Protein AF-0000000084021816 (afdb_homodimer)

Secondary structure (DSSP, 8-state):
-------SEEEEEEEESS-BPPPPEEESSEEEEEEEESEEEEEETTEEEEEETT-EEEE-TTEEEEEEEPTTEEEEEEEE-TTS---SS-EEE---HHHHHHHHHHHT--S---TTSHHHHHHHHHHHHGGGS-EE-TT---HHHHHHHHSTTT----HHHHHHHHHHHSS-HHHHHHHHHHHHHHHHGGG-S-HHHHHHHTT-S-HHHHHHHHHHHHSS----TT---/-------SEEEEEEEESS-BPPPPEEESSEEEEEEEESEEEEEETTEEEEEETT-EEEE-TTEEEEEEEPTTEEEEEEEE-TTS---SS-EEE---HHHHHHHHHHHT--S---TTSHHHHHHHHHHHHGGGS-EE-TT---HHHHHHHHSTTT----HHHHHHHHHHHSS-HHHHHHHHHHHHHHHHGGG-S-HHHHHHHTT-S-HHHHHHHHHHHHSS---------

pLDDT: mean 90.82, std 14.38, range [22.33, 98.88]

InterPro domains:
  IPR003313 AraC-type arabinose-binding/dimerisation domain [PF02311] (24-90)
  IPR011051 RmlC-like cupin domain superfamily [SSF51182] (22-140)

Radius of gyration: 28.62 Å; Cα contacts (8 Å, |Δi|>4): 803; chains: 2; bounding box: 54×89×72 Å

Organism: NCBI:txid84158

Solvent-accessible surface area (backbone atoms only — not comparable to full-atom values): 24902 Å² total; per-residue (Å²): 126,80,74,72,73,84,56,61,61,45,80,46,70,45,77,32,76,33,33,40,82,46,67,74,42,70,33,63,37,18,36,38,40,36,26,72,31,7,26,33,36,41,31,49,84,93,46,72,38,80,43,33,38,61,27,30,35,40,37,27,50,62,40,58,35,22,54,29,37,36,48,54,15,28,34,39,40,35,36,31,38,67,86,51,90,70,64,86,62,63,24,25,29,70,58,50,66,45,51,47,24,45,52,49,49,61,64,63,58,86,67,80,84,37,65,92,40,73,51,27,49,48,51,50,49,45,56,67,44,54,80,76,50,62,72,34,59,72,82,72,55,58,69,68,58,46,51,38,67,73,35,51,86,72,59,80,74,54,80,86,42,47,62,57,42,25,65,35,44,49,42,49,69,67,59,49,40,49,51,50,35,50,53,52,47,64,69,46,48,88,76,47,92,48,61,45,62,52,26,43,75,56,72,31,92,31,43,69,52,45,51,52,48,36,30,65,40,44,70,41,73,68,74,71,64,80,72,75,123,125,83,70,71,74,82,56,61,60,46,80,46,69,46,77,32,76,32,34,41,84,46,68,75,41,70,33,66,36,19,36,40,41,35,25,74,32,7,26,32,35,40,32,50,82,94,44,71,38,79,44,33,38,61,28,29,36,40,38,26,52,59,41,57,37,23,54,29,38,35,47,55,15,27,34,39,41,35,37,30,39,70,86,51,91,68,63,86,62,62,23,25,28,70,59,48,64,45,53,48,24,45,52,50,51,60,64,63,58,86,68,81,84,37,64,91,39,72,51,27,49,47,52,52,50,46,57,68,44,54,80,77,51,62,72,34,60,72,83,73,55,57,66,67,59,45,50,38,70,72,35,50,86,72,58,79,74,56,82,86,41,48,63,57,44,25,65,35,44,48,42,51,70,69,59,50,39,49,50,50,34,48,53,52,47,62,68,46,48,87,76,46,92,47,60,47,63,54,26,41,75,57,73,32,94,30,42,69,54,46,51,52,49,34,29,66,41,46,70,40,74,65,77,66,58,81,64,80,124

Foldseek 3Di:
DPPPPPDQKDKDKDFAQFWDWWDWDWAQWKKKKAWQAAKWWKDAPNDTFIDWHQKIKIDHGGGTIIITGFHRIMMMIMTGHNPDDADPDIFIWNDDPLLVVLRVCLNVPDDDQDLVDPNVVSRVVNVVCRVVIDGHHSCPDDPVRNQCVVDVVPDDDDPVCQVVCCRIRVDGSVSVLLSVLLVVLLVCVVVDPDSQVSCVVSPHPGNVRSQVVCCVRRVDRPPPPPPDD/DPPPPPDQKDKDKDFAQFWAWWDWDWAQWKKKKAWQAAKWWKDAPNDTFIAWHQKIKIDHGGGTITITGFHRIMMMIMTGHNPDDADPDIFIWNDDPLLVVLRVCLNVPDDDQDLVDPNVVSRVVNVVCRVVIDGHHSCPDDPVRNQCVVDVVPDDDDPVCQVVCCRIRVDGSVSVLLSVLLVVLLVCVVVDPDSQVSCVVSPHPGNVRSQVVCCVRRVDGPCPPPPDD

Nearest PDB structures (foldseek):
  5u93-assembly1_A  TM=6.733E-01  e=6.191E-06  Bacteria Latreille et al. 1825
  5uqp-assembly1_B  TM=8.111E-01  e=7.264E-05  Rhodococcus jostii RHA1
  3fjs-assembly2_D  TM=9.133E-01  e=1.285E-03  Cupriavidus pinatubonensis JMP134
  4axo-assembly1_A  TM=8.031E-01  e=3.336E-04  Clostridioides difficile 630
  9bwf-assembly1_A  TM=8.778E-01  e=1.212E-03  metagenome

Sequence (458 aa):
MTASAHYSIHHQLFDLPHLTPGKRRRHIKGVLLLVHRGSGLLQLGRQHFPLTTGEAAFLPADTLFAWHALAGSRVSQIELSCRLAQPEQAGRIQPTALLAALAGKLAEWPSEKTWQGPYGRLCRALYDELPAQNLLPFESMNPLAARAFADPAGLALHNDEQQAFRKRFGCDLTSWQRQLALLHMLRELPRAGDPDALARAHGFTSFPQFEQDCRHWLGSPCHTGGKTGMTASAHYSIHHQLFDLPHLTPGKRRRHIKGVLLLVHRGSGLLQLGRQHFPLTTGEAAFLPADTLFAWHALAGSRVSQIELSCRLAQPEQAGRIQPTALLAALAGKLAEWPSEKTWQGPYGRLCRALYDELPAQNLLPFESMNPLAARAFADPAGLALHNDEQQAFRKRFGCDLTSWQRQLALLHMLRELPRAGDPDALARAHGFTSFPQFEQDCRHWLGSPCHTGGKTG

Structure (mmCIF, N/CA/C/O backbone):
data_AF-0000000084021816-model_v1
#
loop_
_entity.id
_entity.type
_entity.pdbx_description
1 polymer 'AraC-type arabinose-binding/dimerisation domain-containing protein'
#
loop_
_atom_site.group_PDB
_atom_site.id
_atom_site.type_symbol
_atom_site.label_atom_id
_atom_site.label_alt_id
_atom_site.label_comp_id
_atom_site.label_asym_id
_atom_site.label_entity_id
_atom_site.label_seq_id
_atom_site.pdbx_PDB_ins_code
_atom_site.Cartn_x
_atom_site.Cartn_y
_atom_site.Cartn_z
_atom_site.occupancy
_atom_site.B_iso_or_equiv
_atom_site.auth_seq_id
_atom_site.auth_comp_id
_atom_site.auth_asym_id
_atom_site.auth_atom_id
_atom_site.pdbx_PDB_model_num
ATOM 1 N N . MET A 1 1 ? 26.891 15.031 21.844 1 23.27 1 MET A N 1
ATOM 2 C CA . MET A 1 1 ? 26.297 15.836 20.781 1 23.27 1 MET A CA 1
ATOM 3 C C . MET A 1 1 ? 25.891 14.953 19.594 1 23.27 1 MET A C 1
ATOM 5 O O . MET A 1 1 ? 26.734 14.367 18.922 1 23.27 1 MET A O 1
ATOM 9 N N . THR A 1 2 ? 24.906 14.086 19.719 1 31.95 2 THR A N 1
ATOM 10 C CA . THR A 1 2 ? 24.547 13.078 18.734 1 31.95 2 THR A CA 1
ATOM 11 C C . THR A 1 2 ? 24.5 13.688 17.328 1 31.95 2 THR A C 1
ATOM 13 O O . THR A 1 2 ? 23.828 14.703 17.125 1 31.95 2 THR A O 1
ATOM 16 N N . ALA A 1 3 ? 25.578 13.656 16.656 1 36.25 3 ALA A N 1
ATOM 17 C CA . ALA A 1 3 ? 25.688 14.172 15.297 1 36.25 3 ALA A CA 1
ATOM 18 C C . ALA A 1 3 ? 24.406 13.953 14.516 1 36.25 3 ALA A C 1
ATOM 20 O O . ALA A 1 3 ? 24.047 12.812 14.211 1 36.25 3 ALA A O 1
ATOM 21 N N . SER A 1 4 ? 23.328 14.594 14.828 1 44.34 4 SER A N 1
ATOM 22 C CA . SER A 1 4 ? 22.125 14.484 14.008 1 44.34 4 SER A CA 1
ATOM 23 C C . SER A 1 4 ? 22.469 14.414 12.531 1 44.34 4 SER A C 1
ATOM 25 O O . SER A 1 4 ? 23.047 15.359 11.969 1 44.34 4 SER A O 1
ATOM 27 N N . ALA A 1 5 ? 23.094 13.484 12.094 1 47.41 5 ALA A N 1
ATOM 28 C CA . ALA A 1 5 ? 23.484 13.227 10.711 1 47.41 5 ALA A CA 1
ATOM 29 C C . ALA A 1 5 ? 22.484 13.859 9.742 1 47.41 5 ALA A C 1
ATOM 31 O O . ALA A 1 5 ? 21.266 13.672 9.883 1 47.41 5 ALA A O 1
ATOM 32 N N . HIS A 1 6 ? 22.688 15.117 9.234 1 64.44 6 HIS A N 1
ATOM 33 C CA . HIS A 1 6 ? 21.922 15.945 8.32 1 64.44 6 HIS A CA 1
ATOM 34 C C . HIS A 1 6 ? 21.578 15.18 7.039 1 64.44 6 HIS A C 1
ATOM 36 O O . HIS A 1 6 ? 22.328 15.25 6.059 1 64.44 6 HIS A O 1
ATOM 42 N N . TYR A 1 7 ? 20.719 14.25 7.074 1 78.75 7 TYR A N 1
ATOM 43 C CA . TYR A 1 7 ? 20.297 13.523 5.879 1 78.75 7 TYR A CA 1
ATOM 44 C C . TYR A 1 7 ? 19.453 14.414 4.969 1 78.75 7 TYR A C 1
ATOM 46 O O . TYR A 1 7 ? 18.859 15.391 5.426 1 78.75 7 TYR A O 1
ATOM 54 N N . SER A 1 8 ? 19.625 14.188 3.68 1 94.62 8 SER A N 1
ATOM 55 C CA . SER A 1 8 ? 18.891 14.953 2.676 1 94.62 8 SER A CA 1
ATOM 56 C C . SER A 1 8 ? 17.391 14.727 2.801 1 94.62 8 SER A C 1
ATOM 58 O O . SER A 1 8 ? 16.594 15.523 2.289 1 94.62 8 SER A O 1
ATOM 60 N N . ILE A 1 9 ? 16.984 13.656 3.467 1 97.5 9 ILE A N 1
ATOM 61 C CA . ILE A 1 9 ? 15.578 13.328 3.713 1 97.5 9 ILE A CA 1
ATOM 62 C C . ILE A 1 9 ? 15.391 12.938 5.176 1 97.5 9 ILE A C 1
ATOM 64 O O . ILE A 1 9 ? 16.109 12.078 5.691 1 97.5 9 ILE A O 1
ATOM 68 N N . HIS A 1 10 ? 14.461 13.57 5.871 1 95.81 10 HIS A N 1
ATOM 69 C CA . HIS A 1 10 ? 14.203 13.305 7.281 1 95.81 10 HIS A CA 1
ATOM 70 C C . HIS A 1 10 ? 12.727 13.023 7.531 1 95.81 10 HIS A C 1
ATOM 72 O O . HIS A 1 10 ? 11.859 13.789 7.102 1 95.81 10 HIS A O 1
ATOM 78 N N . HIS A 1 11 ? 12.422 11.906 8.195 1 97.19 11 HIS A N 1
ATOM 79 C CA . HIS A 1 11 ? 11.047 11.539 8.539 1 97.19 11 HIS A CA 1
ATOM 80 C C . HIS A 1 11 ? 10.781 11.719 10.031 1 97.19 11 HIS A C 1
ATOM 82 O O . HIS A 1 11 ? 11.602 11.32 10.859 1 97.19 11 HIS A O 1
ATOM 88 N N . GLN A 1 12 ? 9.695 12.297 10.367 1 96.81 12 GLN A N 1
ATOM 89 C CA . GLN A 1 12 ? 9.188 12.406 11.727 1 96.81 12 GLN A CA 1
ATOM 90 C C . GLN A 1 12 ? 7.711 12.047 11.805 1 96.81 12 GLN A C 1
ATOM 92 O O . GLN A 1 12 ? 6.922 12.461 10.945 1 96.81 12 GLN A O 1
ATOM 97 N N . LEU A 1 13 ? 7.367 11.203 12.789 1 97.81 13 LEU A N 1
ATOM 98 C CA . LEU A 1 13 ? 5.969 10.875 13.039 1 97.81 13 LEU A CA 1
ATOM 99 C C . LEU A 1 13 ? 5.41 11.719 14.188 1 97.81 13 LEU A C 1
ATOM 101 O O . LEU A 1 13 ? 6.051 11.859 15.227 1 97.81 13 LEU A O 1
ATOM 105 N N . PHE A 1 14 ? 4.258 12.289 13.969 1 97.56 14 PHE A N 1
ATOM 106 C CA . PHE A 1 14 ? 3.508 12.977 15.016 1 97.56 14 PHE A CA 1
ATOM 107 C C . PHE A 1 14 ? 2.23 12.219 15.352 1 97.56 14 PHE A C 1
ATOM 109 O O . PHE A 1 14 ? 1.3 12.164 14.547 1 97.56 14 PHE A O 1
ATOM 116 N N . ASP A 1 15 ? 2.227 11.547 16.406 1 96.88 15 ASP A N 1
ATOM 117 C CA . ASP A 1 15 ? 1.038 10.922 16.984 1 96.88 15 ASP A CA 1
ATOM 118 C C . ASP A 1 15 ? 0.443 11.797 18.094 1 96.88 15 ASP A C 1
ATOM 120 O O . ASP A 1 15 ? 0.975 11.844 19.203 1 96.88 15 ASP A O 1
ATOM 124 N N . LEU A 1 16 ? -0.625 12.516 17.766 1 96.19 16 LEU A N 1
ATOM 125 C CA . LEU A 1 16 ? -1.071 13.633 18.594 1 96.19 16 LEU A CA 1
ATOM 126 C C . LEU A 1 16 ? -2.432 13.344 19.219 1 96.19 16 LEU A C 1
ATOM 128 O O . LEU A 1 16 ? -3.463 13.469 18.547 1 96.19 16 LEU A O 1
ATOM 132 N N . PRO A 1 17 ? -2.449 12.969 20.5 1 94.38 17 PRO A N 1
ATOM 133 C CA . PRO A 1 17 ? -3.73 12.68 21.156 1 94.38 17 PRO A CA 1
ATOM 134 C C . PRO A 1 17 ? -4.582 13.93 21.359 1 94.38 17 PRO A C 1
ATOM 136 O O . PRO A 1 17 ? -5.809 13.836 21.469 1 94.38 17 PRO A O 1
ATOM 139 N N . HIS A 1 18 ? -3.936 15.109 21.344 1 95 18 HIS A N 1
ATOM 140 C CA . HIS A 1 18 ? -4.637 16.359 21.625 1 95 18 HIS A CA 1
ATOM 141 C C . HIS A 1 18 ? -4.598 17.297 20.422 1 95 18 HIS A C 1
ATOM 143 O O . HIS A 1 18 ? -3.746 17.156 19.547 1 95 18 HIS A O 1
ATOM 149 N N . LEU A 1 19 ? -5.586 18.188 20.5 1 95.62 19 LEU A N 1
ATOM 150 C CA . LEU A 1 19 ? -5.539 19.281 19.531 1 95.62 19 LEU A CA 1
ATOM 151 C C . LEU A 1 19 ? -4.227 20.047 19.641 1 95.62 19 LEU A C 1
ATOM 153 O O . LEU A 1 19 ? -3.814 20.422 20.75 1 95.62 19 LEU A O 1
ATOM 157 N N . THR A 1 20 ? -3.516 20.25 18.547 1 95.06 20 THR A N 1
ATOM 158 C CA . THR A 1 20 ? -2.199 20.875 18.562 1 95.06 20 THR A CA 1
ATOM 159 C C . THR A 1 20 ? -2.113 21.969 17.484 1 95.06 20 THR A C 1
ATOM 161 O O . THR A 1 20 ? -1.809 21.672 16.328 1 95.06 20 THR A O 1
ATOM 164 N N . PRO A 1 21 ? -2.396 23.219 17.906 1 94.38 21 PRO A N 1
ATOM 165 C CA . PRO A 1 21 ? -2.203 24.328 16.969 1 94.38 21 PRO A CA 1
ATOM 166 C C . PRO A 1 21 ? -0.738 24.531 16.594 1 94.38 21 PRO A C 1
ATOM 168 O O . PRO A 1 21 ? 0.143 24.469 17.453 1 94.38 21 PRO A O 1
ATOM 171 N N . GLY A 1 22 ? -0.503 24.641 15.273 1 94 22 GLY A N 1
ATOM 172 C CA . GLY A 1 22 ? 0.847 24.922 14.805 1 94 22 GLY A CA 1
ATOM 173 C C . GLY A 1 22 ? 1.158 26.391 14.703 1 94 22 GLY A C 1
ATOM 174 O O . GLY A 1 22 ? 0.258 27.234 14.797 1 94 22 GLY A O 1
ATOM 175 N N . LYS A 1 23 ? 2.416 26.703 14.641 1 92.75 23 LYS A N 1
ATOM 176 C CA . LYS A 1 23 ? 2.875 28.078 14.406 1 92.75 23 LYS A CA 1
ATOM 177 C C . LYS A 1 23 ? 3.273 28.281 12.945 1 92.75 23 LYS A C 1
ATOM 179 O O . LYS A 1 23 ? 3.947 27.422 12.359 1 92.75 23 LYS A O 1
ATOM 184 N N . ARG A 1 24 ? 2.773 29.391 12.422 1 95.19 24 ARG A N 1
ATOM 185 C CA . ARG A 1 24 ? 3.174 29.703 11.055 1 95.19 24 ARG A CA 1
ATOM 186 C C . ARG A 1 24 ? 4.656 30.047 10.984 1 95.19 24 ARG A C 1
ATOM 188 O O . ARG A 1 24 ? 5.121 30.938 11.688 1 95.19 24 ARG A O 1
ATOM 195 N N . ARG A 1 25 ? 5.367 29.344 10.211 1 96.88 25 ARG A N 1
ATOM 196 C CA . ARG A 1 25 ? 6.797 29.562 10.055 1 96.88 25 ARG A CA 1
ATOM 197 C C . ARG A 1 25 ? 7.262 29.203 8.648 1 96.88 25 ARG A C 1
ATOM 199 O O . ARG A 1 25 ? 6.594 28.438 7.945 1 96.88 25 ARG A O 1
ATOM 206 N N . ARG A 1 26 ? 8.367 29.828 8.305 1 97.56 26 ARG A N 1
ATOM 207 C CA . ARG A 1 26 ? 8.984 29.484 7.031 1 97.56 26 ARG A CA 1
ATOM 208 C C . ARG A 1 26 ? 9.812 28.219 7.152 1 97.56 26 ARG A C 1
ATOM 210 O O . ARG A 1 26 ? 10.703 28.125 8.008 1 97.56 26 ARG A O 1
ATOM 217 N N . HIS A 1 27 ? 9.547 27.25 6.32 1 97.31 27 HIS A N 1
ATOM 218 C CA . HIS A 1 27 ? 10.297 26 6.309 1 97.31 27 HIS A CA 1
ATOM 219 C C . HIS A 1 27 ? 11.328 26 5.18 1 97.31 27 HIS A C 1
ATOM 221 O O . HIS A 1 27 ? 10.961 25.984 4 1 97.31 27 HIS A O 1
ATOM 227 N N . ILE A 1 28 ? 12.523 25.922 5.582 1 96.94 28 ILE A N 1
ATOM 228 C CA . ILE A 1 28 ? 13.609 25.969 4.613 1 96.94 28 ILE A CA 1
ATOM 229 C C . ILE A 1 28 ? 13.586 24.703 3.748 1 96.94 28 ILE A C 1
ATOM 231 O O . ILE A 1 28 ? 13.875 24.766 2.551 1 96.94 28 ILE A O 1
ATOM 235 N N . LYS A 1 29 ? 13.211 23.641 4.254 1 98.06 29 LYS A N 1
ATOM 236 C CA . LYS A 1 29 ? 13.141 22.359 3.566 1 98.06 29 LYS A CA 1
ATOM 237 C C . LYS A 1 29 ? 11.766 22.141 2.938 1 98.06 29 LYS A C 1
ATOM 239 O O . LYS A 1 29 ? 10.781 22.766 3.359 1 98.06 29 LYS A O 1
ATOM 244 N N . GLY A 1 30 ? 11.75 21.344 1.827 1 98.38 30 GLY A N 1
ATOM 245 C CA . GLY A 1 30 ? 10.461 20.844 1.389 1 98.38 30 GLY A CA 1
ATOM 246 C C . GLY A 1 30 ? 9.812 19.906 2.393 1 98.38 30 GLY A C 1
ATOM 247 O O . GLY A 1 30 ? 10.508 19.203 3.131 1 98.38 30 GLY A O 1
ATOM 248 N N . VAL A 1 31 ? 8.516 19.906 2.404 1 98.75 31 VAL A N 1
ATOM 249 C CA . VAL A 1 31 ? 7.828 19.094 3.408 1 98.75 31 VAL A CA 1
ATOM 250 C C . VAL A 1 31 ? 6.699 18.297 2.752 1 98.75 31 VAL A C 1
ATOM 252 O O . VAL A 1 31 ? 5.871 18.875 2.035 1 98.75 31 VAL A O 1
ATOM 255 N N . LEU A 1 32 ? 6.73 17.031 2.877 1 98.81 32 LEU A N 1
ATOM 256 C CA . LEU A 1 32 ? 5.586 16.172 2.594 1 98.81 32 LEU A CA 1
ATOM 257 C C . LEU A 1 32 ? 4.844 15.82 3.877 1 98.81 32 LEU A C 1
ATOM 259 O O . LEU A 1 32 ? 5.402 15.156 4.758 1 98.81 32 LEU A O 1
ATOM 263 N N . LEU A 1 33 ? 3.623 16.266 4.047 1 98.81 33 LEU A N 1
ATOM 264 C CA . LEU A 1 33 ? 2.748 15.906 5.156 1 98.81 33 LEU A CA 1
ATOM 265 C C . LEU A 1 33 ? 1.767 14.812 4.746 1 98.81 33 LEU A C 1
ATOM 267 O O . LEU A 1 33 ? 1.047 14.961 3.756 1 98.81 33 LEU A O 1
ATOM 271 N N . LEU A 1 34 ? 1.771 13.742 5.414 1 98.88 34 LEU A N 1
ATOM 272 C CA . LEU A 1 34 ? 0.831 12.664 5.133 1 98.88 34 LEU A CA 1
ATOM 273 C C . LEU A 1 34 ? 0.043 12.289 6.383 1 98.88 34 LEU A C 1
ATOM 275 O O . LEU A 1 34 ? 0.63 11.938 7.41 1 98.88 34 LEU A O 1
ATOM 279 N N . VAL A 1 35 ? -1.303 12.328 6.27 1 98.69 35 VAL A N 1
ATOM 280 C CA . VAL A 1 35 ? -2.18 12.008 7.395 1 98.69 35 VAL A CA 1
ATOM 281 C C . VAL A 1 35 ? -2.527 10.523 7.371 1 98.69 35 VAL A C 1
ATOM 283 O O . VAL A 1 35 ? -3.287 10.07 6.516 1 98.69 35 VAL A O 1
ATOM 286 N N . HIS A 1 36 ? -2.006 9.789 8.375 1 98.5 36 HIS A N 1
ATOM 287 C CA . HIS A 1 36 ? -2.318 8.367 8.484 1 98.5 36 HIS A CA 1
ATOM 288 C C . HIS A 1 36 ? -3.691 8.148 9.117 1 98.5 36 HIS A C 1
ATOM 290 O O . HIS A 1 36 ? -4.406 7.215 8.75 1 98.5 36 HIS A O 1
ATOM 296 N N . ARG A 1 37 ? -3.994 8.969 10.031 1 98.06 37 ARG A N 1
ATOM 297 C CA . ARG A 1 37 ? -5.25 8.945 10.773 1 98.06 37 ARG A CA 1
ATOM 298 C C . ARG A 1 37 ? -5.641 10.344 11.242 1 98.06 37 ARG A C 1
ATOM 300 O O . ARG A 1 37 ? -4.785 11.133 11.633 1 98.06 37 ARG A O 1
ATOM 307 N N . GLY A 1 38 ? -6.945 10.562 11.148 1 97.69 38 GLY A N 1
ATOM 308 C CA . GLY A 1 38 ? -7.445 11.836 11.656 1 97.69 38 GLY A CA 1
ATOM 309 C C . GLY A 1 38 ? -7.445 12.938 10.609 1 97.69 38 GLY A C 1
ATOM 310 O O . GLY A 1 38 ? -7.703 12.68 9.43 1 97.69 38 GLY A O 1
ATOM 311 N N . SER A 1 39 ? -7.309 14.195 11.172 1 97.44 39 SER A N 1
ATOM 312 C CA . SER A 1 39 ? -7.402 15.344 10.273 1 97.44 39 SER A CA 1
ATOM 313 C C . SER A 1 39 ? -6.719 16.578 10.875 1 97.44 39 SER A C 1
ATOM 315 O O . SER A 1 39 ? -6.312 16.562 12.039 1 97.44 39 SER A O 1
ATOM 317 N N . GLY A 1 40 ? -6.602 17.547 10.062 1 96.81 40 GLY A N 1
ATOM 318 C CA . GLY A 1 40 ? -6.039 18.828 10.438 1 96.81 40 GLY A CA 1
ATOM 319 C C . GLY A 1 40 ? -6.254 19.906 9.391 1 96.81 40 GLY A C 1
ATOM 320 O O . GLY A 1 40 ? -7 19.703 8.438 1 96.81 40 GLY A O 1
ATOM 321 N N . LEU A 1 41 ? -5.699 21.078 9.75 1 96.44 41 LEU A N 1
ATOM 322 C CA . LEU A 1 41 ? -5.797 22.234 8.852 1 96.44 41 LEU A CA 1
ATOM 323 C C . LEU A 1 41 ? -4.414 22.734 8.461 1 96.44 41 LEU A C 1
ATOM 325 O O . LEU A 1 41 ? -3.58 23.016 9.336 1 96.44 41 LEU A O 1
ATOM 329 N N . LEU A 1 42 ? -4.207 22.75 7.191 1 97.38 42 LEU A N 1
ATOM 330 C CA . LEU A 1 42 ? -3.006 23.375 6.641 1 97.38 42 LEU A CA 1
ATOM 331 C C . LEU A 1 42 ? -3.242 24.844 6.348 1 97.38 42 LEU A C 1
ATOM 333 O O . LEU A 1 42 ? -4.137 25.188 5.574 1 97.38 42 LEU A O 1
ATOM 337 N N . GLN A 1 43 ? -2.48 25.656 6.992 1 96.69 43 GLN A N 1
ATOM 338 C CA . GLN A 1 43 ? -2.613 27.094 6.789 1 96.69 43 GLN A CA 1
ATOM 339 C C . GLN A 1 43 ? -1.577 27.609 5.797 1 96.69 43 GLN A C 1
ATOM 341 O O . GLN A 1 43 ? -0.373 27.484 6.027 1 96.69 43 GLN A O 1
ATOM 346 N N . LEU A 1 44 ? -1.999 28.141 4.699 1 96.56 44 LEU A N 1
ATOM 347 C CA . LEU A 1 44 ? -1.215 28.828 3.688 1 96.56 44 LEU A CA 1
ATOM 348 C C . LEU A 1 44 ? -1.694 30.266 3.523 1 96.56 44 LEU A C 1
ATOM 350 O O . LEU A 1 44 ? -2.762 30.516 2.957 1 96.56 44 LEU A O 1
ATOM 354 N N . GLY A 1 45 ? -0.862 31.234 3.9 1 94 45 GLY A N 1
ATOM 355 C CA . GLY A 1 45 ? -1.366 32.594 3.959 1 94 45 GLY A CA 1
ATOM 356 C C . GLY A 1 45 ? -2.578 32.75 4.859 1 94 45 GLY A C 1
ATOM 357 O O . GLY A 1 45 ? -2.549 32.344 6.02 1 94 45 GLY A O 1
ATOM 358 N N . ARG A 1 46 ? -3.658 33.281 4.344 1 90.69 46 ARG A N 1
ATOM 359 C CA . ARG A 1 46 ? -4.883 33.5 5.109 1 90.69 46 ARG A CA 1
ATOM 360 C C . ARG A 1 46 ? -5.852 32.344 4.902 1 90.69 46 ARG A C 1
ATOM 362 O O . ARG A 1 46 ? -6.902 32.281 5.543 1 90.69 46 ARG A O 1
ATOM 369 N N . GLN A 1 47 ? -5.477 31.422 4.094 1 92.38 47 GLN A N 1
ATOM 370 C CA . GLN A 1 47 ? -6.363 30.312 3.744 1 92.38 47 GLN A CA 1
ATOM 371 C C . GLN A 1 47 ? -6.023 29.062 4.547 1 92.38 47 GLN A C 1
ATOM 373 O O . GLN A 1 47 ? -4.863 28.844 4.895 1 92.38 47 GLN A O 1
ATOM 378 N N . HIS A 1 48 ? -7.039 28.312 4.871 1 93.44 48 HIS A N 1
ATOM 379 C CA . HIS A 1 48 ? -6.902 27.016 5.539 1 93.44 48 HIS A CA 1
ATOM 380 C C . HIS A 1 48 ? -7.445 25.891 4.672 1 93.44 48 HIS A C 1
ATOM 382 O O . HIS A 1 48 ? -8.5 26.031 4.051 1 93.44 48 HIS A O 1
ATOM 388 N N . PHE A 1 49 ? -6.73 24.859 4.637 1 95 49 PHE A N 1
ATOM 389 C CA . PHE A 1 49 ? -7.141 23.703 3.854 1 95 49 PHE A CA 1
ATOM 390 C C . PHE A 1 49 ? -7.145 22.438 4.711 1 95 49 PHE A C 1
ATOM 392 O O . PHE A 1 49 ? -6.16 22.141 5.395 1 95 49 PHE A O 1
ATOM 399 N N . PRO A 1 50 ? -8.227 21.703 4.648 1 95.62 50 PRO A N 1
ATOM 400 C CA . PRO A 1 50 ? -8.258 20.469 5.434 1 95.62 50 PRO A CA 1
ATOM 401 C C . PRO A 1 50 ? -7.492 19.328 4.773 1 95.62 50 PRO A C 1
ATOM 403 O O . PRO A 1 50 ? -7.504 19.203 3.547 1 95.62 50 PRO A O 1
ATOM 406 N N . LEU A 1 51 ? -6.82 18.547 5.531 1 97.12 51 LEU A N 1
ATOM 407 C CA . LEU A 1 51 ? -6.332 17.234 5.164 1 97.12 51 LEU A CA 1
ATOM 408 C C . LEU A 1 51 ? -6.918 16.156 6.086 1 97.12 51 LEU A C 1
ATOM 410 O O . LEU A 1 51 ? -7.02 16.359 7.297 1 97.12 51 LEU A O 1
ATOM 414 N N . THR A 1 52 ? -7.359 15.086 5.469 1 97.62 52 THR A N 1
ATOM 415 C CA . THR A 1 52 ? -7.969 14 6.234 1 97.62 52 THR A CA 1
ATOM 416 C C . THR A 1 52 ? -7.223 12.688 6 1 97.62 52 THR A C 1
ATOM 418 O O . THR A 1 52 ? -6.23 12.656 5.27 1 97.62 52 THR A O 1
ATOM 421 N N . THR A 1 53 ? -7.703 11.641 6.672 1 98.06 53 THR A N 1
ATOM 422 C CA . THR A 1 53 ? -7.055 10.336 6.648 1 98.06 53 THR A CA 1
ATOM 423 C C . THR A 1 53 ? -6.746 9.914 5.215 1 98.06 53 THR A C 1
ATOM 425 O O . THR A 1 53 ? -7.633 9.914 4.355 1 98.06 53 THR A O 1
ATOM 428 N N . GLY A 1 54 ? -5.441 9.664 4.996 1 97.44 54 GLY A N 1
ATOM 429 C CA . GLY A 1 54 ? -5.035 9.141 3.703 1 97.44 54 GLY A CA 1
ATOM 430 C C . GLY A 1 54 ? -4.59 10.219 2.734 1 97.44 54 GLY A C 1
ATOM 431 O O . GLY A 1 54 ? -4.094 9.922 1.648 1 97.44 54 GLY A O 1
ATOM 432 N N . GLU A 1 55 ? -4.758 11.438 3.096 1 97.75 55 GLU A N 1
ATOM 433 C CA . GLU A 1 55 ? -4.359 12.539 2.223 1 97.75 55 GLU A CA 1
ATOM 434 C C . GLU A 1 55 ? -2.979 13.07 2.6 1 97.75 55 GLU A C 1
ATOM 436 O O . GLU A 1 55 ? -2.508 12.852 3.717 1 97.75 55 GLU A O 1
ATOM 441 N N . ALA A 1 56 ? -2.406 13.719 1.643 1 98.56 56 ALA A N 1
ATOM 442 C CA . ALA A 1 56 ? -1.101 14.344 1.855 1 98.56 56 ALA A CA 1
ATOM 443 C C . ALA A 1 56 ? -1.022 15.703 1.174 1 98.56 56 ALA A C 1
ATOM 445 O O . ALA A 1 56 ? -1.922 16.078 0.419 1 98.56 56 ALA A O 1
ATOM 446 N N . ALA A 1 57 ? -0.069 16.438 1.544 1 98.62 57 ALA A N 1
ATOM 447 C CA . ALA A 1 57 ? 0.28 17.719 0.916 1 98.62 57 ALA A CA 1
ATOM 448 C C . ALA A 1 57 ? 1.79 17.844 0.738 1 98.62 57 ALA A C 1
ATOM 450 O O . ALA A 1 57 ? 2.561 17.391 1.587 1 98.62 57 ALA A O 1
ATOM 451 N N . PHE A 1 58 ? 2.125 18.406 -0.31 1 98.81 58 PHE A N 1
ATOM 452 C CA . PHE A 1 58 ? 3.523 18.781 -0.479 1 98.81 58 PHE A CA 1
ATOM 453 C C . PHE A 1 58 ? 3.691 20.297 -0.424 1 98.81 58 PHE A C 1
ATOM 455 O O . PHE A 1 58 ? 2.908 21.031 -1.023 1 98.81 58 PHE A O 1
ATOM 462 N N . LEU A 1 59 ? 4.645 20.703 0.301 1 98.62 59 LEU A N 1
ATOM 463 C CA . LEU A 1 59 ? 5.031 22.094 0.442 1 98.62 59 LEU A CA 1
ATOM 464 C C . LEU A 1 59 ? 6.488 22.297 0.041 1 98.62 59 LEU A C 1
ATOM 466 O O . LEU A 1 59 ? 7.398 21.812 0.713 1 98.62 59 LEU A O 1
ATOM 470 N N . PRO A 1 60 ? 6.777 23.094 -1.02 1 98.19 60 PRO A N 1
ATOM 471 C CA . PRO A 1 60 ? 8.156 23.297 -1.464 1 98.19 60 PRO A CA 1
ATOM 472 C C . PRO A 1 60 ? 9.016 24 -0.41 1 98.19 60 PRO A C 1
ATOM 474 O O . PRO A 1 60 ? 8.484 24.609 0.524 1 98.19 60 PRO A O 1
ATOM 477 N N . ALA A 1 61 ? 10.359 23.859 -0.601 1 98 61 ALA A N 1
ATOM 478 C CA . ALA A 1 61 ? 11.297 24.578 0.257 1 98 61 ALA A CA 1
ATOM 479 C C . ALA A 1 61 ? 10.969 26.078 0.295 1 98 61 ALA A C 1
ATOM 481 O O . ALA A 1 61 ? 10.516 26.641 -0.7 1 98 61 ALA A O 1
ATOM 482 N N . ASP A 1 62 ? 11.117 26.609 1.532 1 97.44 62 ASP A N 1
ATOM 483 C CA . ASP A 1 62 ? 10.984 28.047 1.793 1 97.44 62 ASP A CA 1
ATOM 484 C C . ASP A 1 62 ? 9.516 28.469 1.809 1 97.44 62 ASP A C 1
ATOM 486 O O . ASP A 1 62 ? 9.195 29.641 1.597 1 97.44 62 ASP A O 1
ATOM 490 N N . THR A 1 63 ? 8.617 27.609 2.002 1 97.94 63 THR A N 1
ATOM 491 C CA . THR A 1 63 ? 7.195 27.922 2.104 1 97.94 63 THR A CA 1
ATOM 492 C C . THR A 1 63 ? 6.824 28.312 3.533 1 97.94 63 THR A C 1
ATOM 494 O O . THR A 1 63 ? 7.277 27.672 4.488 1 97.94 63 THR A O 1
ATOM 497 N N . LEU A 1 64 ? 6.07 29.359 3.668 1 98.25 64 LEU A N 1
ATOM 498 C CA . LEU A 1 64 ? 5.484 29.766 4.941 1 98.25 64 LEU A CA 1
ATOM 499 C C . LEU A 1 64 ? 4.164 29.047 5.184 1 98.25 64 LEU A C 1
ATOM 501 O O . LEU A 1 64 ? 3.211 29.219 4.422 1 98.25 64 LEU A O 1
ATOM 505 N N . PHE A 1 65 ? 4.152 28.141 6.254 1 98.12 65 PHE A N 1
ATOM 506 C CA . PHE A 1 65 ? 2.898 27.453 6.52 1 98.12 65 PHE A CA 1
ATOM 507 C C . PHE A 1 65 ? 2.816 27.016 7.977 1 98.12 65 PHE A C 1
ATOM 509 O O . PHE A 1 65 ? 3.811 27.062 8.703 1 98.12 65 PHE A O 1
ATOM 516 N N . ALA A 1 66 ? 1.61 26.688 8.422 1 97.81 66 ALA A N 1
ATOM 517 C CA . ALA A 1 66 ? 1.345 26.047 9.711 1 97.81 66 ALA A CA 1
ATOM 518 C C . ALA A 1 66 ? 0.443 24.828 9.539 1 97.81 66 ALA A C 1
ATOM 520 O O . ALA A 1 66 ? -0.373 24.781 8.617 1 97.81 66 ALA A O 1
ATOM 521 N N . TRP A 1 67 ? 0.711 23.844 10.344 1 98 67 TRP A N 1
ATOM 522 C CA . TRP A 1 67 ? -0.157 22.688 10.445 1 98 67 TRP A CA 1
ATOM 523 C C . TRP A 1 67 ? -0.831 22.625 11.812 1 98 67 TRP A C 1
ATOM 525 O O . TRP A 1 67 ? -0.156 22.609 12.844 1 98 67 TRP A O 1
ATOM 535 N N . HIS A 1 68 ? -2.158 22.703 11.773 1 97.5 68 HIS A N 1
ATOM 536 C CA . HIS A 1 68 ? -2.961 22.531 12.977 1 97.5 68 HIS A CA 1
ATOM 537 C C . HIS A 1 68 ? -3.572 21.141 13.047 1 97.5 68 HIS A C 1
ATOM 539 O O . HIS A 1 68 ? -4.531 20.844 12.328 1 97.5 68 HIS A O 1
ATOM 545 N N . ALA A 1 69 ? -3.133 20.312 13.93 1 97.44 69 ALA A N 1
ATOM 546 C CA . ALA A 1 69 ? -3.576 18.922 14.016 1 97.44 69 ALA A CA 1
ATOM 547 C C . ALA A 1 69 ? -4.75 18.766 14.977 1 97.44 69 ALA A C 1
ATOM 549 O O . ALA A 1 69 ? -4.707 19.281 16.109 1 97.44 69 ALA A O 1
ATOM 550 N N . LEU A 1 70 ? -5.773 18.188 14.555 1 96.81 70 LEU A N 1
ATOM 551 C CA . LEU A 1 70 ? -6.875 17.875 15.461 1 96.81 70 LEU A CA 1
ATOM 552 C C . LEU A 1 70 ? -6.527 16.672 16.344 1 96.81 70 LEU A C 1
ATOM 554 O O . LEU A 1 70 ? -5.582 15.945 16.062 1 96.81 70 LEU A O 1
ATOM 558 N N . ALA A 1 71 ? -7.277 16.547 17.359 1 96.25 71 ALA A N 1
ATOM 559 C CA . ALA A 1 71 ? -7.004 15.508 18.344 1 96.25 71 ALA A CA 1
ATOM 560 C C . ALA A 1 71 ? -7.117 14.117 17.719 1 96.25 71 ALA A C 1
ATOM 562 O O . ALA A 1 71 ? -8.031 13.859 16.938 1 96.25 71 ALA A O 1
ATOM 563 N N . GLY A 1 72 ? -6.141 13.242 18.078 1 96 72 GLY A N 1
ATOM 564 C CA . GLY A 1 72 ? -6.164 11.867 17.625 1 96 72 GLY A CA 1
ATOM 565 C C . GLY A 1 72 ? -5.523 11.68 16.266 1 96 72 GLY A C 1
ATOM 566 O O . GLY A 1 72 ? -5.543 10.578 15.703 1 96 72 GLY A O 1
ATOM 567 N N . SER A 1 73 ? -4.898 12.773 15.758 1 97.62 73 SER A N 1
ATOM 568 C CA . SER A 1 73 ? -4.316 12.672 14.422 1 97.62 73 SER A CA 1
ATOM 569 C C . SER A 1 73 ? -2.939 12.023 14.461 1 97.62 73 SER A C 1
ATOM 571 O O . SER A 1 73 ? -2.221 12.141 15.461 1 97.62 73 SER A O 1
ATOM 573 N N . ARG A 1 74 ? -2.615 11.258 13.484 1 98.38 74 ARG A N 1
ATOM 574 C CA . ARG A 1 74 ? -1.314 10.648 13.219 1 98.38 74 ARG A CA 1
ATOM 575 C C . ARG A 1 74 ? -0.773 11.078 11.859 1 98.38 74 ARG A C 1
ATOM 577 O O . ARG A 1 74 ? -1.385 10.797 10.828 1 98.38 74 ARG A O 1
ATOM 584 N N . VAL A 1 75 ? 0.368 11.805 11.898 1 98.62 75 VAL A N 1
ATOM 585 C CA . VAL A 1 75 ? 0.82 12.469 10.68 1 98.62 75 VAL A CA 1
ATOM 586 C C . VAL A 1 75 ? 2.314 12.227 10.484 1 98.62 75 VAL A C 1
ATOM 588 O O . VAL A 1 75 ? 3.1 12.352 11.43 1 98.62 75 VAL A O 1
ATOM 591 N N . SER A 1 76 ? 2.705 11.852 9.297 1 98.75 76 SER A N 1
ATOM 592 C CA . SER A 1 76 ? 4.113 11.82 8.906 1 98.75 76 SER A CA 1
ATOM 593 C C . SER A 1 76 ? 4.539 13.141 8.273 1 98.75 76 SER A C 1
ATOM 595 O O . SER A 1 76 ? 3.859 13.656 7.383 1 98.75 76 SER A O 1
ATOM 597 N N . GLN A 1 77 ? 5.562 13.664 8.766 1 98.62 77 GLN A N 1
ATOM 598 C CA . GLN A 1 77 ? 6.246 14.789 8.133 1 98.62 77 GLN A CA 1
ATOM 599 C C . GLN A 1 77 ? 7.582 14.352 7.539 1 98.62 77 GLN A C 1
ATOM 601 O O . GLN A 1 77 ? 8.477 13.914 8.266 1 98.62 77 GLN A O 1
ATOM 606 N N . ILE A 1 78 ? 7.707 14.453 6.301 1 98.38 78 ILE A N 1
ATOM 607 C CA . ILE A 1 78 ? 8.953 14.133 5.605 1 98.38 78 ILE A CA 1
ATOM 608 C C . ILE A 1 78 ? 9.578 15.414 5.059 1 98.38 78 ILE A C 1
ATOM 610 O O . ILE A 1 78 ? 8.984 16.094 4.215 1 98.38 78 ILE A O 1
ATOM 614 N N . GLU A 1 79 ? 10.75 15.695 5.508 1 98.19 79 GLU A N 1
ATOM 615 C CA . GLU A 1 79 ? 11.461 16.906 5.086 1 98.19 79 GLU A CA 1
ATOM 616 C C . GLU A 1 79 ? 12.516 16.578 4.035 1 98.19 79 GLU A C 1
ATOM 618 O O . GLU A 1 79 ? 13.234 15.586 4.16 1 98.19 79 GLU A O 1
ATOM 623 N N . LEU A 1 80 ? 12.578 17.391 3.061 1 98.06 80 LEU A N 1
ATOM 624 C CA . LEU A 1 80 ? 13.531 17.25 1.967 1 98.06 80 LEU A CA 1
ATOM 625 C C . LEU A 1 80 ? 14.492 18.438 1.93 1 98.06 80 LEU A C 1
ATOM 627 O O . LEU A 1 80 ? 14.055 19.578 1.9 1 98.06 80 LEU A O 1
ATOM 631 N N . SER A 1 81 ? 15.797 18.094 1.921 1 97.25 81 SER A N 1
ATOM 632 C CA . SER A 1 81 ? 16.797 19.141 1.73 1 97.25 81 SER A CA 1
ATOM 633 C C . SER A 1 81 ? 16.469 20.016 0.515 1 97.25 81 SER A C 1
ATOM 635 O O . SER A 1 81 ? 16.016 19.5 -0.513 1 97.25 81 SER A O 1
ATOM 637 N N . CYS A 1 82 ? 16.812 21.297 0.561 1 95.25 82 CYS A N 1
ATOM 638 C CA . CYS A 1 82 ? 16.547 22.219 -0.529 1 95.25 82 CYS A CA 1
ATOM 639 C C . CYS A 1 82 ? 17.422 21.922 -1.735 1 95.25 82 CYS A C 1
ATOM 641 O O . CYS A 1 82 ? 17.188 22.422 -2.832 1 95.25 82 CYS A O 1
ATOM 643 N N . ARG A 1 83 ? 18.375 21.078 -1.529 1 95.06 83 ARG A N 1
ATOM 644 C CA . ARG A 1 83 ? 19.297 20.719 -2.607 1 95.06 83 ARG A CA 1
ATOM 645 C C . ARG A 1 83 ? 18.688 19.656 -3.512 1 95.06 83 ARG A C 1
ATOM 647 O O . ARG A 1 83 ? 19.188 19.406 -4.609 1 95.06 83 ARG A O 1
ATOM 654 N N . LEU A 1 84 ? 17.688 19 -3.035 1 96.81 84 LEU A N 1
ATOM 655 C CA . LEU A 1 84 ? 17.047 17.953 -3.824 1 96.81 84 LEU A CA 1
ATOM 656 C C . LEU A 1 84 ? 16.031 18.562 -4.785 1 96.81 84 LEU A C 1
ATOM 658 O O . LEU A 1 84 ? 15.32 19.516 -4.438 1 96.81 84 LEU A O 1
ATOM 662 N N . ALA A 1 85 ? 15.969 17.984 -5.957 1 96.94 85 ALA A N 1
ATOM 663 C CA . ALA A 1 85 ? 14.875 18.375 -6.855 1 96.94 85 ALA A CA 1
ATOM 664 C C . ALA A 1 85 ? 13.516 18.109 -6.215 1 96.94 85 ALA A C 1
ATOM 666 O O . ALA A 1 85 ? 13.32 17.062 -5.578 1 96.94 85 ALA A O 1
ATOM 667 N N . GLN A 1 86 ? 12.633 19.031 -6.328 1 97.06 86 GLN A N 1
ATOM 668 C CA . GLN A 1 86 ? 11.312 18.922 -5.707 1 97.06 86 GLN A CA 1
ATOM 669 C C . GLN A 1 86 ? 10.281 19.781 -6.438 1 97.06 86 GLN A C 1
ATOM 671 O O . GLN A 1 86 ? 10.648 20.688 -7.188 1 97.06 86 GLN A O 1
ATOM 676 N N . PRO A 1 87 ? 8.992 19.453 -6.285 1 96.38 87 PRO A N 1
ATOM 677 C CA . PRO A 1 87 ? 7.973 20.281 -6.926 1 96.38 87 PRO A CA 1
ATOM 678 C C . PRO A 1 87 ? 8.078 21.75 -6.523 1 96.38 87 PRO A C 1
ATOM 680 O O . PRO A 1 87 ? 8.359 22.062 -5.363 1 96.38 87 PRO A O 1
ATOM 683 N N . GLU A 1 88 ? 7.785 22.562 -7.453 1 95.06 88 GLU A N 1
ATOM 684 C CA . GLU A 1 88 ? 7.938 23.984 -7.219 1 95.06 88 GLU A CA 1
ATOM 685 C C . GLU A 1 88 ? 6.664 24.594 -6.625 1 95.06 88 GLU A C 1
ATOM 687 O O . GLU A 1 88 ? 6.695 25.688 -6.055 1 95.06 88 GLU A O 1
ATOM 692 N N . GLN A 1 89 ? 5.637 23.906 -6.816 1 95.44 89 GLN A N 1
ATOM 693 C CA . GLN A 1 89 ? 4.355 24.406 -6.316 1 95.44 89 GLN A CA 1
ATOM 694 C C . GLN A 1 89 ? 3.795 23.484 -5.234 1 95.44 89 GLN A C 1
ATOM 696 O O . GLN A 1 89 ? 3.934 22.266 -5.32 1 95.44 89 GLN A O 1
ATOM 701 N N . ALA A 1 90 ? 3.178 24.156 -4.285 1 97.69 90 ALA A N 1
ATOM 702 C CA . ALA A 1 90 ? 2.498 23.391 -3.25 1 97.69 90 ALA A CA 1
ATOM 703 C C . ALA A 1 90 ? 1.222 22.75 -3.793 1 97.69 90 ALA A C 1
ATOM 705 O O . ALA A 1 90 ? 0.604 23.281 -4.723 1 97.69 90 ALA A O 1
ATOM 706 N N . GLY A 1 91 ? 0.868 21.625 -3.193 1 97.75 91 GLY A N 1
ATOM 707 C CA . GLY A 1 91 ? -0.362 21 -3.646 1 97.75 91 GLY A CA 1
ATOM 708 C C . GLY A 1 91 ? -0.781 19.812 -2.789 1 97.75 91 GLY A C 1
ATOM 709 O O . GLY A 1 91 ? -0.011 19.359 -1.945 1 97.75 91 GLY A O 1
ATOM 710 N N . ARG A 1 92 ? -1.975 19.453 -3.023 1 97.88 92 ARG A N 1
ATOM 711 C CA . ARG A 1 92 ? -2.561 18.281 -2.387 1 97.88 92 ARG A CA 1
ATOM 712 C C . ARG A 1 92 ? -2.178 17 -3.129 1 97.88 92 ARG A C 1
ATOM 714 O O . ARG A 1 92 ? -2.078 17 -4.359 1 97.88 92 ARG A O 1
ATOM 721 N N . ILE A 1 93 ? -1.999 15.953 -2.355 1 97.88 93 ILE A N 1
ATOM 722 C CA . ILE A 1 93 ? -1.647 14.664 -2.955 1 97.88 93 ILE A CA 1
ATOM 723 C C . ILE A 1 93 ? -2.605 13.586 -2.459 1 97.88 93 ILE A C 1
ATOM 725 O O . ILE A 1 93 ? -2.9 13.508 -1.265 1 97.88 93 ILE A O 1
ATOM 729 N N . GLN A 1 94 ? -3.189 12.898 -3.381 1 97.25 94 GLN A N 1
ATOM 730 C CA . GLN A 1 94 ? -3.695 11.562 -3.064 1 97.25 94 GLN A CA 1
ATOM 731 C C . GLN A 1 94 ? -2.623 10.5 -3.287 1 97.25 94 GLN A C 1
ATOM 733 O O . GLN A 1 94 ? -2.348 10.117 -4.426 1 97.25 94 GLN A O 1
ATOM 738 N N . PRO A 1 95 ? -2.029 10.031 -2.195 1 98 95 PRO A N 1
ATOM 739 C CA . PRO A 1 95 ? -0.847 9.18 -2.338 1 98 95 PRO A CA 1
ATOM 740 C C . PRO A 1 95 ? -1.146 7.879 -3.074 1 98 95 PRO A C 1
ATOM 742 O O . PRO A 1 95 ? -2.205 7.277 -2.871 1 98 95 PRO A O 1
ATOM 745 N N . THR A 1 96 ? -0.221 7.527 -3.949 1 97.5 96 THR A N 1
ATOM 746 C CA . THR A 1 96 ? -0.263 6.184 -4.516 1 97.5 96 THR A CA 1
ATOM 747 C C . THR A 1 96 ? -0.08 5.133 -3.426 1 97.5 96 THR A C 1
ATOM 749 O O . THR A 1 96 ? 0.359 5.445 -2.318 1 97.5 96 THR A O 1
ATOM 752 N N . ALA A 1 97 ? -0.406 3.906 -3.811 1 97.19 97 ALA A N 1
ATOM 753 C CA . ALA A 1 97 ? -0.27 2.812 -2.854 1 97.19 97 ALA A CA 1
ATOM 754 C C . ALA A 1 97 ? 1.159 2.717 -2.326 1 97.19 97 ALA A C 1
ATOM 756 O O . ALA A 1 97 ? 1.374 2.484 -1.135 1 97.19 97 ALA A O 1
ATOM 757 N N . LEU A 1 98 ? 2.098 2.949 -3.227 1 98.44 98 LEU A N 1
ATOM 758 C CA . LEU A 1 98 ? 3.488 2.803 -2.812 1 98.44 98 LEU A CA 1
ATOM 759 C C . LEU A 1 98 ? 3.902 3.943 -1.888 1 98.44 98 LEU A C 1
ATOM 761 O O . LEU A 1 98 ? 4.512 3.709 -0.841 1 98.44 98 LEU A O 1
ATOM 765 N N . LEU A 1 99 ? 3.561 5.16 -2.215 1 98.62 99 LEU A N 1
ATOM 766 C CA . LEU A 1 99 ? 3.92 6.281 -1.354 1 98.62 99 LEU A CA 1
ATOM 767 C C . LEU A 1 99 ? 3.297 6.125 0.03 1 98.62 99 LEU A C 1
ATOM 769 O O . LEU A 1 99 ? 3.963 6.348 1.043 1 98.62 99 LEU A O 1
ATOM 773 N N . ALA A 1 100 ? 2.043 5.754 0.073 1 98.44 100 ALA A N 1
ATOM 774 C CA . ALA A 1 100 ? 1.345 5.559 1.342 1 98.44 100 ALA A CA 1
ATOM 775 C C . ALA A 1 100 ? 1.999 4.453 2.164 1 98.44 100 ALA A C 1
ATOM 777 O O . ALA A 1 100 ? 2.191 4.602 3.373 1 98.44 100 ALA A O 1
ATOM 778 N N . ALA A 1 101 ? 2.328 3.383 1.502 1 98.5 101 ALA A N 1
ATOM 779 C CA . ALA A 1 101 ? 2.9 2.24 2.209 1 98.5 101 ALA A CA 1
ATOM 780 C C . ALA A 1 101 ? 4.305 2.555 2.715 1 98.5 101 ALA A C 1
ATOM 782 O O . ALA A 1 101 ? 4.695 2.111 3.797 1 98.5 101 ALA A O 1
ATOM 783 N N . LEU A 1 102 ? 5.109 3.283 1.901 1 98.62 102 LEU A N 1
ATOM 784 C CA . LEU A 1 102 ? 6.434 3.713 2.332 1 98.62 102 LEU A CA 1
ATOM 785 C C . LEU A 1 102 ? 6.344 4.594 3.572 1 98.62 102 LEU A C 1
ATOM 787 O O . LEU A 1 102 ? 7.051 4.367 4.555 1 98.62 102 LEU A O 1
ATOM 791 N N . ALA A 1 103 ? 5.465 5.516 3.512 1 98.56 103 ALA A N 1
ATOM 792 C CA . ALA A 1 103 ? 5.277 6.41 4.652 1 98.56 103 ALA A CA 1
ATOM 793 C C . ALA A 1 103 ? 4.793 5.641 5.879 1 98.56 103 ALA A C 1
ATOM 795 O O . ALA A 1 103 ? 5.215 5.922 7.004 1 98.56 103 ALA A O 1
ATOM 796 N N . GLY A 1 104 ? 3.873 4.773 5.613 1 98.31 104 GLY A N 1
ATOM 797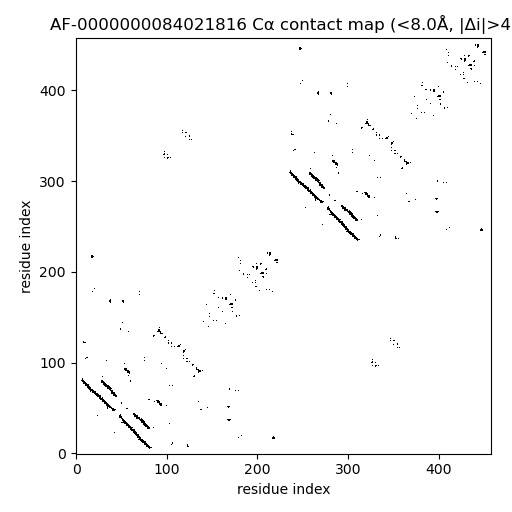 C CA . GLY A 1 104 ? 3.387 3.943 6.707 1 98.31 104 GLY A CA 1
ATOM 798 C C . GLY A 1 104 ? 4.48 3.131 7.371 1 98.31 104 GLY A C 1
ATOM 799 O O . GLY A 1 104 ? 4.539 3.047 8.602 1 98.31 104 GLY A O 1
ATOM 800 N N . LYS A 1 105 ? 5.309 2.531 6.562 1 98.12 105 LYS A N 1
ATOM 801 C CA . LYS A 1 105 ? 6.41 1.743 7.102 1 98.12 105 LYS A CA 1
ATOM 802 C C . LYS A 1 105 ? 7.379 2.619 7.895 1 98.12 105 LYS A C 1
ATOM 804 O O . LYS A 1 105 ? 7.848 2.225 8.961 1 98.12 105 LYS A O 1
ATOM 809 N N . LEU A 1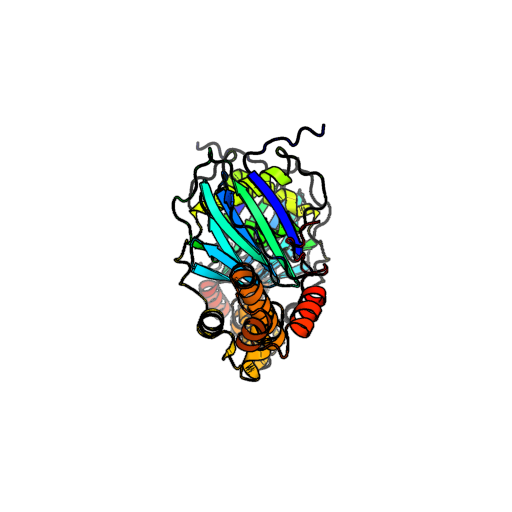 106 ? 7.707 3.793 7.379 1 97.94 106 LEU A N 1
ATOM 810 C CA . LEU A 1 106 ? 8.578 4.727 8.078 1 97.94 106 LEU A CA 1
ATOM 811 C C . LEU A 1 106 ? 7.977 5.133 9.422 1 97.94 106 LEU A C 1
ATOM 813 O O . LEU A 1 106 ? 8.695 5.27 10.414 1 97.94 106 LEU A O 1
ATOM 817 N N . ALA A 1 107 ? 6.688 5.281 9.445 1 97.81 107 ALA A N 1
ATOM 818 C CA . ALA A 1 107 ? 5.98 5.684 10.664 1 97.81 107 ALA A CA 1
ATOM 819 C C . ALA A 1 107 ? 6.102 4.617 11.75 1 97.81 107 ALA A C 1
ATOM 821 O O . ALA A 1 107 ? 6.086 4.934 12.938 1 97.81 107 ALA A O 1
ATOM 822 N N . GLU A 1 108 ? 6.207 3.375 11.312 1 96.06 108 GLU A N 1
ATOM 823 C CA . GLU A 1 108 ? 6.254 2.264 12.258 1 96.06 108 GLU A CA 1
ATOM 824 C C . GLU A 1 108 ? 7.68 1.75 12.43 1 96.06 108 GLU A C 1
ATOM 826 O O . GLU A 1 108 ? 7.891 0.653 12.953 1 96.06 108 GLU A O 1
ATOM 831 N N . TRP A 1 109 ? 8.633 2.557 12 1 94.62 109 TRP A N 1
ATOM 832 C CA . TRP A 1 109 ? 10.016 2.084 11.969 1 94.62 109 TRP A CA 1
ATOM 833 C C . TRP A 1 109 ? 10.508 1.766 13.383 1 94.62 109 TRP A C 1
ATOM 835 O O . TRP A 1 109 ? 10.539 2.641 14.25 1 94.62 109 TRP A O 1
ATOM 845 N N . PRO A 1 110 ? 10.953 0.526 13.641 1 85.31 110 PRO A N 1
ATOM 846 C CA . PRO A 1 110 ? 11.242 0.076 15.008 1 85.31 110 PRO A CA 1
ATOM 847 C C . PRO A 1 110 ? 12.711 0.243 15.383 1 85.31 110 PRO A C 1
ATOM 849 O O . PRO A 1 110 ? 13.078 0.117 16.547 1 85.31 110 PRO A O 1
ATOM 852 N N . SER A 1 111 ? 13.617 0.452 14.414 1 86.81 111 SER A N 1
ATOM 853 C CA . SER A 1 111 ? 15.047 0.302 14.641 1 86.81 111 SER A CA 1
ATOM 854 C C . SER A 1 111 ? 15.789 1.61 14.391 1 86.81 111 SER A C 1
ATOM 856 O O . SER A 1 111 ? 15.172 2.678 14.336 1 86.81 111 SER A O 1
ATOM 858 N N . GLU A 1 112 ? 17.031 1.485 14.391 1 89.69 112 GLU A N 1
ATOM 859 C CA . GLU A 1 112 ? 17.891 2.648 14.172 1 89.69 112 GLU A CA 1
ATOM 860 C C . GLU A 1 112 ? 17.719 3.199 12.758 1 89.69 112 GLU A C 1
ATOM 862 O O . GLU A 1 112 ? 17.625 2.434 11.797 1 89.69 112 GLU A O 1
ATOM 867 N N . LYS A 1 113 ? 17.703 4.449 12.719 1 92.44 113 LYS A N 1
ATOM 868 C CA . LYS A 1 113 ? 17.562 5.152 11.445 1 92.44 113 LYS A CA 1
ATOM 869 C C . LYS A 1 113 ? 18.922 5.387 10.797 1 92.44 113 LYS A C 1
ATOM 871 O O . LYS A 1 113 ? 19.562 6.414 11.023 1 92.44 113 LYS A O 1
ATOM 876 N N . THR A 1 114 ? 19.375 4.438 10.078 1 91.44 114 THR A N 1
ATOM 877 C CA . THR A 1 114 ? 20.641 4.531 9.367 1 91.44 114 THR A CA 1
ATOM 878 C C . THR A 1 114 ? 20.406 4.836 7.891 1 91.44 114 THR A C 1
ATOM 880 O O . THR A 1 114 ? 19.656 4.137 7.211 1 91.44 114 THR A O 1
ATOM 883 N N . TRP A 1 115 ? 21.141 5.793 7.43 1 92.94 115 TRP A N 1
ATOM 884 C CA . TRP A 1 115 ? 20.938 6.27 6.066 1 92.94 115 TRP A CA 1
ATOM 885 C C . TRP A 1 115 ? 21.359 5.215 5.047 1 92.94 115 TRP A C 1
ATOM 887 O O . TRP A 1 115 ? 20.719 5.07 3.996 1 92.94 115 TRP A O 1
ATOM 897 N N . GLN A 1 116 ? 22.391 4.52 5.285 1 91.56 116 GLN A N 1
ATOM 898 C CA . GLN A 1 116 ? 22.922 3.545 4.336 1 91.56 116 GLN A CA 1
ATOM 899 C C . GLN A 1 116 ? 22.188 2.211 4.457 1 91.56 116 GLN A C 1
ATOM 901 O O . GLN A 1 116 ? 22.422 1.301 3.654 1 91.56 116 GLN A O 1
ATOM 906 N N . GLY A 1 117 ? 21.297 2.104 5.309 1 93.44 117 GLY A N 1
ATOM 907 C CA . GLY A 1 117 ? 20.562 0.874 5.543 1 93.44 117 GLY A CA 1
ATOM 908 C C . GLY A 1 117 ? 19.141 0.914 4.992 1 93.44 117 GLY A C 1
ATOM 909 O O . GLY A 1 117 ? 18.828 1.748 4.145 1 93.44 117 GLY A O 1
ATOM 910 N N . PRO A 1 118 ? 18.344 -0.025 5.488 1 95.56 118 PRO A N 1
ATOM 911 C CA . PRO A 1 118 ? 16.969 -0.128 5 1 95.56 118 PRO A CA 1
ATOM 912 C C . PRO A 1 118 ? 16.156 1.149 5.234 1 95.56 118 PRO A C 1
ATOM 914 O O . PRO A 1 118 ? 15.312 1.508 4.41 1 95.56 118 PRO A O 1
ATOM 917 N N . TYR A 1 119 ? 16.438 1.82 6.305 1 96.5 119 TYR A N 1
ATOM 918 C CA . TYR A 1 119 ? 15.734 3.068 6.578 1 96.5 119 TYR A CA 1
ATOM 919 C C . TYR A 1 119 ? 16 4.098 5.484 1 96.5 119 TYR A C 1
ATOM 921 O O . TYR A 1 119 ? 15.062 4.668 4.918 1 96.5 119 TYR A O 1
ATOM 929 N N . GLY A 1 120 ? 17.281 4.332 5.227 1 96.5 120 GLY A N 1
ATOM 930 C CA . GLY A 1 120 ? 17.625 5.277 4.18 1 96.5 120 GLY A CA 1
ATOM 931 C C . GLY A 1 120 ? 17.109 4.875 2.814 1 96.5 120 GLY A C 1
ATOM 932 O O . GLY A 1 120 ? 16.734 5.734 2.014 1 96.5 120 GLY A O 1
ATOM 933 N N . ARG A 1 121 ? 17.125 3.586 2.564 1 96.94 121 ARG A N 1
ATOM 934 C CA . ARG A 1 121 ? 16.594 3.078 1.306 1 96.94 121 ARG A CA 1
ATOM 935 C C . ARG A 1 121 ? 15.117 3.436 1.156 1 96.94 121 ARG A C 1
ATOM 937 O O . ARG A 1 121 ? 14.68 3.85 0.081 1 96.94 121 ARG A O 1
ATOM 944 N N . LEU A 1 122 ? 14.352 3.283 2.242 1 97.81 122 LEU A N 1
ATOM 945 C CA . LEU A 1 122 ? 12.938 3.635 2.203 1 97.81 122 LEU A CA 1
ATOM 946 C C . LEU A 1 122 ? 12.758 5.133 1.986 1 97.81 122 LEU A C 1
ATOM 948 O O . LEU A 1 122 ? 11.875 5.555 1.23 1 97.81 122 LEU A O 1
ATOM 952 N N . CYS A 1 123 ? 13.578 5.949 2.607 1 97.94 123 CYS A N 1
ATOM 953 C CA . CYS A 1 123 ? 13.516 7.395 2.42 1 97.94 123 CYS A CA 1
ATOM 954 C C . CYS A 1 123 ? 13.781 7.766 0.968 1 97.94 123 CYS A C 1
ATOM 956 O O . CYS A 1 123 ? 13.039 8.562 0.383 1 97.94 123 CYS A O 1
ATOM 958 N N . ARG A 1 124 ? 14.781 7.172 0.434 1 97.5 124 ARG A N 1
ATOM 959 C CA . ARG A 1 124 ? 15.133 7.465 -0.953 1 97.5 124 ARG A CA 1
ATOM 960 C C . ARG A 1 124 ? 14.055 6.953 -1.906 1 97.5 124 ARG A C 1
ATOM 962 O O . ARG A 1 124 ? 13.758 7.598 -2.914 1 97.5 124 ARG A O 1
ATOM 969 N N . ALA A 1 125 ? 13.523 5.773 -1.579 1 98.31 125 ALA A N 1
ATOM 970 C CA . ALA A 1 125 ? 12.422 5.258 -2.393 1 98.31 125 ALA A CA 1
ATOM 971 C C . ALA A 1 125 ? 11.227 6.199 -2.354 1 98.31 125 ALA A C 1
ATOM 973 O O . ALA A 1 125 ? 10.555 6.406 -3.369 1 98.31 125 ALA A O 1
ATOM 974 N N . LEU A 1 126 ? 10.914 6.695 -1.171 1 98.44 126 LEU A N 1
ATOM 975 C CA . LEU A 1 126 ? 9.82 7.66 -1.027 1 98.44 126 LEU A CA 1
ATOM 976 C C . LEU A 1 126 ? 10.07 8.898 -1.882 1 98.44 126 LEU A C 1
ATOM 978 O O . LEU A 1 126 ? 9.18 9.359 -2.59 1 98.44 126 LEU A O 1
ATOM 982 N N . TYR A 1 127 ? 11.297 9.375 -1.878 1 98.25 127 TYR A N 1
ATOM 983 C CA . TYR A 1 127 ? 11.664 10.531 -2.693 1 98.25 127 TYR A CA 1
ATOM 984 C C . TYR A 1 127 ? 11.484 10.227 -4.176 1 98.25 127 TYR A C 1
ATOM 986 O O . TYR A 1 127 ? 10.977 11.062 -4.926 1 98.25 127 TYR A O 1
ATOM 994 N N . ASP A 1 128 ? 11.898 9.008 -4.57 1 96.88 128 ASP A N 1
ATOM 995 C CA . ASP A 1 128 ? 11.773 8.602 -5.969 1 96.88 128 ASP A CA 1
ATOM 996 C C . ASP A 1 128 ? 10.32 8.641 -6.426 1 96.88 128 ASP A C 1
ATOM 998 O O . ASP A 1 128 ? 10.039 8.828 -7.613 1 96.88 128 ASP A O 1
ATOM 1002 N N . GLU A 1 129 ? 9.367 8.531 -5.512 1 96.69 129 GLU A N 1
ATOM 1003 C CA . GLU A 1 129 ? 7.945 8.43 -5.84 1 96.69 129 GLU A CA 1
ATOM 1004 C C . GLU A 1 129 ? 7.312 9.812 -5.984 1 96.69 129 GLU A C 1
ATOM 1006 O O . GLU A 1 129 ? 6.234 9.953 -6.566 1 96.69 129 GLU A O 1
ATOM 1011 N N . LEU A 1 130 ? 7.957 10.805 -5.465 1 96.81 130 LEU A N 1
ATOM 1012 C CA . LEU A 1 130 ? 7.352 12.133 -5.363 1 96.81 130 LEU A CA 1
ATOM 1013 C C . LEU A 1 130 ? 6.98 12.664 -6.742 1 96.81 130 LEU A C 1
ATOM 1015 O O . LEU A 1 130 ? 5.859 13.141 -6.949 1 96.81 130 LEU A O 1
ATOM 1019 N N . PRO A 1 131 ? 7.879 12.484 -7.766 1 93.94 131 PRO A N 1
ATOM 1020 C CA . PRO A 1 131 ? 7.539 13.023 -9.086 1 93.94 131 PRO A CA 1
ATOM 1021 C C . PRO A 1 131 ? 6.344 12.328 -9.719 1 93.94 131 PRO A C 1
ATOM 1023 O O . PRO A 1 131 ? 5.676 12.898 -10.586 1 93.94 131 PRO A O 1
ATOM 1026 N N . ALA A 1 132 ? 6.074 11.102 -9.336 1 92.56 132 ALA A N 1
ATOM 1027 C CA . ALA A 1 132 ? 4.988 10.32 -9.922 1 92.56 132 ALA A CA 1
ATOM 1028 C C . ALA A 1 132 ? 3.646 10.688 -9.289 1 92.56 132 ALA A C 1
ATOM 1030 O O . ALA A 1 132 ? 2.592 10.273 -9.781 1 92.56 132 ALA A O 1
ATOM 1031 N N . GLN A 1 133 ? 3.65 11.484 -8.234 1 96.69 133 GLN A N 1
ATOM 1032 C CA . GLN A 1 133 ? 2.408 11.859 -7.566 1 96.69 133 GLN A CA 1
ATOM 1033 C C . GLN A 1 133 ? 1.689 12.977 -8.32 1 96.69 133 GLN A C 1
ATOM 1035 O O . GLN A 1 133 ? 2.33 13.883 -8.852 1 96.69 133 GLN A O 1
ATOM 1040 N N . ASN A 1 134 ? 0.389 12.836 -8.391 1 95.38 134 ASN A N 1
ATOM 1041 C CA . ASN A 1 134 ? -0.427 13.906 -8.953 1 95.38 134 ASN A CA 1
ATOM 1042 C C . ASN A 1 134 ? -0.677 15.016 -7.938 1 95.38 134 ASN A C 1
ATOM 1044 O O . ASN A 1 134 ? -1.379 14.805 -6.945 1 95.38 134 ASN A O 1
ATOM 1048 N N . LEU A 1 135 ? -0.029 16.156 -8.156 1 96.75 135 LEU A N 1
ATOM 1049 C CA . LEU A 1 135 ? -0.253 17.312 -7.301 1 96.75 135 LEU A CA 1
ATOM 1050 C C . LEU A 1 135 ? -1.509 18.078 -7.727 1 96.75 135 LEU A C 1
ATOM 1052 O O . LEU A 1 135 ? -1.587 18.578 -8.852 1 96.75 135 LEU A O 1
ATOM 1056 N N . LEU A 1 136 ? -2.418 18.141 -6.867 1 97.19 136 LEU A N 1
ATOM 1057 C CA . LEU A 1 136 ? -3.697 18.797 -7.117 1 97.19 136 LEU A CA 1
ATOM 1058 C C . LEU A 1 136 ? -3.793 20.125 -6.359 1 97.19 136 LEU A C 1
ATOM 1060 O O . LEU A 1 136 ? -3.135 20.297 -5.332 1 97.19 136 LEU A O 1
ATOM 1064 N N . PRO A 1 137 ? -4.621 21.031 -6.934 1 96.56 137 PRO A N 1
ATOM 1065 C CA . PRO A 1 137 ? -4.926 22.203 -6.105 1 96.56 137 PRO A CA 1
ATOM 1066 C C . PRO A 1 137 ? -5.539 21.828 -4.758 1 96.56 137 PRO A C 1
ATOM 1068 O O . PRO A 1 137 ? -6.242 20.828 -4.652 1 96.56 137 PRO A O 1
ATOM 1071 N N . PHE A 1 138 ? -5.316 22.625 -3.771 1 95.5 138 PHE A N 1
ATOM 1072 C CA . PHE A 1 138 ? -5.812 22.312 -2.438 1 95.5 138 PHE A CA 1
ATOM 1073 C C . PHE A 1 138 ? -7.336 22.344 -2.404 1 95.5 138 PHE A C 1
ATOM 1075 O O . PHE A 1 138 ? -7.957 21.75 -1.52 1 95.5 138 PHE A O 1
ATOM 1082 N N . GLU A 1 139 ? -7.902 22.953 -3.352 1 92.12 139 GLU A N 1
ATOM 1083 C CA . GLU A 1 139 ? -9.352 23.047 -3.453 1 92.12 139 GLU A CA 1
ATOM 1084 C C . GLU A 1 139 ? -9.961 21.734 -3.947 1 92.12 139 GLU A C 1
ATOM 1086 O O . GLU A 1 139 ? -11.18 21.531 -3.85 1 92.12 139 GLU A O 1
ATOM 1091 N N . SER A 1 140 ? -9.109 20.875 -4.449 1 93 140 SER A N 1
ATOM 1092 C CA . SER A 1 140 ? -9.586 19.578 -4.906 1 93 140 SER A CA 1
ATOM 1093 C C . SER A 1 140 ? -9.781 18.625 -3.734 1 93 140 SER A C 1
ATOM 1095 O O . SER A 1 140 ? -8.906 17.797 -3.447 1 93 140 SER A O 1
ATOM 1097 N N . MET A 1 141 ? -10.891 18.734 -3.092 1 90.62 141 MET A N 1
ATOM 1098 C CA . MET A 1 141 ? -11.172 17.938 -1.905 1 90.62 141 MET A CA 1
ATOM 1099 C C . MET A 1 141 ? -12.289 16.938 -2.182 1 90.62 141 MET A C 1
ATOM 1101 O O . MET A 1 141 ? -13.062 17.109 -3.123 1 90.62 141 MET A O 1
ATOM 1105 N N . ASN A 1 142 ? -12.273 15.883 -1.38 1 89.44 142 ASN A N 1
ATOM 1106 C CA . ASN A 1 142 ? -13.438 15 -1.423 1 89.44 142 ASN A CA 1
ATOM 1107 C C . ASN A 1 142 ? -14.719 15.734 -1.04 1 89.44 142 ASN A C 1
ATOM 1109 O O . ASN A 1 142 ? -14.68 16.688 -0.262 1 89.44 142 ASN A O 1
ATOM 1113 N N . PRO A 1 143 ? -15.781 15.336 -1.498 1 89.5 143 PRO A N 1
ATOM 1114 C CA . PRO A 1 143 ? -17.047 16.062 -1.31 1 89.5 143 PRO A CA 1
ATOM 1115 C C . PRO A 1 143 ? -17.391 16.281 0.163 1 89.5 143 PRO A C 1
ATOM 1117 O O . PRO A 1 143 ? -17.875 17.344 0.538 1 89.5 143 PRO A O 1
ATOM 1120 N N . LEU A 1 144 ? -17.141 15.312 0.943 1 90.94 144 LEU A N 1
ATOM 1121 C CA . LEU A 1 144 ? -17.469 15.43 2.359 1 90.94 144 LEU A CA 1
ATOM 1122 C C . LEU A 1 144 ? -16.609 16.5 3.031 1 90.94 144 LEU A C 1
ATOM 1124 O O . LEU A 1 144 ? -17.109 17.297 3.828 1 90.94 144 LEU A O 1
ATOM 1128 N N . ALA A 1 145 ? -15.344 16.516 2.721 1 90.5 145 ALA A N 1
ATOM 1129 C CA . ALA A 1 145 ? -14.438 17.516 3.266 1 90.5 145 ALA A CA 1
ATOM 1130 C C . ALA A 1 145 ? -14.805 18.922 2.764 1 90.5 145 ALA A C 1
ATOM 1132 O O . ALA A 1 145 ? -14.766 19.891 3.523 1 90.5 145 ALA A O 1
ATOM 1133 N N . ALA A 1 146 ? -15.188 18.969 1.519 1 91.31 146 ALA A N 1
ATOM 1134 C CA . ALA A 1 146 ? -15.594 20.234 0.936 1 91.31 146 ALA A CA 1
ATOM 1135 C C . ALA A 1 146 ? -16.828 20.797 1.645 1 91.31 146 ALA A C 1
ATOM 1137 O O . ALA A 1 146 ? -16.875 21.984 1.99 1 91.31 146 ALA A O 1
ATOM 1138 N N . ARG A 1 147 ? -17.75 19.938 1.845 1 91.88 147 ARG A N 1
ATOM 1139 C CA . ARG A 1 147 ? -18.969 20.344 2.545 1 91.88 147 ARG A CA 1
ATOM 1140 C C . ARG A 1 147 ? -18.656 20.781 3.973 1 91.88 147 ARG A C 1
ATOM 1142 O O . ARG A 1 147 ? -19.172 21.797 4.445 1 91.88 147 ARG A O 1
ATOM 1149 N N . ALA A 1 148 ? -17.875 20.062 4.578 1 90.38 148 ALA A N 1
ATOM 1150 C CA . ALA A 1 148 ? -17.531 20.344 5.969 1 90.38 148 ALA A CA 1
ATOM 1151 C C . ALA A 1 148 ? -16.828 21.688 6.102 1 90.38 148 ALA A C 1
ATOM 1153 O O . ALA A 1 148 ? -17.141 22.469 7.012 1 90.38 148 ALA A O 1
ATOM 1154 N N . PHE A 1 149 ? -16 21.969 5.141 1 88.81 149 PHE A N 1
ATOM 1155 C CA . PHE A 1 149 ? -15.18 23.172 5.273 1 88.81 149 PHE A CA 1
ATOM 1156 C C . PHE A 1 149 ? -15.906 24.391 4.738 1 88.81 149 PHE A C 1
ATOM 1158 O O . PHE A 1 149 ? -15.562 25.516 5.09 1 88.81 149 PHE A O 1
ATOM 1165 N N . ALA A 1 150 ? -16.875 24.156 3.926 1 90.12 150 ALA A N 1
ATOM 1166 C CA . ALA A 1 150 ? -17.688 25.266 3.428 1 90.12 150 ALA A CA 1
ATOM 1167 C C . ALA A 1 150 ? -18.516 25.891 4.551 1 90.12 150 ALA A C 1
ATOM 1169 O O . ALA A 1 150 ? -18.688 27.109 4.602 1 90.12 150 ALA A O 1
ATOM 1170 N N . ASP A 1 151 ? -18.984 25.109 5.422 1 90.25 151 ASP A N 1
ATOM 1171 C CA . ASP A 1 151 ? -19.766 25.578 6.559 1 90.25 151 ASP A CA 1
ATOM 1172 C C . ASP A 1 151 ? -19.578 24.656 7.77 1 90.25 151 ASP A C 1
ATOM 1174 O O . ASP A 1 151 ? -20.484 23.891 8.125 1 90.25 151 ASP A O 1
ATOM 1178 N N . PRO A 1 152 ? -18.5 24.875 8.391 1 89.81 152 PRO A N 1
ATOM 1179 C CA . PRO A 1 152 ? -18.172 23.953 9.477 1 89.81 152 PRO A CA 1
ATOM 1180 C C . PRO A 1 152 ? -19.219 23.938 10.594 1 89.81 152 PRO A C 1
ATOM 1182 O O . PRO A 1 152 ? -19.609 22.875 11.07 1 89.81 152 PRO A O 1
ATOM 1185 N N . ALA A 1 153 ? -19.672 25.031 10.992 1 86.62 153 ALA A N 1
ATOM 1186 C CA . ALA A 1 153 ? -20.625 25.109 12.102 1 86.62 153 ALA A CA 1
ATOM 1187 C C . ALA A 1 153 ? -22 24.594 11.688 1 86.62 153 ALA A C 1
ATOM 1189 O O . ALA A 1 153 ? -22.734 24.047 12.508 1 86.62 153 ALA A O 1
ATOM 1190 N N . GLY A 1 154 ? -22.281 24.703 10.422 1 90.31 154 GLY A N 1
ATOM 1191 C CA . GLY A 1 154 ? -23.625 24.391 9.961 1 90.31 154 GLY A CA 1
ATOM 1192 C C . GLY A 1 154 ? -23.75 22.984 9.391 1 90.31 154 GLY A C 1
ATOM 1193 O O . GLY A 1 154 ? -24.859 22.547 9.047 1 90.31 154 GLY A O 1
ATOM 1194 N N . LEU A 1 155 ? -22.719 22.297 9.336 1 92.06 155 LEU A N 1
ATOM 1195 C CA . LEU A 1 155 ? -22.75 20.984 8.719 1 92.06 155 LEU A CA 1
ATOM 1196 C C . LEU A 1 155 ? -23.578 20.016 9.547 1 92.06 155 LEU A C 1
ATOM 1198 O O . LEU A 1 155 ? -23.453 19.953 10.766 1 92.06 155 LEU A O 1
ATOM 1202 N N . ALA A 1 156 ? -24.516 19.297 8.883 1 93.38 156 ALA A N 1
ATOM 1203 C CA . ALA A 1 156 ? -25.281 18.188 9.445 1 93.38 156 ALA A CA 1
ATOM 1204 C C . ALA A 1 156 ? -25.109 16.922 8.609 1 93.38 156 ALA A C 1
ATOM 1206 O O . ALA A 1 156 ? -25.062 16.984 7.375 1 93.38 156 ALA A O 1
ATOM 1207 N N . LEU A 1 157 ? -24.984 15.805 9.305 1 92.88 157 LEU A N 1
ATOM 1208 C CA . LEU A 1 157 ? -24.797 14.539 8.609 1 92.88 157 LEU A CA 1
ATOM 1209 C C . LEU A 1 157 ? -26.031 13.656 8.734 1 92.88 157 LEU A C 1
ATOM 1211 O O . LEU A 1 157 ? -26.656 13.609 9.789 1 92.88 157 LEU A O 1
ATOM 1215 N N . HIS A 1 158 ? -26.266 13.055 7.621 1 92.12 158 HIS A N 1
ATOM 1216 C CA . HIS A 1 158 ? -27.25 11.977 7.711 1 92.12 158 HIS A CA 1
ATOM 1217 C C . HIS A 1 158 ? -26.672 10.758 8.406 1 92.12 158 HIS A C 1
ATOM 1219 O O . HIS A 1 158 ? -25.438 10.625 8.523 1 92.12 158 HIS A O 1
ATOM 1225 N N . ASN A 1 159 ? -27.531 9.852 8.875 1 89.44 159 ASN A N 1
ATOM 1226 C CA . ASN A 1 159 ? -27.109 8.68 9.633 1 89.44 159 ASN A CA 1
ATOM 1227 C C . ASN A 1 159 ? -26.109 7.832 8.844 1 89.44 159 ASN A C 1
ATOM 1229 O O . ASN A 1 159 ? -25.125 7.336 9.406 1 89.44 159 ASN A O 1
ATOM 1233 N N . ASP A 1 160 ? -26.328 7.824 7.598 1 89.69 160 ASP A N 1
ATOM 1234 C CA . ASP A 1 160 ? -25.516 6.953 6.75 1 89.69 160 ASP A CA 1
ATOM 1235 C C . ASP A 1 160 ? -24.156 7.578 6.461 1 89.69 160 ASP A C 1
ATOM 1237 O O . ASP A 1 160 ? -23.234 6.895 5.988 1 89.69 160 ASP A O 1
ATOM 1241 N N . GLU A 1 161 ? -23.984 8.859 6.914 1 92.88 161 GLU A N 1
ATOM 1242 C CA . GLU A 1 161 ? -22.734 9.578 6.629 1 92.88 161 GLU A CA 1
ATOM 1243 C C . GLU A 1 161 ? -21.828 9.609 7.852 1 92.88 161 GLU A C 1
ATOM 1245 O O . GLU A 1 161 ? -20.641 9.914 7.734 1 92.88 161 GLU A O 1
ATOM 1250 N N . GLN A 1 162 ? -22.406 9.25 8.961 1 92.69 162 GLN A N 1
ATOM 1251 C CA . GLN A 1 162 ? -21.688 9.398 10.227 1 92.69 162 GLN A CA 1
ATOM 1252 C C . GLN A 1 162 ? -20.438 8.531 10.258 1 92.69 162 GLN A C 1
ATOM 1254 O O . GLN A 1 162 ? -19.359 8.992 10.641 1 92.69 162 GLN A O 1
ATOM 1259 N N . GLN A 1 163 ? -20.656 7.344 9.836 1 93.94 163 GLN A N 1
ATOM 1260 C CA . GLN A 1 163 ? -19.516 6.422 9.859 1 93.94 163 GLN A CA 1
ATOM 1261 C C . GLN A 1 163 ? -18.438 6.859 8.875 1 93.94 163 GLN A C 1
ATOM 1263 O O . GLN A 1 163 ? -17.25 6.789 9.188 1 93.94 163 GLN A O 1
ATOM 1268 N N . ALA A 1 164 ? -18.844 7.27 7.762 1 93.44 164 ALA A N 1
ATOM 1269 C CA . ALA A 1 164 ? -17.906 7.758 6.754 1 93.44 164 ALA A CA 1
ATOM 1270 C C . ALA A 1 164 ? -17.141 8.969 7.262 1 93.44 164 ALA A C 1
ATOM 1272 O O . ALA A 1 164 ? -15.938 9.109 7.012 1 93.44 164 ALA A O 1
ATOM 1273 N N . PHE A 1 165 ? -17.859 9.852 7.961 1 95.94 165 PHE A N 1
ATOM 1274 C CA . PHE A 1 165 ? -17.234 11.039 8.516 1 95.94 165 PHE A CA 1
ATOM 1275 C C . PHE A 1 165 ? -16.188 10.664 9.547 1 95.94 165 PHE A C 1
ATOM 1277 O O . PHE A 1 165 ? -15.047 11.156 9.508 1 95.94 165 PHE A O 1
ATOM 1284 N N . ARG A 1 166 ? -16.516 9.758 10.391 1 95.5 166 ARG A N 1
ATOM 1285 C CA . ARG A 1 166 ? -15.594 9.336 11.43 1 95.5 166 ARG A CA 1
ATOM 1286 C C . ARG A 1 166 ? -14.352 8.688 10.828 1 95.5 166 ARG A C 1
ATOM 1288 O O . ARG A 1 166 ? -13.234 8.938 11.281 1 95.5 166 ARG A O 1
ATOM 1295 N N . LYS A 1 167 ? -14.555 7.914 9.875 1 95 167 LYS A N 1
ATOM 1296 C CA . LYS A 1 167 ? -13.445 7.234 9.211 1 95 167 LYS A CA 1
ATOM 1297 C C . LYS A 1 167 ? -12.5 8.234 8.547 1 95 167 LYS A C 1
ATOM 1299 O O . LYS A 1 167 ? -11.281 8.062 8.594 1 95 167 LYS A O 1
ATOM 1304 N N . ARG A 1 168 ? -13.055 9.234 8.023 1 95.81 168 ARG A N 1
ATOM 1305 C CA . ARG A 1 168 ? -12.273 10.195 7.25 1 95.81 168 ARG A CA 1
ATOM 1306 C C . ARG A 1 168 ? -11.633 11.242 8.156 1 95.81 168 ARG A C 1
ATOM 1308 O O . ARG A 1 168 ? -10.461 11.578 7.992 1 95.81 168 ARG A O 1
ATOM 1315 N N . PHE A 1 169 ? -12.336 11.688 9.148 1 96.5 169 PHE A N 1
ATOM 1316 C CA . PHE A 1 169 ? -11.883 12.828 9.938 1 96.5 169 PHE A CA 1
ATOM 1317 C C . PHE A 1 169 ? -11.297 12.367 11.266 1 96.5 169 PHE A C 1
ATOM 1319 O O . PHE A 1 169 ? -10.625 13.141 11.953 1 96.5 169 PHE A O 1
ATOM 1326 N N . GLY A 1 170 ? -11.523 11.133 11.656 1 96.62 170 GLY A N 1
ATOM 1327 C CA . GLY A 1 170 ? -10.938 10.562 12.859 1 96.62 170 GLY A CA 1
ATOM 1328 C C . GLY A 1 170 ? -11.742 10.836 14.109 1 96.62 170 GLY A C 1
ATOM 1329 O O . GLY A 1 1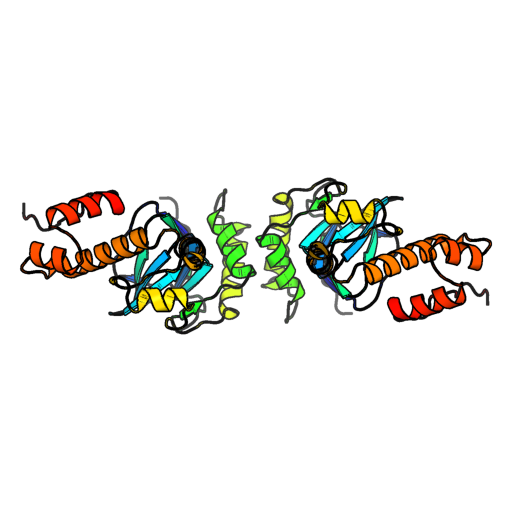70 ? -11.344 10.453 15.211 1 96.62 170 GLY A O 1
ATOM 1330 N N . CYS A 1 171 ? -12.867 11.523 13.992 1 95.38 171 CYS A N 1
ATOM 1331 C CA . CYS A 1 171 ? -13.766 11.844 15.102 1 95.38 171 CYS A CA 1
ATOM 1332 C C . CYS A 1 171 ? -15.172 12.125 14.594 1 95.38 171 CYS A C 1
ATOM 1334 O O . CYS A 1 171 ? -15.406 12.18 13.391 1 95.38 171 CYS A O 1
ATOM 1336 N N . ASP A 1 172 ? -16.078 12.242 15.531 1 95.5 172 ASP A N 1
ATOM 1337 C CA . ASP A 1 172 ? -17.453 12.531 15.141 1 95.5 172 ASP A CA 1
ATOM 1338 C C . ASP A 1 172 ? -17.609 14.008 14.789 1 95.5 172 ASP A C 1
ATOM 1340 O O . ASP A 1 172 ? -16.734 14.828 15.086 1 95.5 172 ASP A O 1
ATOM 1344 N N . LEU A 1 173 ? -18.75 14.281 14.195 1 94.94 173 LEU A N 1
ATOM 1345 C CA . LEU A 1 173 ? -18.984 15.625 13.68 1 94.94 173 LEU A CA 1
ATOM 1346 C C . LEU A 1 173 ? -18.938 16.656 14.797 1 94.94 173 LEU A C 1
ATOM 1348 O O . LEU A 1 173 ? -18.312 17.703 14.656 1 94.94 173 LEU A O 1
ATOM 1352 N N . THR A 1 174 ? -19.562 16.422 15.891 1 93.5 174 THR A N 1
ATOM 1353 C CA . THR A 1 174 ? -19.641 17.375 16.984 1 93.5 174 THR A CA 1
ATOM 1354 C C . THR A 1 174 ? -18.234 17.688 17.516 1 93.5 174 THR A C 1
ATOM 1356 O O . THR A 1 174 ? -17.906 18.859 17.719 1 93.5 174 THR A O 1
ATOM 1359 N N . SER A 1 175 ? -17.484 16.656 17.719 1 94.06 175 SER A N 1
ATOM 1360 C CA . SER A 1 175 ? -16.109 16.844 18.188 1 94.06 175 SER A CA 1
ATOM 1361 C C . SER A 1 175 ? -15.297 17.641 17.188 1 94.06 175 SER A C 1
ATOM 1363 O O . SER A 1 175 ? -14.516 18.516 17.562 1 94.06 175 SER A O 1
ATOM 1365 N N . TRP A 1 176 ? -15.453 17.297 15.93 1 95.31 176 TRP A N 1
ATOM 1366 C CA . TRP A 1 176 ? -14.734 18 14.875 1 95.31 176 TRP A CA 1
ATOM 1367 C C . TRP A 1 176 ? -15.094 19.484 14.859 1 95.31 176 TRP A C 1
ATOM 1369 O O . TRP A 1 176 ? -14.211 20.344 14.844 1 95.31 176 TRP A O 1
ATOM 1379 N N . GLN A 1 177 ? -16.344 19.797 14.945 1 94.38 177 GLN A N 1
ATOM 1380 C CA . GLN A 1 177 ? -16.828 21.172 14.938 1 94.38 177 GLN A CA 1
ATOM 1381 C C . GLN A 1 177 ? -16.312 21.938 16.156 1 94.38 177 GLN A C 1
ATOM 1383 O O . GLN A 1 177 ? -15.938 23.109 16.047 1 94.38 177 GLN A O 1
ATOM 1388 N N . ARG A 1 178 ? -16.344 21.281 17.203 1 92.81 178 ARG A N 1
ATOM 1389 C CA . ARG A 1 178 ? -15.859 21.922 18.422 1 92.81 178 ARG A CA 1
ATOM 1390 C C . ARG A 1 178 ? -14.383 22.266 18.328 1 92.81 178 ARG A C 1
ATOM 1392 O O . ARG A 1 178 ? -13.969 23.359 18.703 1 92.81 178 ARG A O 1
ATOM 1399 N N . GLN A 1 179 ? -13.633 21.375 17.859 1 94.25 179 GLN A N 1
ATOM 1400 C CA . GLN A 1 179 ? -12.195 21.625 17.719 1 94.25 179 GLN A CA 1
ATOM 1401 C C . GLN A 1 179 ? -11.93 22.75 16.734 1 94.25 179 GLN A C 1
ATOM 1403 O O . GLN A 1 179 ? -11.047 23.594 16.953 1 94.25 179 GLN A O 1
ATOM 1408 N N . LEU A 1 180 ? -12.656 22.797 15.719 1 93.81 180 LEU A N 1
ATOM 1409 C CA . LEU A 1 180 ? -12.492 23.891 14.758 1 93.81 180 LEU A CA 1
ATOM 1410 C C . LEU A 1 180 ? -12.844 25.234 15.383 1 93.81 180 LEU A C 1
ATOM 1412 O O . LEU A 1 180 ? -12.156 26.234 15.148 1 93.81 180 LEU A O 1
ATOM 1416 N N . ALA A 1 181 ? -13.922 25.203 16.109 1 92.69 181 ALA A N 1
ATOM 1417 C CA . ALA A 1 181 ? -14.32 26.422 16.812 1 92.69 181 ALA A CA 1
ATOM 1418 C C . ALA A 1 181 ? -13.219 26.906 17.75 1 92.69 181 ALA A C 1
ATOM 1420 O O . ALA A 1 181 ? -12.938 28.094 17.828 1 92.69 181 ALA A O 1
ATOM 1421 N N . LEU A 1 182 ? -12.68 25.984 18.391 1 92.5 182 LEU A N 1
ATOM 1422 C CA . LEU A 1 182 ? -11.586 26.297 19.312 1 92.5 182 LEU A CA 1
ATOM 1423 C C . LEU A 1 182 ? -10.414 26.922 18.562 1 92.5 182 LEU A C 1
ATOM 1425 O O . LEU A 1 182 ? -9.859 27.938 19 1 92.5 182 LEU A O 1
ATOM 1429 N N . LEU A 1 183 ? -10.039 26.359 17.484 1 92.31 183 LEU A N 1
ATOM 1430 C CA . LEU A 1 183 ? -8.922 26.859 16.688 1 92.31 183 LEU A CA 1
ATOM 1431 C C . LEU A 1 183 ? -9.203 28.281 16.188 1 92.31 183 LEU A C 1
ATOM 1433 O O . LEU A 1 183 ? -8.32 29.125 16.219 1 92.31 183 LEU A O 1
ATOM 1437 N N . HIS A 1 184 ? -10.406 28.5 15.805 1 90.12 184 HIS A N 1
ATOM 1438 C CA . HIS A 1 184 ? -10.789 29.828 15.336 1 90.12 184 HIS A CA 1
ATOM 1439 C C . HIS A 1 184 ? -10.727 30.859 16.453 1 90.12 184 HIS A C 1
ATOM 1441 O O . HIS A 1 184 ? -10.227 31.969 16.266 1 90.12 184 HIS A O 1
ATOM 1447 N N . MET A 1 185 ? -11.258 30.422 17.531 1 91.62 185 MET A N 1
ATOM 1448 C CA . MET A 1 185 ? -11.234 31.312 18.703 1 91.62 185 MET A CA 1
ATOM 1449 C C . MET A 1 185 ? -9.805 31.656 19.094 1 91.62 185 MET A C 1
ATOM 1451 O O . MET A 1 185 ? -9.484 32.812 19.344 1 91.62 185 MET A O 1
ATOM 1455 N N . LEU A 1 186 ? -8.977 30.688 19.125 1 89.06 186 LEU A N 1
ATOM 1456 C CA . LEU A 1 186 ? -7.582 30.891 19.5 1 89.06 186 LEU A CA 1
ATOM 1457 C C . LEU A 1 186 ? -6.887 31.844 18.531 1 89.06 186 LEU A C 1
ATOM 1459 O O . LEU A 1 186 ? -6.047 32.656 18.953 1 89.06 186 LEU A O 1
ATOM 1463 N N . ARG A 1 187 ? -7.223 31.766 17.359 1 88.12 187 ARG A N 1
ATOM 1464 C CA . ARG A 1 187 ? -6.625 32.625 16.344 1 88.12 187 ARG A CA 1
ATOM 1465 C C . ARG A 1 187 ? -7.074 34.062 16.5 1 88.12 187 ARG A C 1
ATOM 1467 O O . ARG A 1 187 ? -6.285 35 16.312 1 88.12 187 ARG A O 1
ATOM 1474 N N . GLU A 1 188 ? -8.289 34.312 16.953 1 90.56 188 GLU A N 1
ATOM 1475 C CA . GLU A 1 188 ? -8.883 35.625 17 1 90.56 188 GLU A CA 1
ATOM 1476 C C . GLU A 1 188 ? -8.695 36.281 18.375 1 90.56 188 GLU A C 1
ATOM 1478 O O . GLU A 1 188 ? -8.805 37.5 18.516 1 90.56 188 GLU A O 1
ATOM 1483 N N . LEU A 1 189 ? -8.391 35.531 19.266 1 89.88 189 LEU A N 1
ATOM 1484 C CA . LEU A 1 189 ? -8.398 35.938 20.672 1 89.88 189 LEU A CA 1
ATOM 1485 C C . LEU A 1 189 ? -7.418 37.094 20.891 1 89.88 189 LEU A C 1
ATOM 1487 O O . LEU A 1 189 ? -7.762 38.094 21.531 1 89.88 189 LEU A O 1
ATOM 1491 N N . PRO A 1 190 ? -6.215 37.031 20.375 1 87.19 190 PRO A N 1
ATOM 1492 C CA . PRO A 1 190 ? -5.254 38.125 20.641 1 87.19 190 PRO A CA 1
ATOM 1493 C C . PRO A 1 190 ? -5.742 39.469 20.156 1 87.19 190 PRO A C 1
ATOM 1495 O O . PRO A 1 190 ? -5.332 40.5 20.688 1 87.19 190 PRO A O 1
ATOM 1498 N N . ARG A 1 191 ? -6.652 39.531 19.281 1 89.31 191 ARG A N 1
ATOM 1499 C CA . ARG A 1 191 ? -7.129 40.781 18.703 1 89.31 191 ARG A CA 1
ATOM 1500 C C . ARG A 1 191 ? -8.523 41.125 19.219 1 89.31 191 ARG A C 1
ATOM 1502 O O . ARG A 1 191 ? -9.109 42.125 18.797 1 89.31 191 ARG A O 1
ATOM 1509 N N . ALA A 1 192 ? -8.906 40.281 20.094 1 88.5 192 ALA A N 1
ATOM 1510 C CA . ALA A 1 192 ? -10.297 40.469 20.516 1 88.5 192 ALA A CA 1
ATOM 1511 C C . ALA A 1 192 ? -10.391 41.5 21.641 1 88.5 192 ALA A C 1
ATOM 1513 O O . ALA A 1 192 ? -9.641 41.438 22.609 1 88.5 192 ALA A O 1
ATOM 1514 N N . GLY A 1 193 ? -11.344 42.531 21.453 1 89.81 193 GLY A N 1
ATOM 1515 C CA . GLY A 1 193 ? -11.594 43.5 22.5 1 89.81 193 GLY A CA 1
ATOM 1516 C C . GLY A 1 193 ? -12.469 42.969 23.625 1 89.81 193 GLY A C 1
ATOM 1517 O O . GLY A 1 193 ? -12.398 43.469 24.75 1 89.81 193 GLY A O 1
ATOM 1518 N N . ASP A 1 194 ? -13.336 42.031 23.297 1 94.19 194 ASP A N 1
ATOM 1519 C CA . ASP A 1 194 ? -14.266 41.406 24.219 1 94.19 194 ASP A CA 1
ATOM 1520 C C . ASP A 1 194 ? -14.227 39.906 24.094 1 94.19 194 ASP A C 1
ATOM 1522 O O . ASP A 1 194 ? -14.969 39.312 23.297 1 94.19 194 ASP A O 1
ATOM 1526 N N . PRO A 1 195 ? -13.461 39.281 24.969 1 92.38 195 PRO A N 1
ATOM 1527 C CA . PRO A 1 195 ? -13.289 37.812 24.875 1 92.38 195 PRO A CA 1
ATOM 1528 C C . PRO A 1 195 ? -14.594 37.062 25.047 1 92.38 195 PRO A C 1
ATOM 1530 O O . PRO A 1 195 ? -14.797 36 24.422 1 92.38 195 PRO A O 1
ATOM 1533 N N . ASP A 1 196 ? -15.422 37.469 25.875 1 93.19 196 ASP A N 1
ATOM 1534 C CA . ASP A 1 196 ? -16.688 36.781 26.109 1 93.19 196 ASP A CA 1
ATOM 1535 C C . ASP A 1 196 ? -17.594 36.844 24.875 1 93.19 196 ASP A C 1
ATOM 1537 O O . ASP A 1 196 ? -18.234 35.875 24.516 1 93.19 196 ASP A O 1
ATOM 1541 N N . ALA A 1 197 ? -17.672 38 24.312 1 94.06 197 ALA A N 1
ATOM 1542 C CA . ALA A 1 197 ? -18.438 38.156 23.094 1 94.06 197 ALA A CA 1
ATOM 1543 C C . ALA A 1 197 ? -17.891 37.281 21.969 1 94.06 197 ALA A C 1
ATOM 1545 O O . ALA A 1 197 ? -18.656 36.688 21.219 1 94.06 197 ALA A O 1
ATOM 1546 N N . LEU A 1 198 ? -16.594 37.25 21.844 1 93.75 198 LEU A N 1
ATOM 1547 C CA . LEU A 1 198 ? -15.953 36.406 20.859 1 93.75 198 LEU A CA 1
ATOM 1548 C C . LEU A 1 198 ? -16.297 34.938 21.078 1 93.75 198 LEU A C 1
ATOM 1550 O O . LEU A 1 198 ? -16.609 34.219 20.125 1 93.75 198 LEU A O 1
ATOM 1554 N N . ALA A 1 199 ? -16.281 34.5 22.344 1 93.19 199 ALA A N 1
ATOM 1555 C CA . ALA A 1 199 ? -16.609 33.125 22.688 1 93.19 199 ALA A CA 1
ATOM 1556 C C . ALA A 1 199 ? -18.016 32.75 22.234 1 93.19 199 ALA A C 1
ATOM 1558 O O . ALA A 1 199 ? -18.234 31.703 21.609 1 93.19 199 ALA A O 1
ATOM 1559 N N . ARG A 1 200 ? -18.906 33.625 22.469 1 92.31 200 ARG A N 1
ATOM 1560 C CA . ARG A 1 200 ? -20.297 33.375 22.094 1 92.31 200 ARG A CA 1
ATOM 1561 C C . ARG A 1 200 ? -20.453 33.312 20.578 1 92.31 200 ARG A C 1
ATOM 1563 O O . ARG A 1 200 ? -21.234 32.5 20.062 1 92.31 200 ARG A O 1
ATOM 1570 N N . ALA A 1 201 ? -19.734 34.125 19.922 1 90.94 201 ALA A N 1
ATOM 1571 C CA . ALA A 1 201 ? -19.781 34.156 18.469 1 90.94 201 ALA A CA 1
ATOM 1572 C C . ALA A 1 201 ? -19.312 32.812 17.875 1 90.94 201 ALA A C 1
ATOM 1574 O O . ALA A 1 201 ? -19.703 32.438 16.766 1 90.94 201 ALA A O 1
ATOM 1575 N N . HIS A 1 202 ? -18.516 32.125 18.594 1 90.44 202 HIS A N 1
ATOM 1576 C CA . HIS A 1 202 ? -17.984 30.859 18.109 1 90.44 202 HIS A CA 1
ATOM 1577 C C . HIS A 1 202 ? -18.703 29.688 18.75 1 90.44 202 HIS A C 1
ATOM 1579 O O . HIS A 1 202 ? -18.219 28.547 18.703 1 90.44 202 HIS A O 1
ATOM 1585 N N . GLY A 1 203 ? -19.781 29.922 19.391 1 88.12 203 GLY A N 1
ATOM 1586 C CA . GLY A 1 203 ? -20.672 28.844 19.828 1 88.12 203 GLY A CA 1
ATOM 1587 C C . GLY A 1 203 ? -20.422 28.422 21.266 1 88.12 203 GLY A C 1
ATOM 1588 O O . GLY A 1 203 ? -20.984 27.422 21.719 1 88.12 203 GLY A O 1
ATOM 1589 N N . PHE A 1 204 ? -19.609 29.125 22.016 1 92.19 204 PHE A N 1
ATOM 1590 C CA . PHE A 1 204 ? -19.422 28.844 23.438 1 92.19 204 PHE A CA 1
ATOM 1591 C C . PHE A 1 204 ? -20.391 29.641 24.281 1 92.19 204 PHE A C 1
ATOM 1593 O O . PHE A 1 204 ? -20.797 30.75 23.906 1 92.19 204 PHE A O 1
ATOM 1600 N N . THR A 1 205 ? -20.688 29.016 25.422 1 92.31 205 THR A N 1
ATOM 1601 C CA . THR A 1 205 ? -21.641 29.672 26.312 1 92.31 205 THR A CA 1
ATOM 1602 C C . THR A 1 205 ? -20.984 30.875 27 1 92.31 205 THR A C 1
ATOM 1604 O O . THR A 1 205 ? -21.672 31.844 27.328 1 92.31 205 THR A O 1
ATOM 1607 N N . SER A 1 206 ? -19.688 30.797 27.328 1 92.81 206 SER A N 1
ATOM 1608 C CA . SER A 1 206 ? -18.906 31.828 28 1 92.81 206 SER A CA 1
ATOM 1609 C C . SER A 1 206 ? -17.406 31.641 27.766 1 92.81 206 SER A C 1
ATOM 1611 O O . SER A 1 206 ? -16.984 30.609 27.25 1 92.81 206 SER A O 1
ATOM 1613 N N . PHE A 1 207 ? -16.688 32.719 28.125 1 92 207 PHE A N 1
ATOM 1614 C CA . PHE A 1 207 ? -15.234 32.625 28.016 1 92 207 PHE A CA 1
ATOM 1615 C C . PHE A 1 207 ? -14.68 31.562 28.953 1 92 207 PHE A C 1
ATOM 1617 O O . PHE A 1 207 ? -13.82 30.766 28.578 1 92 207 PHE A O 1
ATOM 1624 N N . PRO A 1 208 ? -15.211 31.406 30.172 1 91.56 208 PRO A N 1
ATOM 1625 C CA . PRO A 1 208 ? -14.758 30.328 31.031 1 91.56 208 PRO A CA 1
ATOM 1626 C C . PRO A 1 208 ? -15.023 28.938 30.438 1 91.56 208 PRO A C 1
ATOM 1628 O O . PRO A 1 208 ? -14.203 28.031 30.594 1 91.56 208 PRO A O 1
ATOM 1631 N N . GLN A 1 209 ? -16.062 28.797 29.766 1 91.19 209 GLN A N 1
ATOM 1632 C CA . GLN A 1 209 ? -16.344 27.531 29.109 1 91.19 209 GLN A CA 1
ATOM 1633 C C . GLN A 1 209 ? -15.328 27.234 28.016 1 91.19 209 GLN A C 1
ATOM 1635 O O . GLN A 1 209 ? -14.898 26.094 27.844 1 91.19 209 GLN A O 1
ATOM 1640 N N . PHE A 1 210 ? -15.062 28.266 27.234 1 91.88 210 PHE A N 1
ATOM 1641 C CA . PHE A 1 210 ? -14.016 28.141 26.234 1 91.88 210 PHE A CA 1
ATOM 1642 C C . PHE A 1 210 ? -12.711 27.703 26.859 1 91.88 210 PHE A C 1
ATOM 1644 O O . PHE A 1 210 ? -12.062 26.766 26.375 1 91.88 210 PHE A O 1
ATOM 1651 N N . GLU A 1 211 ? -12.344 28.266 27.891 1 89.69 211 GLU A N 1
ATOM 1652 C CA . GLU A 1 211 ? -11.094 27.938 28.5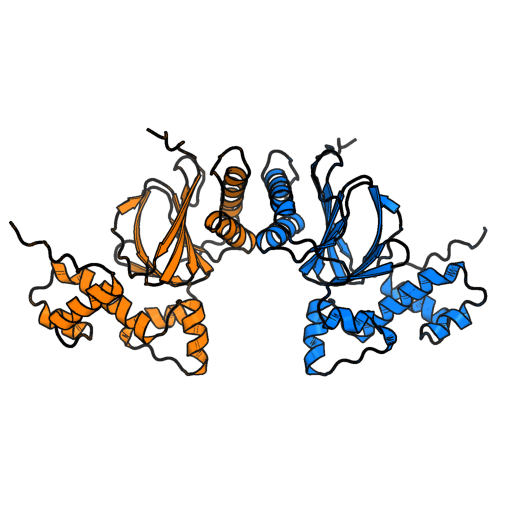47 1 89.69 211 GLU A CA 1
ATOM 1653 C C . GLU A 1 211 ? -11.102 26.484 29.031 1 89.69 211 GLU A C 1
ATOM 1655 O O . GLU A 1 211 ? -10.086 25.781 28.922 1 89.69 211 GLU A O 1
ATOM 1660 N N . GLN A 1 212 ? -12.211 26.062 29.531 1 89.94 212 GLN A N 1
ATOM 1661 C CA . GLN A 1 212 ? -12.352 24.688 29.969 1 89.94 212 GLN A CA 1
ATOM 1662 C C . GLN A 1 212 ? -12.195 23.719 28.797 1 89.94 212 GLN A C 1
ATOM 1664 O O . GLN A 1 212 ? -11.508 22.703 28.906 1 89.94 212 GLN A O 1
ATOM 1669 N N . ASP A 1 213 ? -12.805 24.078 27.703 1 89.31 213 ASP A N 1
ATOM 1670 C CA . ASP A 1 213 ? -12.688 23.266 26.5 1 89.31 213 ASP A CA 1
ATOM 1671 C C . ASP A 1 213 ? -11.242 23.203 26 1 89.31 213 ASP A C 1
ATOM 1673 O O . ASP A 1 213 ? -10.773 22.172 25.547 1 89.31 213 ASP A O 1
ATOM 1677 N N . CYS A 1 214 ? -10.641 24.328 26.094 1 87.88 214 CYS A N 1
ATOM 1678 C CA . CYS A 1 214 ? -9.242 24.406 25.688 1 87.88 214 CYS A CA 1
ATOM 1679 C C . CYS A 1 214 ? -8.398 23.422 26.5 1 87.88 214 CYS A C 1
ATOM 1681 O O . CYS A 1 214 ? -7.582 22.688 25.938 1 87.88 214 CYS A O 1
ATOM 1683 N N . ARG A 1 215 ? -8.617 23.438 27.719 1 86.62 215 ARG A N 1
ATOM 1684 C CA . ARG A 1 215 ? -7.863 22.531 28.578 1 86.62 215 ARG A CA 1
ATOM 1685 C C . ARG A 1 215 ? -8.125 21.078 28.203 1 86.62 215 ARG A C 1
ATOM 1687 O O . ARG A 1 215 ? -7.207 20.266 28.188 1 86.62 215 ARG A O 1
ATOM 1694 N N . HIS A 1 216 ? -9.289 20.828 27.891 1 84.88 216 HIS A N 1
ATOM 1695 C CA . HIS A 1 216 ? -9.68 19.469 27.531 1 84.88 216 HIS A CA 1
ATOM 1696 C C . HIS A 1 216 ? -9.031 19.031 26.219 1 84.88 216 HIS A C 1
ATOM 1698 O O . HIS A 1 216 ? -8.398 17.984 26.141 1 84.88 216 HIS A O 1
ATOM 1704 N N . TRP A 1 217 ? -9.094 19.859 25.25 1 87.69 217 TRP A N 1
ATOM 1705 C CA . TRP A 1 217 ? -8.703 19.453 23.906 1 87.69 217 TRP A CA 1
ATOM 1706 C C . TRP A 1 217 ? -7.207 19.641 23.688 1 87.69 217 TRP A C 1
ATOM 1708 O O . TRP A 1 217 ? -6.566 18.859 23 1 87.69 217 TRP A O 1
ATOM 1718 N N . LEU A 1 218 ? -6.605 20.625 24.203 1 85.69 218 LEU A N 1
ATOM 1719 C CA . LEU A 1 218 ? -5.191 20.922 23.984 1 85.69 218 LEU A CA 1
ATOM 1720 C C . LEU A 1 218 ? -4.324 20.172 25 1 85.69 218 LEU A C 1
ATOM 1722 O O . LEU A 1 218 ? -3.117 20.016 24.781 1 85.69 218 LEU A O 1
ATOM 1726 N N . GLY A 1 219 ? -4.879 19.5 26 1 72.5 219 GLY A N 1
ATOM 1727 C CA . GLY A 1 219 ? -4.137 18.844 27.062 1 72.5 219 GLY A CA 1
ATOM 1728 C C . GLY A 1 219 ? -3.361 19.797 27.938 1 72.5 219 GLY A C 1
ATOM 1729 O O . GLY A 1 219 ? -2.547 19.375 28.766 1 72.5 219 GLY A O 1
ATOM 1730 N N . SER A 1 220 ? -3.148 21.031 27.656 1 63.91 220 SER A N 1
ATOM 1731 C CA . SER A 1 220 ? -2.496 22.078 28.438 1 63.91 220 SER A CA 1
ATOM 1732 C C . SER A 1 220 ? -3.359 23.344 28.516 1 63.91 220 SER A C 1
ATOM 1734 O O . SER A 1 220 ? -4.227 23.547 27.672 1 63.91 220 SER A O 1
ATOM 1736 N N . PRO A 1 221 ? -3.113 24.047 29.75 1 55 221 PRO A N 1
ATOM 1737 C CA . PRO A 1 221 ? -3.861 25.297 29.844 1 55 221 PRO A CA 1
ATOM 1738 C C . PRO A 1 221 ? -3.621 26.203 28.641 1 55 221 PRO A C 1
ATOM 1740 O O . PRO A 1 221 ? -2.559 26.141 28.016 1 55 221 PRO A O 1
ATOM 1743 N N . CYS A 1 222 ? -4.58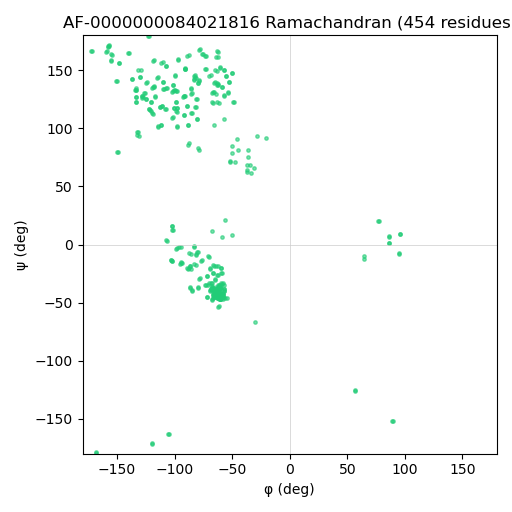6 26.719 28.016 1 51.47 222 CYS A N 1
ATOM 1744 C CA . CYS A 1 222 ? -4.465 27.688 26.938 1 51.47 222 CYS A CA 1
ATOM 1745 C C . CYS A 1 222 ? -3.549 28.844 27.328 1 51.47 222 CYS A C 1
ATOM 1747 O O . CYS A 1 222 ? -3.699 29.406 28.422 1 51.47 222 CYS A O 1
ATOM 1749 N N . HIS A 1 223 ? -2.238 28.734 27.312 1 46.47 223 HIS A N 1
ATOM 1750 C CA . HIS A 1 223 ? -1.332 29.812 27.719 1 46.47 223 HIS A CA 1
ATOM 1751 C C . HIS A 1 223 ? -1.884 31.172 27.312 1 46.47 223 HIS A C 1
ATOM 1753 O O . HIS A 1 223 ? -2.09 31.453 26.125 1 46.47 223 HIS A O 1
ATOM 1759 N N . THR A 1 224 ? -2.812 31.656 27.953 1 41.31 224 THR A N 1
ATOM 1760 C CA . THR A 1 224 ? -2.918 33.125 27.922 1 41.31 224 THR A CA 1
ATOM 1761 C C . THR A 1 224 ? -1.562 33.75 28.188 1 41.31 224 THR A C 1
ATOM 1763 O O . THR A 1 224 ? -1.008 33.625 29.281 1 41.31 224 THR A O 1
ATOM 1766 N N . GLY A 1 225 ? -0.539 33.719 27.312 1 35.94 225 GLY A N 1
ATOM 1767 C CA . GLY A 1 225 ? 0.653 34.5 27.516 1 35.94 225 GLY A CA 1
ATOM 1768 C C . GLY A 1 225 ? 0.382 35.781 28.281 1 35.94 225 GLY A C 1
ATOM 1769 O O . GLY A 1 225 ? 1.23 36.25 29.062 1 35.94 225 GLY A O 1
ATOM 1770 N N . GLY A 1 226 ? -0.336 36.75 27.781 1 34.81 226 GLY A N 1
ATOM 1771 C CA . GLY A 1 226 ? 0.042 38.094 28.172 1 34.81 226 GLY A CA 1
ATOM 1772 C C . GLY A 1 226 ? -0.201 38.406 29.641 1 34.81 226 GLY A C 1
ATOM 1773 O O . GLY A 1 226 ? -0.287 39.562 30.047 1 34.81 226 GLY A O 1
ATOM 1774 N N . LYS A 1 227 ? -0.498 37.531 30.578 1 33.94 227 LYS A N 1
ATOM 1775 C CA . LYS A 1 227 ? -0.312 38.25 31.844 1 33.94 227 LYS A CA 1
ATOM 1776 C C . LYS A 1 227 ? 1.152 38.625 32.062 1 33.94 227 LYS A C 1
ATOM 1778 O O . LYS A 1 227 ? 2.047 37.781 31.844 1 33.94 227 LYS A O 1
ATOM 1783 N N . THR A 1 228 ? 1.507 39.906 31.828 1 28.81 228 THR A N 1
ATOM 1784 C CA . THR A 1 228 ? 2.521 40.812 32.375 1 28.81 228 THR A CA 1
ATOM 1785 C C . THR A 1 228 ? 2.803 40.5 33.844 1 28.81 228 THR A C 1
ATOM 1787 O O . THR A 1 228 ? 1.901 40.594 34.656 1 28.81 228 THR A O 1
ATOM 1790 N N . GLY A 1 229 ? 3.357 39.375 34.312 1 22.33 229 GLY A N 1
ATOM 1791 C CA . GLY A 1 229 ? 4.227 39.75 35.406 1 22.33 229 GLY A CA 1
ATOM 1792 C C . GLY A 1 229 ? 5.309 40.719 35 1 22.33 229 GLY A C 1
ATOM 1793 O O . GLY A 1 229 ? 5.645 40.844 33.812 1 22.33 229 GLY A O 1
ATOM 1794 N N . MET B 1 1 ? 25.281 -9.414 -26.875 1 24.56 1 MET B N 1
ATOM 1795 C CA . MET B 1 1 ? 25.047 -10.297 -25.734 1 24.56 1 MET B CA 1
ATOM 1796 C C . MET B 1 1 ? 24.656 -9.5 -24.5 1 24.56 1 MET B C 1
ATOM 1798 O O . MET B 1 1 ? 25.484 -8.766 -23.938 1 24.56 1 M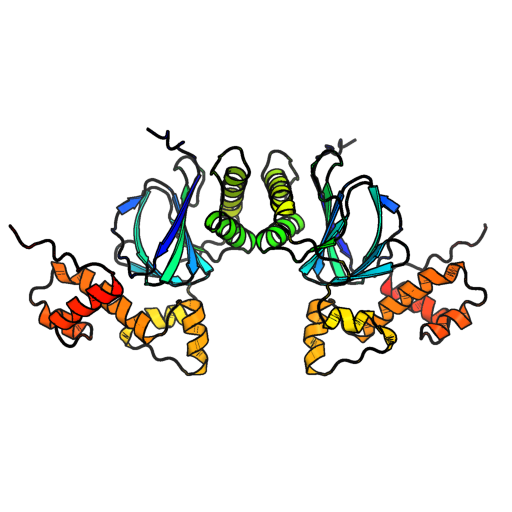ET B O 1
ATOM 1802 N N . THR B 1 2 ? 23.547 -8.766 -24.469 1 31.81 2 THR B N 1
ATOM 1803 C CA . THR B 1 2 ? 23.188 -7.887 -23.359 1 31.81 2 THR B CA 1
ATOM 1804 C C . THR B 1 2 ? 23.406 -8.586 -22.031 1 31.81 2 THR B C 1
ATOM 1806 O O . THR B 1 2 ? 22.828 -9.648 -21.766 1 31.81 2 THR B O 1
ATOM 1809 N N . ALA B 1 3 ? 24.594 -8.625 -21.531 1 35.59 3 ALA B N 1
ATOM 1810 C CA . ALA B 1 3 ? 25 -9.266 -20.281 1 35.59 3 ALA B CA 1
ATOM 1811 C C . ALA B 1 3 ? 23.906 -9.125 -19.234 1 35.59 3 ALA B C 1
ATOM 1813 O O . ALA B 1 3 ? 23.562 -8.016 -18.812 1 35.59 3 ALA B O 1
ATOM 1814 N N . SER B 1 4 ? 22.891 -9.938 -19.234 1 44.97 4 SER B N 1
ATOM 1815 C CA . SER B 1 4 ? 21.875 -9.945 -18.188 1 44.97 4 SER B CA 1
ATOM 1816 C C . SER B 1 4 ? 22.516 -9.68 -16.812 1 44.97 4 SER B C 1
ATOM 1818 O O . SER B 1 4 ? 23.344 -10.453 -16.344 1 44.97 4 SER B O 1
ATOM 1820 N N . ALA B 1 5 ? 23.078 -8.562 -16.656 1 46.41 5 ALA B N 1
ATOM 1821 C CA . ALA B 1 5 ? 23.609 -8.18 -15.359 1 46.41 5 ALA B CA 1
ATOM 1822 C C . ALA B 1 5 ? 22.969 -8.984 -14.234 1 46.41 5 ALA B C 1
ATOM 1824 O O . ALA B 1 5 ? 21.734 -9.102 -14.172 1 46.41 5 ALA B O 1
ATOM 1825 N N . HIS B 1 6 ? 23.578 -10.148 -13.828 1 64.44 6 HIS B N 1
ATOM 1826 C CA . HIS B 1 6 ? 23.172 -11.109 -12.812 1 64.44 6 HIS B CA 1
ATOM 1827 C C . HIS B 1 6 ? 22.875 -10.414 -11.484 1 64.44 6 HIS B C 1
ATOM 1829 O O . HIS B 1 6 ? 23.766 -10.258 -10.641 1 64.44 6 HIS B O 1
ATOM 1835 N N . TYR B 1 7 ? 21.828 -9.68 -11.375 1 78.75 7 TYR B N 1
ATOM 1836 C CA . TYR B 1 7 ? 21.469 -9.047 -10.117 1 78.75 7 TYR B CA 1
ATOM 1837 C C . TYR B 1 7 ? 21.047 -10.086 -9.086 1 78.75 7 TYR B C 1
ATOM 1839 O O . TYR B 1 7 ? 20.625 -11.188 -9.445 1 78.75 7 TYR B O 1
ATOM 1847 N N . SER B 1 8 ? 21.375 -9.789 -7.852 1 94.5 8 SER B N 1
ATOM 1848 C CA . SER B 1 8 ? 21.047 -10.688 -6.75 1 94.5 8 SER B CA 1
ATOM 1849 C C . SER B 1 8 ? 19.531 -10.82 -6.598 1 94.5 8 SER B C 1
ATOM 1851 O O . SER B 1 8 ? 19.047 -11.766 -5.961 1 94.5 8 SER B O 1
ATOM 1853 N N . ILE B 1 9 ? 18.766 -9.883 -7.152 1 97.5 9 ILE B N 1
ATOM 1854 C CA . ILE B 1 9 ? 17.312 -9.891 -7.133 1 97.5 9 ILE B CA 1
ATOM 1855 C C . ILE B 1 9 ? 16.781 -9.586 -8.531 1 97.5 9 ILE B C 1
ATOM 1857 O O . ILE B 1 9 ? 17.172 -8.594 -9.148 1 97.5 9 ILE B O 1
ATOM 1861 N N . HIS B 1 10 ? 15.906 -10.43 -9.07 1 95.81 10 HIS B N 1
ATOM 1862 C CA . HIS B 1 10 ? 15.352 -10.258 -10.406 1 95.81 10 HIS B CA 1
ATOM 1863 C C . HIS B 1 10 ? 13.828 -10.336 -10.383 1 95.81 10 HIS B C 1
ATOM 1865 O O . HIS B 1 10 ? 13.25 -11.273 -9.828 1 95.81 10 HIS B O 1
ATOM 1871 N N . HIS B 1 11 ? 13.156 -9.328 -10.953 1 97.25 11 HIS B N 1
ATOM 1872 C CA . HIS B 1 11 ? 11.703 -9.297 -11.031 1 97.25 11 HIS B CA 1
ATOM 1873 C C . HIS B 1 11 ? 11.219 -9.562 -12.453 1 97.25 11 HIS B C 1
ATOM 1875 O O . HIS B 1 11 ? 11.766 -9.008 -13.406 1 97.25 11 HIS B O 1
ATOM 1881 N N . GLN B 1 12 ? 10.242 -10.383 -12.602 1 96.75 12 GLN B N 1
ATOM 1882 C CA . GLN B 1 12 ? 9.539 -10.625 -13.859 1 96.75 12 GLN B CA 1
ATOM 1883 C C . GLN B 1 12 ? 8.031 -10.617 -13.656 1 96.75 12 GLN B C 1
ATOM 1885 O O . GLN B 1 12 ? 7.523 -11.18 -12.68 1 96.75 12 GLN B O 1
ATOM 1890 N N . LEU B 1 13 ? 7.336 -9.922 -14.547 1 97.88 13 LEU B N 1
ATOM 1891 C CA . LEU B 1 13 ? 5.879 -9.93 -14.539 1 97.88 13 LEU B CA 1
ATOM 1892 C C . LEU B 1 13 ? 5.336 -10.898 -15.578 1 97.88 13 LEU B C 1
ATOM 1894 O O . LEU B 1 13 ? 5.789 -10.906 -16.734 1 97.88 13 LEU B O 1
ATOM 1898 N N . PHE B 1 14 ? 4.402 -11.711 -15.172 1 97.5 14 PHE B N 1
ATOM 1899 C CA . PHE B 1 14 ? 3.658 -12.578 -16.078 1 97.5 14 PHE B CA 1
ATOM 1900 C C . PHE B 1 14 ? 2.201 -12.141 -16.172 1 97.5 14 PHE B C 1
ATOM 1902 O O . PHE B 1 14 ? 1.44 -12.289 -15.211 1 97.5 14 PHE B O 1
ATOM 1909 N N . ASP B 1 15 ? 1.849 -11.508 -17.203 1 96.88 15 ASP B N 1
ATOM 1910 C CA . ASP B 1 15 ? 0.466 -11.188 -17.547 1 96.88 15 ASP B CA 1
ATOM 1911 C C . ASP B 1 15 ? -0.097 -12.203 -18.547 1 96.88 15 ASP B C 1
ATOM 1913 O O . ASP B 1 15 ? 0.226 -12.148 -19.734 1 96.88 15 ASP B O 1
ATOM 1917 N N . LEU B 1 16 ? -0.901 -13.141 -18.047 1 96.19 16 LEU B N 1
ATOM 1918 C CA . LEU B 1 16 ? -1.213 -14.359 -18.797 1 96.19 16 LEU B CA 1
ATOM 1919 C C . LEU B 1 16 ? -2.693 -14.406 -19.156 1 96.19 16 LEU B C 1
ATOM 1921 O O . LEU B 1 16 ? -3.533 -14.75 -18.328 1 96.19 16 LEU B O 1
ATOM 1925 N N . PRO B 1 17 ? -3.031 -14.07 -20.422 1 94.31 17 PRO B N 1
ATOM 1926 C CA . PRO B 1 17 ? -4.438 -14.109 -20.828 1 94.31 17 PRO B CA 1
ATOM 1927 C C . PRO B 1 17 ? -5 -15.523 -20.906 1 94.31 17 PRO B C 1
ATOM 1929 O O . PRO B 1 17 ? -6.211 -15.719 -20.797 1 94.31 17 PRO B O 1
ATOM 1932 N N . HIS B 1 18 ? -4.102 -16.516 -21.016 1 95 18 HIS B N 1
ATOM 1933 C CA . HIS B 1 18 ? -4.531 -17.891 -21.188 1 95 18 HIS B CA 1
ATOM 1934 C C . HIS B 1 18 ? -4.062 -18.781 -20.031 1 95 18 HIS B C 1
ATOM 1936 O O . HIS B 1 18 ? -3.121 -18.422 -19.328 1 95 18 HIS B O 1
ATOM 1942 N N . LEU B 1 19 ? -4.82 -19.875 -19.938 1 95.62 19 LEU B N 1
ATOM 1943 C CA . LEU B 1 19 ? -4.352 -20.906 -19.016 1 95.62 19 LEU B CA 1
ATOM 1944 C C . LEU B 1 19 ? -2.939 -21.359 -19.391 1 95.62 19 LEU B C 1
ATOM 1946 O O . LEU B 1 19 ? -2.658 -21.656 -20.547 1 95.62 19 LEU B O 1
ATOM 1950 N N . THR B 1 20 ? -2.014 -21.359 -18.453 1 95 20 THR B N 1
ATOM 1951 C CA . THR B 1 20 ? -0.612 -21.672 -18.703 1 95 20 THR B CA 1
ATOM 1952 C C . THR B 1 20 ? -0.083 -22.688 -17.703 1 95 20 THR B C 1
ATOM 1954 O O . THR B 1 20 ? 0.363 -22.312 -16.609 1 95 20 THR B O 1
ATOM 1957 N N . PRO B 1 21 ? -0.151 -23.984 -18.078 1 94.25 21 PRO B N 1
ATOM 1958 C CA . PRO B 1 21 ? 0.458 -25 -17.219 1 94.25 21 PRO 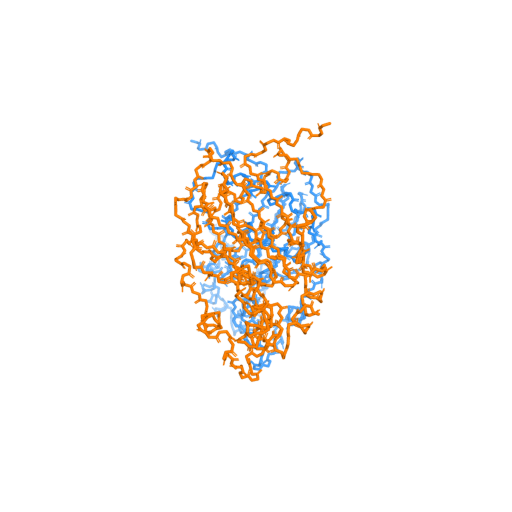B CA 1
ATOM 1959 C C . PRO B 1 21 ? 1.974 -24.859 -17.109 1 94.25 21 PRO B C 1
ATOM 1961 O O . PRO B 1 21 ? 2.648 -24.609 -18.125 1 94.25 21 PRO B O 1
ATOM 1964 N N . GLY B 1 22 ? 2.459 -24.859 -15.867 1 93.88 22 GLY B N 1
ATOM 1965 C CA . GLY B 1 22 ? 3.896 -24.797 -15.656 1 93.88 22 GLY B CA 1
ATOM 1966 C C . GLY B 1 22 ? 4.559 -26.156 -15.648 1 93.88 22 GLY B C 1
ATOM 1967 O O . GLY B 1 22 ? 3.873 -27.188 -15.602 1 93.88 22 GLY B O 1
ATOM 1968 N N . LYS B 1 23 ? 5.844 -26.188 -15.805 1 92.69 23 LYS B N 1
ATOM 1969 C CA . LYS B 1 23 ? 6.641 -27.391 -15.688 1 92.69 23 LYS B CA 1
ATOM 1970 C C . LYS B 1 23 ? 7.332 -27.469 -14.328 1 92.69 23 LYS B C 1
ATOM 1972 O O . LYS B 1 23 ? 7.887 -26.469 -13.859 1 92.69 23 LYS B O 1
ATOM 1977 N N . ARG B 1 24 ? 7.203 -28.656 -13.742 1 95.12 24 ARG B N 1
ATOM 1978 C CA . ARG B 1 24 ? 7.906 -28.844 -12.477 1 95.12 24 ARG B CA 1
ATOM 1979 C C . ARG B 1 24 ? 9.422 -28.828 -12.68 1 95.12 24 ARG B C 1
ATOM 1981 O O . ARG B 1 24 ? 9.945 -29.609 -13.477 1 95.12 24 ARG B O 1
ATOM 1988 N N . ARG B 1 25 ? 10.07 -27.953 -12.039 1 96.81 25 ARG B N 1
ATOM 1989 C CA . ARG B 1 25 ? 11.523 -27.844 -12.141 1 96.81 25 ARG B CA 1
ATOM 1990 C C . ARG B 1 25 ? 12.125 -27.359 -10.836 1 96.81 25 ARG B C 1
ATOM 1992 O O . ARG B 1 25 ? 11.438 -26.75 -10.008 1 96.81 25 ARG B O 1
ATOM 1999 N N . ARG B 1 26 ? 13.398 -27.719 -10.719 1 97.56 26 ARG B N 1
ATOM 2000 C CA . ARG B 1 26 ? 14.141 -27.203 -9.562 1 97.56 26 ARG B CA 1
ATOM 2001 C C . ARG B 1 26 ? 14.617 -25.781 -9.805 1 97.56 26 ARG B C 1
ATOM 2003 O O . ARG B 1 26 ? 15.281 -25.5 -10.805 1 97.56 26 ARG B O 1
ATOM 2010 N N . HIS B 1 27 ? 14.289 -24.891 -8.93 1 97.31 27 HIS B N 1
ATOM 2011 C CA . HIS B 1 27 ? 14.719 -23.5 -9.023 1 97.31 27 HIS B CA 1
ATOM 2012 C C . HIS B 1 27 ? 15.898 -23.219 -8.102 1 97.31 27 HIS B C 1
ATOM 2014 O O . HIS B 1 27 ? 15.758 -23.281 -6.875 1 97.31 27 HIS B O 1
ATOM 2020 N N . ILE B 1 28 ? 16.953 -22.859 -8.695 1 96.81 28 ILE B N 1
ATOM 2021 C CA . ILE B 1 28 ? 18.188 -22.641 -7.938 1 96.81 28 ILE B CA 1
ATOM 2022 C C . ILE B 1 28 ? 18.031 -21.406 -7.055 1 96.81 28 ILE B C 1
ATOM 2024 O O . ILE B 1 28 ? 18.531 -21.359 -5.93 1 96.81 28 ILE B O 1
ATOM 2028 N N . LYS B 1 29 ? 17.328 -20.469 -7.461 1 98.06 29 LYS B N 1
ATOM 2029 C CA . LYS B 1 29 ? 17.078 -19.219 -6.742 1 98.06 29 LYS B CA 1
ATOM 2030 C C . LYS B 1 29 ? 15.836 -19.328 -5.875 1 98.06 29 LYS B C 1
ATOM 2032 O O . LYS B 1 29 ? 14.953 -20.156 -6.129 1 98.06 29 LYS B O 1
ATOM 2037 N N . GLY B 1 30 ? 15.836 -18.547 -4.762 1 98.31 30 GLY B N 1
ATOM 2038 C CA . GLY B 1 30 ? 14.562 -18.328 -4.094 1 98.31 30 GLY B CA 1
ATOM 2039 C C . GLY B 1 30 ? 13.555 -17.594 -4.945 1 98.31 30 GLY B C 1
ATOM 2040 O O . GLY B 1 30 ? 13.93 -16.766 -5.781 1 98.31 30 GLY B O 1
ATOM 2041 N N . VAL B 1 31 ? 12.297 -17.891 -4.723 1 98.75 31 VAL B N 1
ATOM 2042 C CA . VAL B 1 31 ? 11.273 -17.281 -5.57 1 98.75 31 VAL B CA 1
ATOM 2043 C C . VAL B 1 31 ? 10.133 -16.75 -4.707 1 98.75 31 VAL B C 1
ATOM 2045 O O . VAL B 1 31 ? 9.602 -17.484 -3.867 1 98.75 31 VAL B O 1
ATOM 2048 N N . LEU B 1 32 ? 9.844 -15.523 -4.809 1 98.81 32 LEU B N 1
ATOM 2049 C CA . LEU B 1 32 ? 8.602 -14.953 -4.305 1 98.81 32 LEU B CA 1
ATOM 2050 C C . LEU B 1 32 ? 7.582 -14.797 -5.43 1 98.81 32 LEU B C 1
ATOM 2052 O O . LEU B 1 32 ? 7.805 -14.047 -6.379 1 98.81 32 LEU B O 1
ATOM 2056 N N . LEU B 1 33 ? 6.492 -15.508 -5.383 1 98.81 33 LEU B N 1
ATOM 2057 C CA . LEU B 1 33 ? 5.375 -15.383 -6.309 1 98.81 33 LEU B CA 1
ATOM 2058 C C . LEU B 1 33 ? 4.258 -14.539 -5.707 1 98.81 33 LEU B C 1
ATOM 2060 O O . LEU B 1 33 ? 3.785 -14.82 -4.605 1 98.81 33 LEU B O 1
ATOM 2064 N N . LEU B 1 34 ? 3.889 -13.516 -6.336 1 98.88 34 LEU B N 1
ATOM 2065 C CA . LEU B 1 34 ? 2.791 -12.68 -5.871 1 98.88 34 LEU B CA 1
ATOM 2066 C C . LEU B 1 34 ? 1.727 -12.523 -6.953 1 98.88 34 LEU B C 1
ATOM 2068 O O . LEU B 1 34 ? 2.021 -12.07 -8.062 1 98.88 34 LEU B O 1
ATOM 2072 N N . VAL B 1 35 ? 0.482 -12.852 -6.602 1 98.69 35 VAL B N 1
ATOM 2073 C CA . VAL B 1 35 ? -0.63 -12.773 -7.539 1 98.69 35 VAL B CA 1
ATOM 2074 C C . VAL B 1 35 ? -1.303 -11.406 -7.43 1 98.69 35 VAL B C 1
ATOM 2076 O O . VAL B 1 35 ? -1.98 -11.117 -6.441 1 98.69 35 VAL B O 1
ATOM 2079 N N . HIS B 1 36 ? -1.162 -10.594 -8.492 1 98.5 36 HIS B N 1
ATOM 2080 C CA . HIS B 1 36 ? -1.809 -9.289 -8.516 1 98.5 36 HIS B CA 1
ATOM 2081 C C . HIS B 1 36 ? -3.283 -9.406 -8.891 1 98.5 36 HIS B C 1
ATOM 2083 O O . HIS B 1 36 ? -4.117 -8.656 -8.383 1 98.5 36 HIS B O 1
ATOM 2089 N N . ARG B 1 37 ? -3.547 -10.289 -9.766 1 98.06 37 ARG B N 1
ATOM 2090 C CA . ARG B 1 37 ? -4.887 -10.57 -10.266 1 98.06 37 ARG B CA 1
ATOM 2091 C C . ARG B 1 37 ? -5.023 -12.031 -10.68 1 98.06 37 ARG B C 1
ATOM 2093 O O . ARG B 1 37 ? -4.094 -12.609 -11.242 1 98.06 37 ARG B O 1
ATOM 2100 N N . GLY B 1 38 ? -6.199 -12.562 -10.359 1 97.69 38 GLY B N 1
ATOM 2101 C CA . GLY B 1 38 ? -6.477 -13.922 -10.797 1 97.69 38 GLY B CA 1
ATOM 2102 C C . GLY B 1 38 ? -6.039 -14.969 -9.789 1 97.69 38 GLY B C 1
ATOM 2103 O O . GLY B 1 38 ? -6.133 -14.75 -8.578 1 97.69 38 GLY B O 1
ATOM 2104 N N . SER B 1 39 ? -5.707 -16.172 -10.383 1 97.44 39 SER B N 1
ATOM 2105 C CA . SER B 1 39 ? -5.375 -17.297 -9.508 1 97.44 39 SER B CA 1
ATOM 2106 C C . SER B 1 39 ? -4.543 -18.344 -10.242 1 97.44 39 SER B C 1
ATOM 2108 O O . SER B 1 39 ? -4.359 -18.25 -11.461 1 97.44 39 SER B O 1
ATOM 2110 N N . GLY B 1 40 ? -4.066 -19.234 -9.5 1 96.81 40 GLY B N 1
ATOM 2111 C CA . GLY B 1 40 ? -3.299 -20.375 -10 1 96.81 40 GLY B CA 1
ATOM 2112 C C . GLY B 1 40 ? -3.068 -21.438 -8.961 1 96.81 40 GLY B C 1
ATOM 2113 O O . GLY B 1 40 ? -3.65 -21.391 -7.871 1 96.81 40 GLY B O 1
ATOM 2114 N N . LEU B 1 41 ? -2.344 -22.469 -9.43 1 96.44 41 LEU B N 1
ATOM 2115 C CA . LEU B 1 41 ? -2.014 -23.594 -8.555 1 96.44 41 LEU B CA 1
ATOM 2116 C C . LEU B 1 41 ? -0.503 -23.75 -8.43 1 96.44 41 LEU B C 1
ATOM 2118 O O . LEU B 1 41 ? 0.2 -23.859 -9.438 1 96.44 41 LEU B O 1
ATOM 2122 N N . LEU B 1 42 ? -0.065 -23.688 -7.215 1 97.31 42 LEU B N 1
ATOM 2123 C CA . LEU B 1 42 ? 1.324 -24 -6.898 1 97.31 42 LEU B CA 1
ATOM 2124 C C . LEU B 1 42 ? 1.492 -25.5 -6.602 1 97.31 42 LEU B C 1
ATOM 2126 O O . LEU B 1 42 ? 0.854 -26.016 -5.691 1 97.31 42 LEU B O 1
ATOM 2130 N N . GLN B 1 43 ? 2.295 -26.109 -7.387 1 96.69 43 GLN B N 1
ATOM 2131 C CA . GLN B 1 43 ? 2.535 -27.531 -7.195 1 96.69 43 GLN B CA 1
ATOM 2132 C C . GLN B 1 43 ? 3.824 -27.781 -6.414 1 96.69 43 GLN B C 1
ATOM 2134 O O . GLN B 1 43 ? 4.906 -27.391 -6.859 1 96.69 43 GLN B O 1
ATOM 2139 N N . LEU B 1 44 ? 3.734 -28.359 -5.277 1 96.5 44 LEU B N 1
ATOM 2140 C CA . LEU B 1 44 ? 4.828 -28.844 -4.438 1 96.5 44 LEU B CA 1
ATOM 2141 C C . LEU B 1 44 ? 4.727 -30.359 -4.227 1 96.5 44 LEU B C 1
ATOM 2143 O O . LEU B 1 44 ? 3.861 -30.828 -3.484 1 96.5 44 LEU B O 1
ATOM 2147 N N . GLY B 1 45 ? 5.68 -31.125 -4.781 1 94.06 45 GLY B N 1
ATOM 2148 C CA . GLY B 1 45 ? 5.5 -32.562 -4.785 1 94.06 45 GLY B CA 1
ATOM 2149 C C . GLY B 1 45 ? 4.207 -33 -5.449 1 94.06 45 GLY B C 1
ATOM 2150 O O . GLY B 1 45 ? 3.926 -32.625 -6.586 1 94.06 45 GLY B O 1
ATOM 2151 N N . ARG B 1 46 ? 3.395 -33.781 -4.766 1 90.62 46 ARG B N 1
ATOM 2152 C CA . ARG B 1 46 ? 2.127 -34.281 -5.297 1 90.62 46 ARG B CA 1
ATOM 2153 C C . ARG B 1 46 ? 0.975 -33.375 -4.887 1 90.62 46 ARG B C 1
ATOM 2155 O O . ARG B 1 46 ? -0.162 -33.562 -5.324 1 90.62 46 ARG B O 1
ATOM 2162 N N . GLN B 1 47 ? 1.273 -32.375 -4.137 1 92.38 47 GLN B N 1
ATOM 2163 C CA . GLN B 1 47 ? 0.235 -31.484 -3.607 1 92.38 47 GLN B CA 1
ATOM 2164 C C . GLN B 1 47 ? 0.126 -30.203 -4.43 1 92.38 47 GLN B C 1
ATOM 2166 O O . GLN B 1 47 ? 1.123 -29.719 -4.969 1 92.38 47 GLN B O 1
ATOM 2171 N N . HIS B 1 48 ? -1.077 -29.719 -4.551 1 93.44 48 HIS B N 1
ATOM 2172 C CA . HIS B 1 48 ? -1.363 -28.453 -5.207 1 93.44 48 HIS B CA 1
ATOM 2173 C C . HIS B 1 48 ? -1.993 -27.453 -4.234 1 93.44 48 HIS B C 1
ATOM 2175 O O . HIS B 1 48 ? -2.865 -27.828 -3.445 1 93.44 48 HIS B O 1
ATOM 2181 N N . PHE B 1 49 ? -1.534 -26.281 -4.297 1 94.88 49 PHE B N 1
ATOM 2182 C CA . PHE B 1 49 ? -2.057 -25.219 -3.43 1 94.88 49 PHE B CA 1
ATOM 2183 C C . PHE B 1 49 ? -2.502 -24.016 -4.246 1 94.88 49 PHE B C 1
ATOM 2185 O O . PHE B 1 49 ? -1.747 -23.516 -5.082 1 94.88 49 PHE B O 1
ATOM 2192 N N . PRO B 1 50 ? -3.699 -23.547 -3.984 1 95.56 50 PRO B N 1
ATOM 2193 C CA . PRO B 1 50 ? -4.156 -22.375 -4.727 1 95.56 50 PRO B CA 1
ATOM 2194 C C . PRO B 1 50 ? -3.57 -21.078 -4.184 1 95.56 50 PRO B C 1
ATOM 2196 O O . PRO B 1 50 ? -3.4 -20.922 -2.973 1 95.56 50 PRO B O 1
ATOM 2199 N N . LEU B 1 51 ? -3.229 -20.188 -5.012 1 97.12 51 LEU B N 1
ATOM 2200 C CA . LEU B 1 51 ? -3.004 -18.781 -4.711 1 97.12 51 LEU B CA 1
ATOM 2201 C C . LEU B 1 51 ? -3.973 -17.906 -5.488 1 97.12 51 LEU B C 1
ATOM 2203 O O . LEU B 1 51 ? -4.238 -18.141 -6.664 1 97.12 51 LEU B O 1
ATOM 2207 N N . THR B 1 52 ? -4.535 -16.922 -4.793 1 97.62 52 THR B N 1
ATOM 2208 C CA . THR B 1 52 ? -5.5 -16.031 -5.414 1 97.62 52 THR B CA 1
ATOM 2209 C C . THR B 1 52 ? -5.051 -14.57 -5.285 1 97.62 52 THR B C 1
ATOM 2211 O O . THR B 1 52 ? -3.979 -14.297 -4.746 1 97.62 52 THR B O 1
ATOM 2214 N N . THR B 1 53 ? -5.871 -13.68 -5.848 1 98.12 53 THR B N 1
ATOM 2215 C CA . THR B 1 53 ? -5.547 -12.258 -5.906 1 98.12 53 THR B CA 1
ATOM 2216 C C . THR B 1 53 ? -5.094 -11.75 -4.539 1 98.12 53 THR B C 1
ATOM 2218 O O . THR B 1 53 ? -5.789 -11.945 -3.539 1 98.12 53 THR B O 1
ATOM 2221 N N . GLY B 1 54 ? -3.867 -11.203 -4.555 1 97.44 54 GLY B N 1
ATOM 2222 C CA . GLY B 1 54 ? -3.371 -10.578 -3.342 1 97.44 54 GLY B CA 1
ATOM 2223 C C . GLY B 1 54 ? -2.521 -11.5 -2.494 1 97.44 54 GLY B C 1
ATOM 2224 O O . GLY B 1 54 ? -1.919 -11.07 -1.508 1 97.44 54 GLY B O 1
ATOM 2225 N N . GLU B 1 55 ? -2.463 -12.734 -2.844 1 97.75 55 GLU B N 1
ATOM 2226 C CA . GLU B 1 55 ? -1.671 -13.695 -2.078 1 97.75 55 GLU B CA 1
ATOM 2227 C C . GLU B 1 55 ? -0.297 -13.906 -2.711 1 97.75 55 GLU B C 1
ATOM 2229 O O . GLU B 1 55 ? -0.099 -13.609 -3.891 1 97.75 55 GLU B O 1
ATOM 2234 N N . ALA B 1 56 ? 0.573 -14.375 -1.89 1 98.56 56 ALA B N 1
ATOM 2235 C CA . ALA B 1 56 ? 1.926 -14.688 -2.348 1 98.56 56 ALA B CA 1
ATOM 2236 C C . ALA B 1 56 ? 2.438 -15.977 -1.722 1 98.56 56 ALA B C 1
ATOM 2238 O O . ALA B 1 56 ? 1.8 -16.531 -0.824 1 98.56 56 ALA B O 1
ATOM 2239 N N . ALA B 1 57 ? 3.451 -16.484 -2.27 1 98.62 57 ALA B N 1
ATOM 2240 C CA . ALA B 1 57 ? 4.191 -17.625 -1.742 1 98.62 57 ALA B CA 1
ATOM 2241 C C . ALA B 1 57 ? 5.695 -17.406 -1.844 1 98.62 57 ALA B C 1
ATOM 2243 O O . ALA B 1 57 ? 6.18 -16.812 -2.811 1 98.62 57 ALA B O 1
ATOM 2244 N N . PHE B 1 58 ? 6.336 -17.844 -0.874 1 98.81 58 PHE B N 1
ATOM 2245 C CA . PHE B 1 58 ? 7.789 -17.891 -0.968 1 98.81 58 PHE B CA 1
ATOM 2246 C C . PHE B 1 58 ? 8.289 -19.312 -1.09 1 98.81 58 PHE B C 1
ATOM 2248 O O . PHE B 1 58 ? 7.816 -20.203 -0.381 1 98.81 58 PHE B O 1
ATOM 2255 N N . LEU B 1 59 ? 9.164 -19.516 -1.979 1 98.62 59 LEU B N 1
ATOM 2256 C CA . LEU B 1 59 ? 9.828 -20.797 -2.223 1 98.62 59 LEU B CA 1
ATOM 2257 C C . LEU B 1 59 ? 11.344 -20.641 -2.094 1 98.62 59 LEU B C 1
ATOM 2259 O O . LEU B 1 59 ? 11.977 -19.969 -2.908 1 98.62 59 LEU B O 1
ATOM 2263 N N . PRO B 1 60 ? 11.992 -21.312 -1.114 1 98.19 60 PRO B N 1
ATOM 2264 C CA . PRO B 1 60 ? 13.438 -21.188 -0.928 1 98.19 60 PRO B CA 1
ATOM 2265 C C . PRO B 1 60 ? 14.234 -21.688 -2.135 1 98.19 60 PRO B C 1
ATOM 2267 O O . PRO B 1 60 ? 13.703 -22.422 -2.973 1 98.19 60 PRO B O 1
ATOM 2270 N N . ALA B 1 61 ? 15.523 -21.25 -2.189 1 97.94 61 ALA B N 1
ATOM 2271 C CA . ALA B 1 61 ? 16.438 -21.75 -3.219 1 97.94 61 ALA B CA 1
ATOM 2272 C C . ALA B 1 61 ? 16.469 -23.281 -3.232 1 97.94 61 ALA B C 1
ATOM 2274 O O . ALA B 1 61 ? 16.344 -23.922 -2.184 1 97.94 61 ALA B O 1
ATOM 2275 N N . ASP B 1 62 ? 16.5 -23.797 -4.488 1 97.38 62 ASP B N 1
ATOM 2276 C CA . ASP B 1 62 ? 16.656 -25.219 -4.754 1 97.38 62 ASP B CA 1
ATOM 2277 C C . ASP B 1 62 ? 15.344 -25.969 -4.516 1 97.38 62 ASP B C 1
ATOM 2279 O O . ASP B 1 62 ? 15.344 -27.188 -4.285 1 97.38 62 ASP B O 1
ATOM 2283 N N . THR B 1 63 ? 14.25 -25.359 -4.512 1 97.94 63 THR B N 1
ATOM 2284 C CA . THR B 1 63 ? 12.945 -26 -4.363 1 97.94 63 THR B CA 1
ATOM 2285 C C . THR B 1 63 ? 12.43 -26.484 -5.711 1 97.94 63 THR B C 1
ATOM 2287 O O . THR B 1 63 ? 12.547 -25.781 -6.719 1 97.94 63 THR B O 1
ATOM 2290 N N . LEU B 1 64 ? 11.938 -27.688 -5.742 1 98.25 64 LEU B N 1
ATOM 2291 C CA . LEU B 1 64 ? 11.242 -28.234 -6.902 1 98.25 64 LEU B CA 1
ATOM 2292 C C . LEU B 1 64 ? 9.766 -27.844 -6.887 1 98.25 64 LEU B C 1
ATOM 2294 O 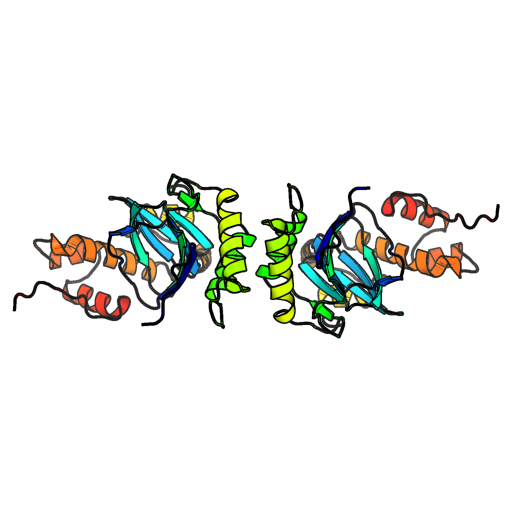O . LEU B 1 64 ? 9.031 -28.203 -5.969 1 98.25 64 LEU B O 1
ATOM 2298 N N . PHE B 1 65 ? 9.344 -26.984 -7.902 1 98.12 65 PHE B N 1
ATOM 2299 C CA . PHE B 1 65 ? 7.938 -26.609 -7.922 1 98.12 65 PHE B CA 1
ATOM 2300 C C . PHE B 1 65 ? 7.496 -26.234 -9.336 1 98.12 65 PHE B C 1
ATOM 2302 O O . PHE B 1 65 ? 8.328 -26.062 -10.227 1 98.12 65 PHE B O 1
ATOM 2309 N N . ALA B 1 66 ? 6.195 -26.203 -9.555 1 97.75 66 ALA B N 1
ATOM 2310 C CA . ALA B 1 66 ? 5.562 -25.672 -10.758 1 97.75 66 ALA B CA 1
ATOM 2311 C C . ALA B 1 66 ? 4.453 -24.688 -10.406 1 97.75 66 ALA B C 1
ATOM 2313 O O . ALA B 1 66 ? 3.826 -24.797 -9.352 1 97.75 66 ALA B O 1
ATOM 2314 N N . TRP B 1 67 ? 4.332 -23.688 -11.219 1 98 67 TRP B N 1
ATOM 2315 C CA . TRP B 1 67 ? 3.217 -22.75 -11.141 1 98 67 TRP B CA 1
ATOM 2316 C C . TRP B 1 67 ? 2.314 -22.875 -12.359 1 98 67 TRP B C 1
ATOM 2318 O O . TRP B 1 67 ? 2.773 -22.734 -13.492 1 98 67 TRP B O 1
ATOM 2328 N N . HIS B 1 68 ? 1.064 -23.25 -12.086 1 97.5 68 HIS B N 1
ATOM 2329 C CA . HIS B 1 68 ? 0.043 -23.312 -13.125 1 97.5 68 HIS B CA 1
ATOM 2330 C C . HIS B 1 68 ? -0.881 -22.094 -13.055 1 97.5 68 HIS B C 1
ATOM 2332 O O . HIS B 1 68 ? -1.758 -22.031 -12.195 1 97.5 68 HIS B O 1
ATOM 2338 N N . ALA B 1 69 ? -0.8 -21.203 -13.977 1 97.38 69 ALA B N 1
ATOM 2339 C CA . ALA B 1 69 ? -1.563 -19.969 -13.953 1 97.38 69 ALA B CA 1
ATOM 2340 C C . ALA B 1 69 ? -2.891 -20.125 -14.688 1 97.38 69 ALA B C 1
ATOM 2342 O O . ALA B 1 69 ? -2.93 -20.625 -15.812 1 97.38 69 ALA B O 1
ATOM 2343 N N . LEU B 1 70 ? -3.934 -19.781 -14.078 1 96.88 70 LEU B N 1
ATOM 2344 C CA . LEU B 1 70 ? -5.219 -19.75 -14.766 1 96.88 70 LEU B CA 1
ATOM 2345 C C . LEU B 1 70 ? -5.324 -18.531 -15.68 1 96.88 70 LEU B C 1
ATOM 2347 O O . LEU B 1 70 ? -4.539 -17.578 -15.547 1 96.88 70 LEU B O 1
ATOM 2351 N N . ALA B 1 71 ? -6.242 -18.594 -16.531 1 96.25 71 ALA B N 1
ATOM 2352 C CA . ALA B 1 71 ? -6.398 -17.547 -17.531 1 96.25 71 ALA B CA 1
ATOM 2353 C C . ALA B 1 71 ? -6.715 -16.203 -16.859 1 96.25 71 ALA B C 1
ATOM 2355 O O . ALA B 1 71 ? -7.516 -16.141 -15.922 1 96.25 71 ALA B O 1
ATOM 2356 N N . GLY B 1 72 ? -6.051 -15.133 -17.375 1 96 72 GLY B N 1
ATOM 2357 C CA . GLY B 1 72 ? -6.312 -13.789 -16.891 1 96 72 GLY B CA 1
ATOM 2358 C C . GLY B 1 72 ? -5.492 -13.43 -15.664 1 96 72 GLY B C 1
ATOM 2359 O O . GLY B 1 72 ? -5.66 -12.352 -15.094 1 96 72 GLY B O 1
ATOM 2360 N N . SER B 1 73 ? -4.551 -14.344 -15.289 1 97.62 73 SER B N 1
ATOM 2361 C CA . SER B 1 73 ? -3.775 -14.086 -14.086 1 97.62 73 SER B CA 1
ATOM 2362 C C . SER B 1 73 ? -2.617 -13.133 -14.359 1 97.62 73 SER B C 1
ATOM 2364 O O . SER B 1 73 ? -2.078 -13.117 -15.469 1 97.62 73 SER B O 1
ATOM 2366 N N . ARG B 1 74 ? -2.311 -12.289 -13.445 1 98.38 74 ARG B N 1
ATOM 2367 C CA . ARG B 1 74 ? -1.163 -11.391 -13.406 1 98.38 74 ARG B CA 1
ATOM 2368 C C . ARG B 1 74 ? -0.303 -11.648 -12.18 1 98.38 74 ARG B C 1
ATOM 2370 O O . ARG B 1 74 ? -0.767 -11.492 -11.047 1 98.38 74 ARG B O 1
ATOM 2377 N N . VAL B 1 75 ? 0.948 -12.102 -12.43 1 98.62 75 VAL B N 1
ATOM 2378 C CA . VAL B 1 75 ? 1.75 -12.617 -11.32 1 98.62 75 VAL B CA 1
ATOM 2379 C C . VAL B 1 75 ? 3.16 -12.031 -11.398 1 98.62 75 VAL B C 1
ATOM 2381 O O . VAL B 1 75 ? 3.771 -12 -12.469 1 98.62 75 VAL B O 1
ATOM 2384 N N . SER B 1 76 ? 3.656 -11.555 -10.297 1 98.75 76 SER B N 1
ATOM 2385 C CA . SER B 1 76 ? 5.062 -11.188 -10.172 1 98.75 76 SER B CA 1
ATOM 2386 C C . SER B 1 76 ? 5.891 -12.359 -9.648 1 98.75 76 SER B C 1
ATOM 2388 O O . SER B 1 76 ? 5.52 -13 -8.664 1 98.75 76 SER B O 1
ATOM 2390 N N . GLN B 1 77 ? 6.898 -12.648 -10.328 1 98.62 77 GLN B N 1
ATOM 2391 C CA . GLN B 1 77 ? 7.93 -13.562 -9.852 1 98.62 77 GLN B CA 1
ATOM 2392 C C . GLN B 1 77 ? 9.211 -12.82 -9.492 1 98.62 77 GLN B C 1
ATOM 2394 O O . GLN B 1 77 ? 9.836 -12.203 -10.359 1 98.62 77 GLN B O 1
ATOM 2399 N N . ILE B 1 78 ? 9.578 -12.867 -8.297 1 98.38 78 ILE B N 1
ATOM 2400 C CA . ILE B 1 78 ? 10.82 -12.25 -7.832 1 98.38 78 ILE B CA 1
ATOM 2401 C C . ILE B 1 78 ? 11.812 -13.336 -7.43 1 98.38 78 ILE B C 1
ATOM 2403 O O . ILE B 1 78 ? 11.555 -14.109 -6.508 1 98.38 78 ILE B O 1
ATOM 2407 N N . GLU B 1 79 ? 12.914 -13.352 -8.086 1 98.19 79 GLU B N 1
ATOM 2408 C CA . GLU B 1 79 ? 13.945 -14.344 -7.824 1 98.19 79 GLU B CA 1
ATOM 2409 C C . GLU B 1 79 ? 15.07 -13.766 -6.973 1 98.19 79 GLU B C 1
ATOM 2411 O O . GLU B 1 79 ? 15.508 -12.633 -7.203 1 98.19 79 GLU B O 1
ATOM 2416 N N . LEU B 1 80 ? 15.5 -14.516 -6.043 1 98.06 80 LEU B N 1
ATOM 2417 C CA . LEU B 1 80 ? 16.578 -14.133 -5.137 1 98.06 80 LEU B CA 1
ATOM 2418 C C . LEU B 1 80 ? 17.766 -15.062 -5.297 1 98.06 80 LEU B C 1
ATOM 2420 O O . LEU B 1 80 ? 17.625 -16.281 -5.211 1 98.06 80 LEU B O 1
ATOM 2424 N N . SER B 1 81 ? 18.953 -14.438 -5.52 1 97.19 81 SER B N 1
ATOM 2425 C CA . SER B 1 81 ? 20.188 -15.219 -5.535 1 97.19 81 SER B CA 1
ATOM 2426 C C . SER B 1 81 ? 20.281 -16.109 -4.297 1 97.19 81 SER B C 1
ATOM 2428 O O . SER B 1 81 ? 19.922 -15.688 -3.195 1 97.19 81 SER B O 1
ATOM 2430 N N . CYS B 1 82 ? 20.906 -17.281 -4.434 1 95.12 82 CYS B N 1
ATOM 2431 C CA . CYS B 1 82 ? 21.062 -18.234 -3.334 1 95.12 82 CYS B CA 1
ATOM 2432 C C . CYS B 1 82 ? 22.062 -17.703 -2.301 1 95.12 82 CYS B C 1
ATOM 2434 O O . CYS B 1 82 ? 22.141 -18.234 -1.191 1 95.12 82 CYS B O 1
ATOM 2436 N N . ARG B 1 83 ? 22.719 -16.656 -2.65 1 95 83 ARG B N 1
ATOM 2437 C CA . ARG B 1 83 ? 23.703 -16.078 -1.748 1 95 83 ARG B CA 1
ATOM 2438 C C . ARG B 1 83 ? 23.047 -15.164 -0.725 1 95 83 ARG B C 1
ATOM 2440 O O . ARG B 1 83 ? 23.672 -14.781 0.271 1 95 83 ARG B O 1
ATOM 2447 N N . LEU B 1 84 ? 21.859 -14.773 -0.997 1 96.75 84 LEU B N 1
ATOM 2448 C CA . LEU B 1 84 ? 21.141 -13.898 -0.08 1 96.75 84 LEU B CA 1
ATOM 2449 C C . LEU B 1 84 ? 20.469 -14.703 1.034 1 96.75 84 LEU B C 1
ATOM 2451 O O . LEU B 1 84 ? 19.953 -15.797 0.792 1 96.75 84 LEU B O 1
ATOM 2455 N N . ALA B 1 85 ? 20.5 -14.133 2.205 1 96.88 85 ALA B N 1
ATOM 2456 C CA . ALA B 1 85 ? 19.703 -14.742 3.271 1 96.88 85 ALA B CA 1
ATOM 2457 C C . ALA B 1 85 ? 18.234 -14.805 2.889 1 96.88 85 ALA B C 1
ATOM 2459 O O . ALA B 1 85 ? 17.688 -13.859 2.32 1 96.88 85 ALA B O 1
ATOM 2460 N N . GLN B 1 86 ? 17.609 -15.922 3.143 1 97 86 GLN B N 1
ATOM 2461 C CA . GLN B 1 86 ? 16.203 -16.125 2.771 1 97 86 GLN B CA 1
ATOM 2462 C C . GLN B 1 86 ? 15.555 -17.172 3.654 1 97 86 GLN B C 1
ATOM 2464 O O . GLN B 1 86 ? 16.234 -17.969 4.309 1 97 86 GLN B O 1
ATOM 2469 N N . PRO B 1 87 ? 14.219 -17.156 3.742 1 96.31 87 PRO B N 1
ATOM 2470 C CA . PRO B 1 87 ? 13.555 -18.188 4.535 1 96.31 87 PRO B CA 1
ATOM 2471 C C . PRO B 1 87 ? 13.922 -19.609 4.094 1 96.31 87 PRO B C 1
ATOM 2473 O O . PRO B 1 87 ? 14.055 -19.875 2.896 1 96.31 87 PRO B O 1
ATOM 2476 N N . GLU B 1 88 ? 13.992 -20.438 5.039 1 95 88 GLU B N 1
ATOM 2477 C CA . GLU B 1 88 ? 14.43 -21.797 4.758 1 95 88 GLU B CA 1
ATOM 2478 C C . GLU B 1 88 ? 13.242 -22.688 4.383 1 95 88 GLU B C 1
ATOM 2480 O O . GLU B 1 88 ? 13.43 -23.75 3.783 1 95 88 GLU B O 1
ATOM 2485 N N . GLN B 1 89 ? 12.125 -22.266 4.773 1 95.44 89 GLN B N 1
ATOM 2486 C CA . GLN B 1 89 ? 10.93 -23.047 4.492 1 95.44 89 GLN B CA 1
ATOM 2487 C C . GLN B 1 89 ? 9.992 -22.312 3.553 1 95.44 89 GLN B C 1
ATOM 2489 O O . GLN B 1 89 ? 9.852 -21.094 3.641 1 95.44 89 GLN B O 1
ATOM 2494 N N . ALA B 1 90 ? 9.375 -23.125 2.711 1 97.69 90 ALA B N 1
ATOM 2495 C CA . ALA B 1 90 ? 8.359 -22.547 1.834 1 97.69 90 ALA B CA 1
ATOM 2496 C C . ALA B 1 90 ? 7.094 -22.219 2.613 1 97.69 90 ALA B C 1
ATOM 2498 O O . ALA B 1 90 ? 6.789 -22.859 3.623 1 97.69 90 ALA B O 1
ATOM 2499 N N . GLY B 1 91 ? 6.395 -21.203 2.111 1 97.75 91 GLY B N 1
ATOM 2500 C CA . GLY B 1 91 ? 5.152 -20.875 2.791 1 97.75 91 GLY B CA 1
ATOM 2501 C C . GLY B 1 91 ? 4.328 -19.844 2.049 1 97.75 91 GLY B C 1
ATOM 2502 O O . GLY B 1 91 ? 4.805 -19.219 1.096 1 97.75 91 GLY B O 1
ATOM 2503 N N . ARG B 1 92 ? 3.146 -19.766 2.496 1 97.88 92 ARG B N 1
ATOM 2504 C CA . ARG B 1 92 ? 2.201 -18.766 2.002 1 97.88 92 ARG B CA 1
ATOM 2505 C C . ARG B 1 92 ? 2.41 -17.422 2.693 1 97.88 92 ARG B C 1
ATOM 2507 O O . ARG B 1 92 ? 2.729 -17.375 3.883 1 97.88 92 ARG B O 1
ATOM 2514 N N . ILE B 1 93 ? 2.191 -16.375 1.934 1 97.88 93 ILE B N 1
ATOM 2515 C CA . ILE B 1 93 ? 2.342 -15.031 2.49 1 97.88 93 ILE B CA 1
ATOM 2516 C C . ILE B 1 93 ? 1.089 -14.203 2.197 1 97.88 93 ILE B C 1
ATOM 2518 O O . ILE B 1 93 ? 0.58 -14.211 1.074 1 97.88 93 ILE B O 1
ATOM 2522 N N . GLN B 1 94 ? 0.534 -13.656 3.219 1 97.25 94 GLN B N 1
ATOM 2523 C CA . GLN B 1 94 ? -0.311 -12.484 3.027 1 97.25 94 GLN B CA 1
ATOM 2524 C C . GLN B 1 94 ? 0.513 -11.195 3.076 1 97.25 94 GLN B C 1
ATOM 2526 O O . GLN B 1 94 ? 0.899 -10.742 4.156 1 97.25 94 GLN B O 1
ATOM 2531 N N . PRO B 1 95 ? 0.775 -10.625 1.909 1 98 95 PRO B N 1
ATOM 2532 C CA . PRO B 1 95 ? 1.735 -9.523 1.854 1 98 95 PRO B CA 1
ATOM 2533 C C . PRO B 1 95 ? 1.281 -8.305 2.66 1 98 95 PRO B C 1
ATOM 2535 O O . PRO B 1 95 ? 0.093 -7.973 2.668 1 98 95 PRO B O 1
ATOM 2538 N N . THR B 1 96 ? 2.234 -7.727 3.35 1 97.56 96 THR B N 1
ATOM 2539 C CA . THR B 1 96 ? 1.984 -6.418 3.943 1 97.56 96 THR B CA 1
ATOM 2540 C C . THR B 1 96 ? 1.722 -5.375 2.861 1 97.56 96 THR B C 1
ATOM 2542 O O . THR B 1 96 ? 2.012 -5.605 1.686 1 97.56 96 THR B O 1
ATOM 2545 N N . ALA B 1 97 ? 1.209 -4.25 3.326 1 97.25 97 ALA B N 1
ATOM 2546 C CA . ALA B 1 97 ? 0.912 -3.172 2.385 1 97.25 97 ALA B CA 1
ATOM 2547 C C . ALA B 1 97 ? 2.162 -2.762 1.61 1 97.25 97 ALA B C 1
ATOM 2549 O O . ALA B 1 97 ? 2.098 -2.514 0.404 1 97.25 97 ALA B O 1
ATOM 2550 N N . LEU B 1 98 ? 3.273 -2.752 2.322 1 98.5 98 LEU B N 1
ATOM 2551 C CA . LEU B 1 98 ? 4.496 -2.299 1.669 1 98.5 98 LEU B CA 1
ATOM 2552 C C . LEU B 1 98 ? 4.988 -3.33 0.659 1 98.5 98 LEU B C 1
ATOM 2554 O O . LEU B 1 98 ? 5.324 -2.982 -0.475 1 98.5 98 LEU B O 1
ATOM 2558 N N . LEU B 1 99 ? 5.004 -4.59 1.017 1 98.62 99 LEU B N 1
ATOM 2559 C CA . LEU B 1 99 ? 5.449 -5.613 0.08 1 98.62 99 LEU B CA 1
ATOM 2560 C C . LEU B 1 99 ? 4.57 -5.637 -1.165 1 98.62 99 LEU B C 1
ATOM 2562 O O . LEU B 1 99 ? 5.074 -5.719 -2.287 1 98.62 99 LEU B O 1
ATOM 2566 N N . ALA B 1 100 ? 3.283 -5.566 -0.971 1 98.44 100 ALA B N 1
ATOM 2567 C CA . ALA B 1 100 ? 2.344 -5.566 -2.088 1 98.44 100 ALA B CA 1
ATOM 2568 C C . ALA B 1 100 ? 2.564 -4.355 -2.992 1 98.44 100 ALA B C 1
ATOM 2570 O O . ALA B 1 100 ? 2.57 -4.48 -4.219 1 98.44 100 ALA B O 1
ATOM 2571 N N . ALA B 1 101 ? 2.752 -3.223 -2.379 1 98.5 101 ALA B N 1
ATOM 2572 C CA . ALA B 1 101 ? 2.91 -1.992 -3.15 1 98.5 101 ALA B CA 1
ATOM 2573 C C . ALA B 1 101 ? 4.23 -1.988 -3.912 1 98.5 101 ALA B C 1
ATOM 2575 O O . ALA B 1 101 ? 4.305 -1.492 -5.039 1 98.5 101 ALA B O 1
ATOM 2576 N N . LEU B 1 102 ? 5.312 -2.492 -3.271 1 98.62 102 LEU B N 1
ATOM 2577 C CA . LEU B 1 102 ? 6.602 -2.611 -3.945 1 98.62 102 LEU B CA 1
ATOM 2578 C C . LEU B 1 102 ? 6.492 -3.521 -5.164 1 98.62 102 LEU B C 1
ATOM 2580 O O . LEU B 1 102 ? 6.938 -3.156 -6.258 1 98.62 102 LEU B O 1
ATOM 2584 N N . ALA B 1 103 ? 5.871 -4.625 -4.965 1 98.5 103 ALA B N 1
ATOM 2585 C CA . ALA B 1 103 ? 5.695 -5.562 -6.074 1 98.5 103 ALA B CA 1
ATOM 2586 C C . ALA B 1 103 ? 4.836 -4.949 -7.176 1 98.5 103 ALA B C 1
ATOM 2588 O O . ALA B 1 103 ? 5.102 -5.148 -8.367 1 98.5 103 ALA B O 1
ATOM 2589 N N . GLY B 1 104 ? 3.807 -4.305 -6.734 1 98.31 104 GLY B N 1
ATOM 2590 C CA . GLY B 1 104 ? 2.957 -3.631 -7.699 1 98.31 104 GLY B CA 1
ATOM 2591 C C . GLY B 1 104 ? 3.697 -2.604 -8.539 1 98.31 104 GLY B C 1
ATOM 2592 O O . GLY B 1 104 ? 3.512 -2.533 -9.75 1 98.31 104 GLY B O 1
ATOM 2593 N N . LYS B 1 105 ? 4.496 -1.812 -7.875 1 98.12 105 LYS B N 1
ATOM 2594 C CA . LYS B 1 105 ? 5.277 -0.803 -8.586 1 98.12 105 LYS B CA 1
ATOM 2595 C C . LYS B 1 105 ? 6.258 -1.45 -9.562 1 98.12 105 LYS B C 1
ATOM 2597 O O . LYS B 1 105 ? 6.422 -0.982 -10.688 1 98.12 105 LYS B O 1
ATOM 2602 N N . LEU B 1 106 ? 6.926 -2.504 -9.141 1 97.94 106 LEU B N 1
ATOM 2603 C CA . LEU B 1 106 ? 7.852 -3.227 -10.008 1 97.94 106 LEU B CA 1
ATOM 2604 C C . LEU B 1 106 ? 7.129 -3.791 -11.227 1 97.94 106 LEU B C 1
ATOM 2606 O O . LEU B 1 106 ? 7.668 -3.779 -12.336 1 97.94 106 LEU B O 1
ATOM 2610 N N . ALA B 1 107 ? 5.922 -4.234 -11.016 1 97.81 107 ALA B N 1
ATOM 2611 C CA . ALA B 1 107 ? 5.125 -4.82 -12.094 1 97.81 107 ALA B CA 1
ATOM 2612 C C . ALA B 1 107 ? 4.797 -3.779 -13.156 1 97.81 107 ALA B C 1
ATOM 2614 O O . ALA B 1 107 ? 4.637 -4.117 -14.336 1 97.81 107 ALA B O 1
ATOM 2615 N N . GLU B 1 108 ? 4.691 -2.537 -12.727 1 96.06 108 GLU B N 1
ATOM 2616 C CA . GLU B 1 108 ? 4.312 -1.465 -13.648 1 96.06 108 GLU B CA 1
ATOM 2617 C C . GLU B 1 108 ? 5.531 -0.641 -14.062 1 96.06 108 GLU B C 1
ATOM 2619 O O . GLU B 1 108 ? 5.387 0.467 -14.578 1 96.06 108 GLU B O 1
ATOM 2624 N N . TRP B 1 109 ? 6.703 -1.19 -13.812 1 94.62 109 TRP B N 1
ATOM 2625 C CA . TRP B 1 109 ? 7.922 -0.415 -14.023 1 94.62 109 TRP B CA 1
ATOM 2626 C C . TRP B 1 109 ? 8.062 -0.015 -15.492 1 94.62 109 TRP B C 1
ATOM 2628 O O . TRP B 1 109 ? 8.133 -0.875 -16.375 1 94.62 109 TRP B O 1
ATOM 2638 N N . PRO B 1 110 ? 8.156 1.29 -15.805 1 85.25 110 PRO B N 1
ATOM 2639 C CA . PRO B 1 110 ? 8.078 1.771 -17.188 1 85.25 110 PRO B CA 1
ATOM 2640 C C . PRO B 1 110 ? 9.453 1.946 -17.828 1 85.25 110 PRO B C 1
ATOM 2642 O O . PRO B 1 110 ? 9.555 2.141 -19.031 1 85.25 110 PRO B O 1
ATOM 2645 N N . SER B 1 111 ? 10.539 1.959 -17.047 1 86.81 111 SER B N 1
ATOM 2646 C CA . SER B 1 111 ? 11.836 2.436 -17.516 1 86.81 111 SER B CA 1
ATOM 2647 C C . SER B 1 111 ? 12.891 1.342 -17.438 1 86.81 111 SER B C 1
ATOM 2649 O O . SER B 1 111 ? 12.562 0.162 -17.297 1 86.81 111 SER B O 1
ATOM 2651 N N . GLU B 1 112 ? 14.047 1.751 -17.672 1 89.5 112 GLU B N 1
ATOM 2652 C CA . GLU B 1 112 ? 15.172 0.824 -17.625 1 89.5 112 GLU B CA 1
ATOM 2653 C C . GLU B 1 112 ? 15.398 0.28 -16.219 1 89.5 112 GLU B C 1
ATOM 2655 O O . GLU B 1 112 ? 15.312 1.022 -15.242 1 89.5 112 GLU B O 1
ATOM 2660 N N . LYS B 1 113 ? 15.688 -0.945 -16.203 1 92.25 113 LYS B N 1
ATOM 2661 C CA . LYS B 1 113 ? 15.953 -1.63 -14.945 1 92.25 113 LYS B CA 1
ATOM 2662 C C . LYS B 1 113 ? 17.422 -1.521 -14.555 1 92.25 113 LYS B C 1
ATOM 2664 O O . LYS B 1 113 ? 18.25 -2.354 -14.961 1 92.25 113 LYS B O 1
ATOM 2669 N N . THR B 1 114 ? 17.75 -0.492 -13.883 1 91.56 114 THR B N 1
ATOM 2670 C CA . THR B 1 114 ? 19.109 -0.27 -13.414 1 91.56 114 THR B CA 1
ATOM 2671 C C . THR B 1 114 ? 19.234 -0.596 -11.93 1 91.56 114 THR B C 1
ATOM 2673 O O . THR B 1 114 ? 18.453 -0.086 -11.109 1 91.56 114 THR B O 1
ATOM 2676 N N . TRP B 1 115 ? 20.234 -1.357 -11.617 1 92.81 115 TRP B N 1
ATOM 2677 C CA . TRP B 1 115 ? 20.391 -1.842 -10.25 1 92.81 115 TRP B CA 1
ATOM 2678 C C . TRP B 1 115 ? 20.734 -0.698 -9.297 1 92.81 115 TRP B C 1
ATOM 2680 O O . TRP B 1 115 ? 20.281 -0.684 -8.148 1 92.81 115 TRP B O 1
ATOM 2690 N N . GLN B 1 116 ? 21.516 0.217 -9.703 1 91.75 116 GLN B N 1
ATOM 2691 C CA . GLN B 1 116 ? 21.969 1.307 -8.844 1 91.75 116 GLN B CA 1
ATOM 2692 C C . GLN B 1 116 ? 20.938 2.432 -8.797 1 91.75 116 GLN B C 1
ATOM 2694 O O . GLN B 1 116 ? 21.078 3.379 -8.016 1 91.75 116 GLN B O 1
ATOM 2699 N N . GLY B 1 117 ? 19.922 2.316 -9.484 1 93.44 117 GLY B N 1
ATOM 2700 C CA . GLY B 1 117 ? 18.891 3.338 -9.555 1 93.44 117 GLY B CA 1
ATOM 2701 C C . GLY B 1 117 ? 17.641 2.984 -8.766 1 93.44 117 GLY B C 1
ATOM 2702 O O . GLY B 1 117 ? 17.688 2.121 -7.883 1 93.44 117 GLY B O 1
ATOM 2703 N N . PRO B 1 118 ? 16.562 3.699 -9.078 1 95.5 118 PRO B N 1
ATOM 2704 C CA . PRO B 1 118 ? 15.312 3.486 -8.359 1 95.5 118 PRO B CA 1
ATOM 2705 C C . PRO B 1 118 ? 14.797 2.053 -8.469 1 95.5 118 PRO B C 1
ATOM 2707 O O . PRO B 1 118 ? 14.227 1.522 -7.512 1 95.5 118 PRO B O 1
ATOM 2710 N N . TYR B 1 119 ? 15.023 1.445 -9.586 1 96.56 119 TYR B N 1
ATOM 2711 C CA . TYR B 1 119 ? 14.594 0.062 -9.766 1 96.56 119 TYR B CA 1
ATOM 2712 C C . TYR B 1 119 ? 15.281 -0.853 -8.758 1 96.56 119 TYR B C 1
ATOM 2714 O O . TYR B 1 119 ? 14.617 -1.612 -8.047 1 96.56 119 TYR B O 1
ATOM 2722 N N . GLY B 1 120 ? 16.594 -0.776 -8.727 1 96.44 120 GLY B N 1
ATOM 2723 C CA . GLY B 1 120 ? 17.344 -1.586 -7.781 1 96.44 120 GLY B CA 1
ATOM 2724 C C . GLY B 1 120 ? 16.984 -1.289 -6.336 1 96.44 120 GLY B C 1
ATOM 2725 O O . GLY B 1 120 ? 16.969 -2.193 -5.496 1 96.44 120 GLY B O 1
ATOM 2726 N N . ARG B 1 121 ? 16.75 -0.025 -6.066 1 96.94 121 ARG B N 1
ATOM 2727 C CA . ARG B 1 121 ? 16.344 0.373 -4.723 1 96.94 121 ARG B CA 1
ATOM 2728 C C . ARG B 1 121 ? 15.047 -0.313 -4.32 1 96.94 121 ARG B C 1
ATOM 2730 O O . ARG B 1 121 ? 14.914 -0.794 -3.193 1 96.94 121 ARG B O 1
ATOM 2737 N N . LEU B 1 122 ? 14.094 -0.368 -5.254 1 97.88 122 LEU B N 1
ATOM 2738 C CA . LEU B 1 122 ? 12.828 -1.036 -4.973 1 97.88 122 LEU B CA 1
ATOM 2739 C C . LEU B 1 122 ? 13.039 -2.533 -4.762 1 97.88 122 LEU B C 1
ATOM 2741 O O . LEU B 1 122 ? 12.43 -3.131 -3.873 1 97.88 122 LEU B O 1
ATOM 2745 N N . CYS B 1 123 ? 13.898 -3.145 -5.531 1 97.94 123 CYS B N 1
ATOM 2746 C CA . CYS B 1 123 ? 14.203 -4.562 -5.371 1 97.94 123 CYS B CA 1
ATOM 2747 C C . CYS B 1 123 ? 14.805 -4.836 -3.998 1 97.94 123 CYS B C 1
ATOM 2749 O O . CYS B 1 123 ? 14.391 -5.77 -3.309 1 97.94 123 CYS B O 1
ATOM 2751 N N . ARG B 1 124 ? 15.727 -4.008 -3.641 1 97.5 124 ARG B N 1
ATOM 2752 C CA . ARG B 1 124 ? 16.375 -4.188 -2.346 1 97.5 124 ARG B CA 1
ATOM 2753 C C . ARG B 1 124 ? 15.398 -3.92 -1.203 1 97.5 124 ARG B C 1
ATOM 2755 O O . ARG B 1 124 ? 15.438 -4.594 -0.174 1 97.5 124 ARG B O 1
ATOM 2762 N N . ALA B 1 125 ? 14.555 -2.91 -1.402 1 98.31 125 ALA B N 1
ATOM 2763 C CA . ALA B 1 125 ? 13.531 -2.646 -0.393 1 98.31 125 ALA B CA 1
ATOM 2764 C C . ALA B 1 125 ? 12.594 -3.84 -0.239 1 98.31 125 ALA B C 1
ATOM 2766 O O . ALA B 1 125 ? 12.188 -4.18 0.875 1 98.31 125 ALA B O 1
ATOM 2767 N N . LEU B 1 126 ? 12.195 -4.414 -1.353 1 98.44 126 LEU B N 1
ATOM 2768 C CA . LEU B 1 126 ? 11.352 -5.605 -1.323 1 98.44 126 LEU B CA 1
ATOM 2769 C C . LEU B 1 126 ? 12.039 -6.734 -0.557 1 98.44 126 LEU B C 1
ATOM 2771 O O . LEU B 1 126 ? 11.414 -7.379 0.29 1 98.44 126 LEU B O 1
ATOM 2775 N N . TYR B 1 127 ? 13.32 -6.922 -0.788 1 98.25 127 TYR B N 1
ATOM 2776 C CA . TYR B 1 127 ? 14.086 -7.938 -0.079 1 98.25 127 TYR B CA 1
ATOM 2777 C C . TYR B 1 127 ? 14.109 -7.656 1.419 1 98.25 127 TYR B C 1
ATOM 2779 O O . TYR B 1 127 ? 13.953 -8.57 2.23 1 98.25 127 TYR B O 1
ATOM 2787 N N . ASP B 1 128 ? 14.281 -6.375 1.759 1 96.94 128 ASP B N 1
ATOM 2788 C CA . ASP B 1 128 ? 14.32 -5.977 3.162 1 96.94 128 ASP B CA 1
ATOM 2789 C C . ASP B 1 128 ? 13.023 -6.34 3.875 1 96.94 128 ASP B C 1
ATOM 2791 O O . ASP B 1 128 ? 13.008 -6.559 5.09 1 96.94 128 ASP B O 1
ATOM 2795 N N . GLU B 1 129 ? 11.914 -6.473 3.148 1 96.69 129 GLU B N 1
ATOM 2796 C CA . GLU B 1 129 ? 10.594 -6.695 3.732 1 96.69 129 GLU B CA 1
ATOM 2797 C C . GLU B 1 129 ? 10.336 -8.18 3.959 1 96.69 129 GLU B C 1
ATOM 2799 O O . GLU B 1 129 ? 9.438 -8.547 4.723 1 96.69 129 GLU B O 1
ATOM 2804 N N . LEU B 1 130 ? 11.086 -9.016 3.312 1 96.75 130 LEU B N 1
ATOM 2805 C CA . LEU B 1 130 ? 10.789 -10.445 3.295 1 96.75 130 LEU B CA 1
ATOM 2806 C C . LEU B 1 130 ? 10.805 -11.016 4.707 1 96.75 130 LEU B C 1
ATOM 2808 O O . LEU B 1 130 ? 9.891 -11.742 5.098 1 96.75 130 LEU B O 1
ATOM 2812 N N . PRO B 1 131 ? 11.812 -10.602 5.555 1 93.94 131 PRO B N 1
ATOM 2813 C CA . PRO B 1 131 ? 11.852 -11.18 6.898 1 93.94 131 PRO B CA 1
ATOM 2814 C C . PRO B 1 131 ? 10.664 -10.766 7.758 1 93.94 131 PRO B C 1
ATOM 2816 O O . PRO B 1 131 ? 10.312 -11.453 8.719 1 93.94 131 PRO B O 1
ATOM 2819 N N . ALA B 1 132 ? 10.055 -9.648 7.453 1 92.62 132 ALA B N 1
ATOM 2820 C CA . ALA B 1 132 ? 8.938 -9.125 8.242 1 92.62 132 ALA B CA 1
ATOM 2821 C C . ALA B 1 132 ? 7.629 -9.805 7.855 1 92.62 132 ALA B C 1
ATOM 2823 O O . ALA B 1 132 ? 6.613 -9.641 8.531 1 92.62 132 ALA B O 1
ATOM 2824 N N . GLN B 1 133 ? 7.633 -10.602 6.789 1 96.75 133 GLN B N 1
ATOM 2825 C CA . GLN B 1 133 ? 6.41 -11.266 6.344 1 96.75 133 GLN B CA 1
ATOM 2826 C C . GLN B 1 133 ? 6.113 -12.5 7.191 1 96.75 133 GLN B C 1
ATOM 2828 O O . GLN B 1 133 ? 7.031 -13.227 7.582 1 96.75 133 GLN B O 1
ATOM 2833 N N . ASN B 1 134 ? 4.84 -12.656 7.496 1 95.44 134 ASN B N 1
ATOM 2834 C CA . ASN B 1 134 ? 4.406 -13.875 8.172 1 95.44 134 ASN B CA 1
ATOM 2835 C C . ASN B 1 134 ? 4.238 -15.031 7.195 1 95.44 134 ASN B C 1
ATOM 2837 O O . ASN B 1 134 ? 3.336 -15.023 6.355 1 95.44 134 ASN B O 1
ATOM 2841 N N . LEU B 1 135 ? 5.16 -16 7.258 1 96.75 135 LEU B N 1
ATOM 2842 C CA . LEU B 1 135 ? 5.066 -17.203 6.43 1 96.75 135 LEU B CA 1
ATOM 2843 C C . LEU B 1 135 ? 4.117 -18.219 7.055 1 96.75 135 LEU B C 1
ATOM 2845 O O . LEU B 1 135 ? 4.367 -18.703 8.156 1 96.75 135 LEU B O 1
ATOM 2849 N N . LEU B 1 136 ? 3.113 -18.516 6.379 1 97.19 136 LEU B N 1
ATOM 2850 C CA . LEU B 1 136 ? 2.086 -19.438 6.84 1 97.19 136 LEU B CA 1
ATOM 2851 C C . LEU B 1 136 ? 2.166 -20.766 6.082 1 97.19 136 LEU B C 1
ATOM 2853 O O . LEU B 1 136 ? 2.652 -20.797 4.949 1 97.19 136 LEU B O 1
ATOM 2857 N N . PRO B 1 137 ? 1.686 -21.844 6.773 1 96.62 137 PRO B N 1
ATOM 2858 C CA . PRO B 1 137 ? 1.517 -23.062 5.988 1 96.62 137 PRO B CA 1
ATOM 2859 C C . PRO B 1 137 ? 0.602 -22.875 4.781 1 96.62 137 PRO B C 1
ATOM 2861 O O . PRO B 1 137 ? -0.323 -22.047 4.828 1 96.62 137 PRO B O 1
ATOM 2864 N N . PHE B 1 138 ? 0.824 -23.609 3.758 1 95.5 138 PHE B N 1
ATOM 2865 C CA . PHE B 1 138 ? 0.038 -23.438 2.539 1 95.5 138 PHE B CA 1
ATOM 2866 C C . PHE B 1 138 ? -1.417 -23.828 2.779 1 95.5 138 PHE B C 1
ATOM 2868 O O . PHE B 1 138 ? -2.305 -23.422 2.031 1 95.5 138 PHE B O 1
ATOM 2875 N N . GLU B 1 139 ? -1.65 -24.531 3.795 1 92.06 139 GLU B N 1
ATOM 2876 C CA . GLU B 1 139 ? -2.998 -24.969 4.148 1 92.06 139 GLU B CA 1
ATOM 2877 C C . GLU B 1 139 ? -3.799 -23.828 4.773 1 92.06 139 GLU B C 1
ATOM 2879 O O . GLU B 1 139 ? -5.02 -23.922 4.898 1 92.06 139 GLU B O 1
ATOM 2884 N N . SER B 1 140 ? -3.09 -22.781 5.145 1 93.06 140 SER B N 1
ATOM 2885 C CA . SER B 1 140 ? -3.764 -21.609 5.707 1 93.06 140 SER B CA 1
ATOM 2886 C C . SER B 1 140 ? -4.383 -20.75 4.613 1 93.06 140 SER B C 1
ATOM 2888 O O . SER B 1 140 ? -3.803 -19.734 4.211 1 93.06 140 SER B O 1
ATOM 2890 N N . MET B 1 141 ? -5.527 -21.141 4.172 1 90.75 141 MET B N 1
ATOM 2891 C CA . MET B 1 141 ? -6.203 -20.453 3.076 1 90.75 141 MET B CA 1
ATOM 2892 C C . MET B 1 141 ? -7.445 -19.719 3.57 1 90.75 141 MET B C 1
ATOM 2894 O O . MET B 1 141 ? -7.977 -20.047 4.637 1 90.75 141 MET B O 1
ATOM 2898 N N . ASN B 1 142 ? -7.828 -18.719 2.799 1 89.69 142 ASN B N 1
ATOM 2899 C CA . ASN B 1 142 ? -9.133 -18.125 3.07 1 89.69 142 ASN B CA 1
ATOM 2900 C C . ASN B 1 142 ? -10.258 -19.141 2.912 1 89.69 142 ASN B C 1
ATOM 2902 O O . ASN B 1 142 ? -10.148 -20.078 2.119 1 89.69 142 ASN B O 1
ATOM 2906 N N . PRO B 1 143 ? -11.281 -18.984 3.559 1 89.62 143 PRO B N 1
ATOM 2907 C CA . PRO B 1 143 ? -12.352 -19.969 3.586 1 89.62 143 PRO B CA 1
ATOM 2908 C C . PRO B 1 143 ? -12.898 -20.297 2.195 1 89.62 143 PRO B C 1
ATOM 2910 O O . PRO B 1 143 ? -13.195 -21.453 1.895 1 89.62 143 PRO B O 1
ATOM 2913 N N . LEU B 1 144 ? -13.023 -19.328 1.396 1 91.06 144 LEU B N 1
ATOM 2914 C CA . LEU B 1 144 ? -13.57 -19.547 0.062 1 91.06 144 LEU B CA 1
ATOM 2915 C C . LEU B 1 144 ? -12.617 -20.406 -0.775 1 91.06 144 LEU B C 1
ATOM 2917 O O . LEU B 1 144 ? -13.055 -21.312 -1.483 1 91.06 144 LEU B O 1
ATOM 2921 N N . ALA B 1 145 ? -11.344 -20.109 -0.692 1 90.5 145 ALA B N 1
ATOM 2922 C CA . ALA B 1 145 ? -10.344 -20.906 -1.41 1 90.5 145 ALA B CA 1
ATOM 2923 C C . ALA B 1 145 ? -10.289 -22.328 -0.877 1 90.5 145 ALA B C 1
ATOM 2925 O O . ALA B 1 145 ? -10.164 -23.281 -1.649 1 90.5 145 ALA B O 1
ATOM 2926 N N . ALA B 1 146 ? -10.406 -22.438 0.42 1 91.38 146 ALA B N 1
ATOM 2927 C CA . ALA B 1 146 ? -10.406 -23.766 1.042 1 91.38 146 ALA B CA 1
ATOM 2928 C C . ALA B 1 146 ? -11.578 -24.609 0.553 1 91.38 146 ALA B C 1
ATOM 2930 O O . ALA B 1 146 ? -11.414 -25.781 0.201 1 91.38 146 ALA B O 1
ATOM 2931 N N . ARG B 1 147 ? -12.695 -23.984 0.533 1 91.94 147 ARG B N 1
ATOM 2932 C CA . ARG B 1 147 ? -13.883 -24.672 0.049 1 91.94 147 ARG B CA 1
ATOM 2933 C C . ARG B 1 147 ? -13.734 -25.062 -1.419 1 91.94 147 ARG B C 1
ATOM 2935 O O . ARG B 1 147 ? -14.078 -26.188 -1.811 1 91.94 147 ARG B O 1
ATOM 2942 N N . ALA B 1 148 ? -13.266 -24.203 -2.145 1 90.38 148 ALA B N 1
ATOM 2943 C CA . ALA B 1 148 ? -13.109 -24.422 -3.578 1 90.38 148 ALA B CA 1
ATOM 2944 C C . ALA B 1 148 ? -12.156 -25.578 -3.855 1 90.38 148 ALA B C 1
ATOM 2946 O O . ALA B 1 148 ? -12.43 -26.422 -4.711 1 90.38 148 ALA B O 1
ATOM 2947 N N . PHE B 1 149 ? -11.125 -25.625 -3.064 1 88.69 149 PHE B N 1
ATOM 2948 C CA . PHE B 1 149 ? -10.078 -26.609 -3.354 1 88.69 149 PHE B CA 1
ATOM 2949 C C . PHE B 1 149 ? -10.414 -27.953 -2.73 1 88.69 149 PHE B C 1
ATOM 2951 O O . PHE B 1 149 ? -9.906 -29 -3.166 1 88.69 149 PHE B O 1
ATOM 2958 N N . ALA B 1 150 ? -11.258 -27.938 -1.748 1 90.19 150 ALA B N 1
ATOM 2959 C CA . ALA B 1 150 ? -11.695 -29.188 -1.137 1 90.19 150 ALA B CA 1
ATOM 2960 C C . ALA B 1 150 ? -12.539 -30 -2.109 1 90.19 150 ALA B C 1
ATOM 2962 O O . ALA B 1 150 ? -12.438 -31.234 -2.15 1 90.19 150 ALA B O 1
ATOM 2963 N N . ASP B 1 151 ? -13.328 -29.375 -2.871 1 90.25 151 ASP B N 1
ATOM 2964 C CA . ASP B 1 151 ? -14.172 -30.031 -3.861 1 90.25 151 ASP B CA 1
ATOM 2965 C C . ASP B 1 151 ? -14.414 -29.125 -5.066 1 90.25 151 ASP B C 1
ATOM 2967 O O . ASP B 1 151 ? -15.508 -28.594 -5.238 1 90.25 151 ASP B O 1
ATOM 2971 N N . PRO B 1 152 ? -13.438 -29.109 -5.883 1 89.81 152 PRO B N 1
ATOM 2972 C CA . PRO B 1 152 ? -13.523 -28.156 -6.992 1 89.81 152 PRO B CA 1
ATOM 2973 C C . PRO B 1 152 ? -14.727 -28.406 -7.902 1 89.81 152 PRO B C 1
ATOM 2975 O O . PRO B 1 152 ? -15.422 -27.469 -8.281 1 89.81 152 PRO B O 1
ATOM 2978 N N . ALA B 1 153 ? -14.984 -29.562 -8.234 1 86.69 153 ALA B N 1
ATOM 2979 C CA . ALA B 1 153 ? -16.062 -29.891 -9.156 1 86.69 153 ALA B CA 1
ATOM 2980 C C . ALA B 1 153 ? -17.422 -29.703 -8.5 1 86.69 153 ALA B C 1
ATOM 2982 O O . ALA B 1 153 ? -18.406 -29.344 -9.164 1 86.69 153 ALA B O 1
ATOM 2983 N N . GLY B 1 154 ? -17.453 -29.844 -7.199 1 90.31 154 GLY B N 1
ATOM 2984 C CA . GLY B 1 154 ? -18.734 -29.844 -6.5 1 90.31 154 GLY B CA 1
ATOM 2985 C C . GLY B 1 154 ? -19.078 -28.5 -5.887 1 90.31 154 GLY B C 1
ATOM 2986 O O . GLY B 1 154 ? -20.172 -28.312 -5.348 1 90.31 154 GLY B O 1
ATOM 2987 N N . LEU B 1 155 ? -18.234 -27.609 -5.988 1 92 155 LEU B N 1
ATOM 2988 C CA . LEU B 1 155 ? -18.453 -26.312 -5.348 1 92 155 LEU B CA 1
ATOM 2989 C C . LEU B 1 155 ? -19.625 -25.578 -5.992 1 92 155 LEU B C 1
ATOM 2991 O O . LEU B 1 155 ? -19.719 -25.516 -7.219 1 92 155 LEU B O 1
ATOM 2995 N N . ALA B 1 156 ? -20.562 -25.062 -5.168 1 93.25 156 ALA B N 1
ATOM 2996 C CA . ALA B 1 156 ? -21.656 -24.172 -5.559 1 93.25 156 ALA B CA 1
ATOM 2997 C C . ALA B 1 156 ? -21.641 -22.891 -4.738 1 93.25 156 ALA B C 1
ATOM 2999 O O . ALA B 1 156 ? -21.344 -22.922 -3.537 1 93.25 156 ALA B O 1
ATOM 3000 N N . LEU B 1 157 ? -21.891 -21.797 -5.41 1 92.75 157 LEU B N 1
ATOM 3001 C CA . LEU B 1 157 ? -21.875 -20.516 -4.734 1 92.75 157 LEU B CA 1
ATOM 3002 C C . LEU B 1 157 ? -23.281 -19.938 -4.613 1 92.75 157 LEU B C 1
ATOM 3004 O O . LEU B 1 157 ? -24.094 -20.062 -5.535 1 92.75 157 LEU B O 1
ATOM 3008 N N . HIS B 1 158 ? -23.469 -19.375 -3.471 1 92.12 158 HIS B N 1
ATOM 3009 C CA . HIS B 1 158 ? -24.656 -18.562 -3.357 1 92.12 158 HIS B CA 1
ATOM 3010 C C . HIS B 1 158 ? -24.516 -17.25 -4.125 1 92.12 158 HIS B C 1
ATOM 3012 O O . HIS B 1 158 ? -23.391 -16.844 -4.449 1 92.12 158 HIS B O 1
ATOM 3018 N N . ASN B 1 159 ? -25.625 -16.578 -4.414 1 89.5 159 ASN B N 1
ATOM 3019 C CA . ASN B 1 159 ? -25.625 -15.359 -5.215 1 89.5 159 ASN B CA 1
ATOM 3020 C C . ASN B 1 159 ? -24.734 -14.281 -4.602 1 89.5 159 ASN B C 1
ATOM 3022 O O . ASN B 1 159 ? -24.016 -13.594 -5.316 1 89.5 159 ASN B O 1
ATOM 3026 N N . ASP B 1 160 ? -24.703 -14.305 -3.314 1 89.81 160 ASP B N 1
ATOM 3027 C CA . ASP B 1 160 ? -23.969 -13.25 -2.607 1 89.81 160 ASP B CA 1
ATOM 3028 C C . ASP B 1 160 ? -22.469 -13.539 -2.586 1 89.81 160 ASP B C 1
ATOM 3030 O O . ASP B 1 160 ? -21.672 -12.656 -2.275 1 89.81 160 ASP B O 1
ATOM 3034 N N . GLU B 1 161 ? -22.094 -14.758 -3.094 1 92.94 161 GLU B N 1
ATOM 3035 C CA . GLU B 1 161 ? -20.703 -15.164 -3.053 1 92.94 161 GLU B CA 1
ATOM 3036 C C . GLU B 1 161 ? -20.047 -15.008 -4.422 1 92.94 161 GLU B C 1
ATOM 3038 O O . GLU B 1 161 ? -18.812 -15.031 -4.531 1 92.94 161 GLU B O 1
ATOM 3043 N N . GLN B 1 162 ? -20.891 -14.82 -5.41 1 92.69 162 GLN B N 1
ATOM 3044 C CA . GLN B 1 162 ? -20.406 -14.828 -6.785 1 92.69 162 GLN B CA 1
ATOM 3045 C C . GLN B 1 162 ? -19.406 -13.688 -7.02 1 92.69 162 GLN B C 1
ATOM 3047 O O . GLN B 1 162 ? -18.344 -13.906 -7.602 1 92.69 162 GLN B O 1
ATOM 3052 N N . GLN B 1 163 ? -19.812 -12.57 -6.547 1 94 163 GLN B N 1
ATOM 3053 C CA . GLN B 1 163 ? -18.953 -11.414 -6.75 1 94 163 GLN B CA 1
ATOM 3054 C C . GLN B 1 163 ? -17.641 -11.57 -5.988 1 94 163 GLN B C 1
ATOM 3056 O O . GLN B 1 163 ? -16.562 -11.227 -6.5 1 94 163 GLN B O 1
ATOM 3061 N N . ALA B 1 164 ? -17.734 -12.047 -4.824 1 93.5 164 ALA B N 1
ATOM 3062 C CA . ALA B 1 164 ? -16.531 -12.281 -4.012 1 93.5 164 ALA B CA 1
ATOM 3063 C C . ALA B 1 164 ? -15.617 -13.305 -4.676 1 93.5 164 ALA B C 1
ATOM 3065 O O . ALA B 1 164 ? -14.391 -13.148 -4.645 1 93.5 164 ALA B O 1
ATOM 3066 N N . PHE B 1 165 ? -16.219 -14.336 -5.242 1 95.88 165 PHE B N 1
ATOM 3067 C CA . PHE B 1 165 ? -15.445 -15.359 -5.922 1 95.88 165 PHE B CA 1
ATOM 3068 C C . PHE B 1 165 ? -14.711 -14.773 -7.125 1 95.88 165 PHE B C 1
ATOM 3070 O O . PHE B 1 165 ? -13.508 -14.992 -7.293 1 95.88 165 PHE B O 1
ATOM 3077 N N . ARG B 1 166 ? -15.398 -13.992 -7.883 1 95.56 166 ARG B N 1
ATOM 3078 C CA . ARG B 1 166 ? -14.797 -13.383 -9.07 1 95.56 166 ARG B CA 1
ATOM 3079 C C . ARG B 1 166 ? -13.656 -12.445 -8.688 1 95.56 166 ARG B C 1
ATOM 3081 O O . ARG B 1 166 ? -12.602 -12.445 -9.328 1 95.56 166 ARG B O 1
ATOM 3088 N N . LYS B 1 167 ? -13.852 -11.734 -7.68 1 95.06 167 LYS B N 1
ATOM 3089 C CA . LYS B 1 167 ? -12.836 -10.797 -7.215 1 95.06 167 LYS B CA 1
ATOM 3090 C C . LYS B 1 167 ? -11.578 -11.531 -6.754 1 95.06 167 LYS B C 1
ATOM 3092 O O . LYS B 1 167 ? -10.461 -11.086 -7.012 1 95.06 167 LYS B O 1
ATOM 3097 N N . ARG B 1 168 ? -11.781 -12.633 -6.16 1 95.81 168 ARG B N 1
ATOM 3098 C CA . ARG B 1 168 ? -10.68 -13.367 -5.559 1 95.81 168 ARG B CA 1
ATOM 3099 C C . ARG B 1 168 ? -9.984 -14.25 -6.59 1 95.81 168 ARG B C 1
ATOM 3101 O O . ARG B 1 168 ? -8.758 -14.305 -6.641 1 95.81 168 ARG B O 1
ATOM 3108 N N . PHE B 1 169 ? -10.727 -14.867 -7.445 1 96.44 169 PHE B N 1
ATOM 3109 C CA . PHE B 1 169 ? -10.172 -15.891 -8.328 1 96.44 169 PHE B CA 1
ATOM 3110 C C . PHE B 1 169 ? -9.953 -15.336 -9.727 1 96.44 169 PHE B C 1
ATOM 3112 O O . PHE B 1 169 ? -9.258 -15.945 -10.539 1 96.44 169 PHE B O 1
ATOM 3119 N N . GLY B 1 170 ? -10.523 -14.188 -10.047 1 96.62 170 GLY B N 1
ATOM 3120 C CA . GLY B 1 170 ? -10.312 -13.523 -11.32 1 96.62 170 GLY B CA 1
ATOM 3121 C C . GLY B 1 170 ? -11.242 -14.008 -12.414 1 96.62 170 GLY B C 1
ATOM 3122 O O . GLY B 1 170 ? -11.141 -13.57 -13.562 1 96.62 170 GLY B O 1
ATOM 3123 N N . CYS B 1 171 ? -12.141 -14.938 -12.109 1 95.44 171 CYS B N 1
ATOM 3124 C CA . CYS B 1 171 ? -13.125 -15.477 -13.047 1 95.44 171 CYS B CA 1
ATOM 3125 C C . CYS B 1 171 ? -14.32 -16.062 -12.297 1 95.44 171 CYS B C 1
ATOM 3127 O O . CYS B 1 171 ? -14.305 -16.156 -11.07 1 95.44 171 CYS B O 1
ATOM 3129 N N . ASP B 1 172 ? -15.312 -16.406 -13.062 1 95.5 172 ASP B N 1
ATOM 3130 C CA . ASP B 1 172 ? -16.484 -17 -12.43 1 95.5 172 ASP B CA 1
ATOM 3131 C C . ASP B 1 172 ? -16.25 -18.469 -12.094 1 95.5 172 ASP B C 1
ATOM 3133 O O . ASP B 1 172 ? -15.273 -19.062 -12.555 1 95.5 172 ASP B O 1
ATOM 3137 N N . LEU B 1 173 ? -17.156 -18.969 -11.312 1 94.94 173 LEU B N 1
ATOM 3138 C CA . LEU B 1 173 ? -16.984 -20.328 -10.789 1 94.94 173 LEU B CA 1
ATOM 3139 C C . LEU B 1 173 ? -16.906 -21.344 -11.922 1 94.94 173 LEU B C 1
ATOM 3141 O O . LEU B 1 173 ? -16.031 -22.219 -11.922 1 94.94 173 LEU B O 1
ATOM 3145 N N . THR B 1 174 ? -17.766 -21.281 -12.875 1 93.56 174 THR B N 1
ATOM 3146 C CA . THR B 1 174 ? -17.812 -22.25 -13.969 1 93.56 174 THR B CA 1
ATOM 3147 C C . THR B 1 174 ? -16.5 -22.25 -14.75 1 93.56 174 THR B C 1
ATOM 3149 O O . THR B 1 174 ? -15.938 -23.312 -15.031 1 93.56 174 THR B O 1
ATOM 3152 N N . SER B 1 175 ? -16.047 -21.062 -15.07 1 94.12 175 SER B N 1
ATOM 3153 C CA . SER B 1 175 ? -14.766 -20.938 -15.766 1 94.12 175 SER B CA 1
ATOM 3154 C C . SER B 1 175 ? -13.625 -21.516 -14.945 1 94.12 175 SER B C 1
ATOM 3156 O O . SER B 1 175 ? -12.75 -22.203 -15.484 1 94.12 175 SER B O 1
ATOM 3158 N N . TRP B 1 176 ? -13.633 -21.188 -13.672 1 95.31 176 TRP B N 1
ATOM 3159 C CA . TRP B 1 176 ? -12.594 -21.672 -12.781 1 95.31 176 TRP B CA 1
ATOM 3160 C C . TRP B 1 176 ? -12.594 -23.203 -12.734 1 95.31 176 TRP B C 1
ATOM 3162 O O . TRP B 1 176 ? -11.547 -23.844 -12.891 1 95.31 176 TRP B O 1
ATOM 3172 N N . GLN B 1 177 ? -13.734 -23.812 -12.594 1 94.5 177 GLN B N 1
ATOM 3173 C CA . GLN B 1 177 ? -13.875 -25.25 -12.523 1 94.5 177 GLN B CA 1
ATOM 3174 C C . GLN B 1 177 ? -13.43 -25.906 -13.828 1 94.5 177 GLN B C 1
ATOM 3176 O O . GLN B 1 177 ? -12.781 -26.969 -13.82 1 94.5 177 GLN B O 1
ATOM 3181 N N . ARG B 1 178 ? -13.789 -25.297 -14.852 1 92.88 178 ARG B N 1
ATOM 3182 C CA . ARG B 1 178 ? -13.406 -25.828 -16.156 1 92.88 178 ARG B CA 1
ATOM 3183 C C . ARG B 1 178 ? -11.891 -25.828 -16.328 1 92.88 178 ARG B C 1
ATOM 3185 O O . ARG B 1 178 ? -11.312 -26.812 -16.797 1 92.88 178 ARG B O 1
ATOM 3192 N N . GLN B 1 179 ? -11.289 -24.781 -15.977 1 94.25 179 GLN B N 1
ATOM 3193 C CA . GLN B 1 179 ? -9.844 -24.688 -16.094 1 94.25 179 GLN B CA 1
ATOM 3194 C C . GLN B 1 179 ? -9.148 -25.703 -15.203 1 94.25 179 GLN B C 1
ATOM 3196 O O . GLN B 1 179 ? -8.156 -26.312 -15.609 1 94.25 179 GLN B O 1
ATOM 3201 N N . LEU B 1 180 ? -9.641 -25.906 -14.07 1 93.88 180 LEU B N 1
ATOM 3202 C CA . LEU B 1 180 ? -9.07 -26.906 -13.18 1 93.88 180 LEU B CA 1
ATOM 3203 C C . LEU B 1 180 ? -9.211 -28.297 -13.766 1 93.88 180 LEU B C 1
ATOM 3205 O O . LEU B 1 180 ? -8.281 -29.109 -13.688 1 93.88 180 LEU B O 1
ATOM 3209 N N . ALA B 1 181 ? -10.383 -28.531 -14.297 1 92.75 181 ALA B N 1
ATOM 3210 C CA . ALA B 1 181 ? -10.609 -29.828 -14.938 1 92.75 181 ALA B CA 1
ATOM 3211 C C . ALA B 1 181 ? -9.617 -30.047 -16.078 1 92.75 181 ALA B C 1
ATOM 3213 O O . ALA B 1 181 ? -9.086 -31.156 -16.234 1 92.75 181 ALA B O 1
ATOM 3214 N N . LEU B 1 182 ? -9.422 -29.047 -16.781 1 92.5 182 LEU B N 1
ATOM 3215 C CA . LEU B 1 182 ? -8.469 -29.125 -17.891 1 92.5 182 LEU B CA 1
ATOM 3216 C C . LEU B 1 182 ? -7.066 -29.438 -17.375 1 92.5 182 LEU B C 1
ATOM 3218 O O . LEU B 1 182 ? -6.387 -30.312 -17.938 1 92.5 182 LEU B O 1
ATOM 3222 N N . LEU B 1 183 ? -6.645 -28.781 -16.375 1 92.19 183 LEU B N 1
ATOM 3223 C CA . LEU B 1 183 ? -5.324 -29 -15.805 1 92.19 183 LEU B CA 1
ATOM 3224 C C . LEU B 1 183 ? -5.176 -30.438 -15.305 1 92.19 183 LEU B C 1
ATOM 3226 O O . LEU B 1 183 ? -4.137 -31.062 -15.516 1 92.19 183 LEU B O 1
ATOM 3230 N N . HIS B 1 184 ? -6.207 -30.938 -14.695 1 90.12 184 HIS B N 1
ATOM 3231 C CA . HIS B 1 184 ? -6.18 -32.312 -14.195 1 90.12 184 HIS B CA 1
ATOM 3232 C C . HIS B 1 184 ? -6.086 -33.312 -15.336 1 90.12 184 HIS B C 1
ATOM 3234 O O . HIS B 1 184 ? -5.312 -34.25 -15.273 1 90.12 184 HIS B O 1
ATOM 3240 N N . MET B 1 185 ? -6.883 -33.031 -16.297 1 91.44 185 MET B N 1
ATOM 3241 C CA . MET B 1 185 ? -6.867 -33.906 -17.469 1 91.44 185 MET B CA 1
ATOM 3242 C C . MET B 1 185 ? -5.488 -33.906 -18.109 1 91.44 185 MET B C 1
ATOM 3244 O O . MET B 1 185 ? -4.965 -34.969 -18.438 1 91.44 185 MET B O 1
ATOM 3248 N N . LEU B 1 186 ? -4.93 -32.781 -18.266 1 88.94 186 LEU B N 1
ATOM 3249 C CA . LEU B 1 186 ? -3.619 -32.656 -18.906 1 88.94 186 LEU B CA 1
ATOM 3250 C C . LEU B 1 186 ? -2.561 -33.406 -18.094 1 88.94 186 LEU B C 1
ATOM 3252 O O . LEU B 1 186 ? -1.649 -34.031 -18.672 1 88.94 186 LEU B O 1
ATOM 3256 N N . ARG B 1 187 ? -2.68 -33.406 -16.891 1 88.06 187 ARG B N 1
ATOM 3257 C CA . ARG B 1 187 ? -1.729 -34.094 -16.016 1 88.06 187 ARG B CA 1
ATOM 3258 C C . ARG B 1 187 ? -1.856 -35.594 -16.125 1 88.06 187 ARG B C 1
ATOM 3260 O O . ARG B 1 187 ? -0.854 -36.312 -16.094 1 88.06 187 ARG B O 1
ATOM 3267 N N . GLU B 1 188 ? -3.051 -36.094 -16.328 1 90.56 188 GLU B N 1
ATOM 3268 C CA . GLU B 1 188 ? -3.318 -37.531 -16.312 1 90.56 188 GLU B CA 1
ATOM 3269 C C . GLU B 1 188 ? -3.244 -38.156 -17.703 1 90.56 188 GLU B C 1
ATOM 3271 O O . GLU B 1 188 ? -3.092 -39.344 -17.859 1 90.56 188 GLU B O 1
ATOM 3276 N N . LEU B 1 189 ? -3.291 -37.344 -18.641 1 89.56 189 LEU B N 1
ATOM 3277 C CA . LEU B 1 189 ? -3.457 -37.781 -20.031 1 89.56 189 LEU B CA 1
ATOM 3278 C C . LEU B 1 189 ? -2.303 -38.688 -20.453 1 89.56 189 LEU B C 1
ATOM 3280 O O . LEU B 1 189 ? -2.521 -39.75 -21.047 1 89.56 189 LEU B O 1
ATOM 3284 N N . PRO B 1 190 ? -1.069 -38.344 -20.156 1 86.94 190 PRO B N 1
ATOM 3285 C CA . PRO B 1 190 ? 0.05 -39.188 -20.609 1 86.94 190 PRO B CA 1
ATOM 3286 C C . PRO B 1 190 ? -0.018 -40.625 -20.062 1 86.94 190 PRO B C 1
ATOM 3288 O O . PRO B 1 190 ? 0.515 -41.531 -20.688 1 86.94 190 PRO B O 1
ATOM 3291 N N . ARG B 1 191 ? -0.715 -40.844 -19.031 1 89.25 191 ARG B N 1
ATOM 3292 C CA . ARG B 1 191 ? -0.779 -42.156 -18.406 1 89.25 191 ARG B CA 1
ATOM 3293 C C . ARG B 1 191 ? -2.125 -42.844 -18.672 1 89.25 191 ARG B C 1
ATOM 3295 O O . ARG B 1 191 ? -2.381 -43.938 -18.188 1 89.25 191 ARG B O 1
ATOM 3302 N N . ALA B 1 192 ? -2.848 -42.125 -19.438 1 88.5 192 ALA B N 1
ATOM 3303 C CA . ALA B 1 192 ? -4.207 -42.625 -19.609 1 88.5 192 ALA B CA 1
ATOM 3304 C C . ALA B 1 192 ? -4.266 -43.688 -20.719 1 88.5 192 ALA B C 1
ATOM 3306 O O . ALA B 1 192 ? -3.742 -43.469 -21.812 1 88.5 192 ALA B O 1
ATOM 3307 N N . GLY B 1 193 ? -4.914 -44.875 -20.406 1 89.75 193 GLY B N 1
ATOM 3308 C CA . GLY B 1 193 ? -5.117 -45.938 -21.406 1 89.75 193 GLY B CA 1
ATOM 3309 C C . GLY B 1 193 ? -6.281 -45.625 -22.328 1 89.75 193 GLY B C 1
ATOM 3310 O O . GLY B 1 193 ? -6.297 -46.094 -23.484 1 89.75 193 GLY B O 1
ATOM 3311 N N . ASP B 1 194 ? -7.25 -44.906 -21.844 1 94.19 194 ASP B N 1
ATOM 3312 C CA . ASP B 1 194 ? -8.453 -44.531 -22.578 1 94.19 194 ASP B CA 1
ATOM 3313 C C . ASP B 1 194 ? -8.742 -43.062 -22.422 1 94.19 194 ASP B C 1
ATOM 3315 O O . ASP B 1 194 ? -9.43 -42.625 -21.484 1 94.19 194 ASP B O 1
ATOM 3319 N N . PRO B 1 195 ? -8.305 -42.281 -23.406 1 92.31 195 PRO B N 1
ATOM 3320 C CA . PRO B 1 195 ? -8.453 -40.844 -23.312 1 92.31 195 PRO B CA 1
ATOM 3321 C C . PRO B 1 195 ? -9.914 -40.375 -23.234 1 92.31 195 PRO B C 1
ATOM 3323 O O . PRO B 1 195 ? -10.227 -39.406 -22.547 1 92.31 195 PRO B O 1
ATOM 3326 N N . ASP B 1 196 ? -10.766 -41 -23.906 1 93.12 196 ASP B N 1
ATOM 3327 C CA . ASP B 1 196 ? -12.18 -40.625 -23.891 1 93.12 196 ASP B CA 1
ATOM 3328 C C . ASP B 1 196 ? -12.797 -40.875 -22.516 1 93.12 196 ASP B C 1
ATOM 3330 O O . ASP B 1 196 ? -13.57 -40.062 -22.016 1 93.12 196 ASP B O 1
ATOM 3334 N N . ALA B 1 197 ? -12.516 -42.031 -21.969 1 94.19 197 ALA B N 1
ATOM 3335 C CA . ALA B 1 197 ? -13 -42.344 -20.625 1 94.19 197 ALA B CA 1
ATOM 3336 C C . ALA B 1 197 ? -12.469 -41.312 -19.609 1 94.19 197 ALA B C 1
ATOM 3338 O O . ALA B 1 197 ? -13.203 -40.875 -18.719 1 94.19 197 ALA B O 1
ATOM 3339 N N . LEU B 1 198 ? -11.195 -41 -19.719 1 93.88 198 LEU B N 1
ATOM 3340 C CA . LEU B 1 198 ? -10.594 -40 -18.844 1 93.88 198 LEU B CA 1
ATOM 3341 C C . LEU B 1 198 ? -11.305 -38.656 -18.969 1 93.88 198 LEU B C 1
ATOM 3343 O O . LEU B 1 198 ? -11.594 -38 -17.953 1 93.88 198 LEU B O 1
ATOM 3347 N N . ALA B 1 199 ? -11.625 -38.219 -20.203 1 93.06 199 ALA B N 1
ATOM 3348 C CA . ALA B 1 199 ? -12.32 -36.969 -20.453 1 93.06 199 ALA B CA 1
ATOM 3349 C C . ALA B 1 199 ? -13.672 -36.938 -19.75 1 93.06 199 ALA B C 1
ATOM 3351 O O . ALA B 1 199 ? -14.008 -35.969 -19.078 1 93.06 199 ALA B O 1
ATOM 3352 N N . ARG B 1 200 ? -14.359 -38 -19.844 1 92.31 200 ARG B N 1
ATOM 3353 C CA . ARG B 1 200 ? -15.68 -38.062 -19.219 1 92.31 200 ARG B CA 1
ATOM 3354 C C . ARG B 1 200 ? -15.562 -38.031 -17.688 1 92.31 200 ARG B C 1
ATOM 3356 O O . ARG B 1 200 ? -16.406 -37.406 -17.031 1 92.31 200 ARG B O 1
ATOM 3363 N N . ALA B 1 201 ? -14.578 -38.625 -17.188 1 91.06 201 ALA B N 1
ATOM 3364 C CA . ALA B 1 201 ? -14.352 -38.625 -15.75 1 91.06 201 ALA B CA 1
ATOM 3365 C C . ALA B 1 201 ? -14.109 -37.219 -15.227 1 91.06 201 ALA B C 1
ATOM 3367 O O . ALA B 1 201 ? -14.367 -36.938 -14.055 1 91.06 201 ALA B O 1
ATOM 3368 N N . HIS B 1 202 ? -13.625 -36.375 -16.062 1 90.5 202 HIS B N 1
ATOM 3369 C CA . HIS B 1 202 ? -13.32 -35 -15.656 1 90.5 202 HIS B CA 1
ATOM 3370 C C . HIS B 1 202 ? -14.406 -34.031 -16.125 1 90.5 202 HIS B C 1
ATOM 3372 O O . HIS B 1 202 ? -14.188 -32.844 -16.141 1 90.5 202 HIS B O 1
ATOM 3378 N N . GLY B 1 203 ? -15.5 -34.531 -16.562 1 88.25 203 GLY B N 1
ATOM 3379 C CA . GLY B 1 203 ? -16.672 -33.719 -16.812 1 88.25 203 GLY B CA 1
ATOM 3380 C C . GLY B 1 203 ? -16.797 -33.281 -18.25 1 88.25 203 GLY B C 1
ATOM 3381 O O . GLY B 1 203 ? -17.656 -32.438 -18.578 1 88.25 203 GLY B O 1
ATOM 3382 N N . PHE B 1 204 ? -15.992 -33.781 -19.172 1 92.31 204 PHE B N 1
ATOM 3383 C CA . PHE B 1 204 ? -16.125 -33.469 -20.594 1 92.31 204 PHE B CA 1
ATOM 3384 C C . PHE B 1 204 ? -17.031 -34.5 -21.266 1 92.31 204 PHE B C 1
ATOM 3386 O O . PHE B 1 204 ? -17.109 -35.656 -20.844 1 92.31 204 PHE B O 1
ATOM 3393 N N . THR B 1 205 ? -17.672 -33.969 -22.312 1 92.5 205 THR B N 1
ATOM 3394 C CA . THR B 1 205 ? -18.594 -34.844 -23.031 1 92.5 205 THR B CA 1
ATOM 3395 C C . THR B 1 205 ? -17.828 -35.875 -23.859 1 92.5 205 THR B C 1
ATOM 3397 O O . THR B 1 205 ? -18.312 -36.969 -24.094 1 92.5 205 THR B O 1
ATOM 3400 N N . SER B 1 206 ? -16.656 -35.5 -24.422 1 92.75 206 SER B N 1
ATOM 3401 C CA . SER B 1 206 ? -15.789 -36.344 -25.25 1 92.75 206 SER B CA 1
ATOM 3402 C C . SER B 1 206 ? -14.367 -35.812 -25.297 1 92.75 206 SER B C 1
ATOM 3404 O O . SER B 1 206 ? -14.102 -34.688 -24.828 1 92.75 206 SER B O 1
ATOM 3406 N N . PHE B 1 207 ? -13.484 -36.688 -25.781 1 92.06 207 PHE B N 1
ATOM 3407 C CA . PHE B 1 207 ? -12.094 -36.281 -25.938 1 92.06 207 PHE B CA 1
ATOM 3408 C C . PHE B 1 207 ? -11.984 -35.125 -26.938 1 92.06 207 PHE B C 1
ATOM 3410 O O . PHE B 1 207 ? -11.273 -34.156 -26.703 1 92.06 207 PHE B O 1
ATOM 3417 N N . PRO B 1 208 ? -12.742 -35.156 -28.016 1 91.5 208 PRO B N 1
ATOM 3418 C CA . PRO B 1 208 ? -12.719 -34 -28.922 1 91.5 208 PRO B CA 1
ATOM 3419 C C . PRO B 1 208 ? -13.18 -32.688 -28.25 1 91.5 208 PRO B C 1
ATOM 3421 O O . PRO B 1 208 ? -12.633 -31.625 -28.531 1 91.5 208 PRO B O 1
ATOM 3424 N N . GLN B 1 209 ? -14.078 -32.781 -27.406 1 91.75 209 GLN B N 1
ATOM 3425 C CA . GLN B 1 209 ? -14.516 -31.594 -26.672 1 91.75 209 GLN B CA 1
ATOM 3426 C C . GLN B 1 209 ? -13.414 -31.062 -25.75 1 91.75 209 GLN B C 1
ATOM 3428 O O . GLN B 1 209 ? -13.227 -29.859 -25.641 1 91.75 209 GLN B O 1
ATOM 3433 N N . PHE B 1 210 ? -12.781 -31.984 -25.094 1 91.62 210 PHE B N 1
ATOM 3434 C CA . PHE B 1 210 ? -11.633 -31.594 -24.281 1 91.62 210 PHE B CA 1
ATOM 3435 C C . PHE B 1 210 ? -10.594 -30.875 -25.109 1 91.62 210 PHE B C 1
ATOM 3437 O O . PHE B 1 210 ? -10.102 -29.812 -24.719 1 91.62 210 PHE B O 1
ATOM 3444 N N . GLU B 1 211 ? -10.305 -31.375 -26.203 1 89.81 211 GLU B N 1
ATOM 3445 C CA . GLU B 1 211 ? -9.305 -30.766 -27.078 1 89.81 211 GLU B CA 1
ATOM 3446 C C . GLU B 1 211 ? -9.727 -29.359 -27.516 1 89.81 211 GLU B C 1
ATOM 3448 O O . GLU B 1 211 ? -8.898 -28.453 -27.578 1 89.81 211 GLU B O 1
ATOM 3453 N N . GLN B 1 212 ? -10.984 -29.219 -27.797 1 90 212 GLN B N 1
ATOM 3454 C CA . GLN B 1 212 ? -11.508 -27.906 -28.172 1 90 212 GLN B CA 1
ATOM 3455 C C . GLN B 1 212 ? -11.367 -26.922 -27.016 1 90 212 GLN B C 1
ATOM 3457 O O . GLN B 1 212 ? -10.961 -25.766 -27.234 1 90 212 GLN B O 1
ATOM 3462 N N . ASP B 1 213 ? -11.672 -27.375 -25.859 1 89.56 213 ASP B N 1
ATOM 3463 C CA . ASP B 1 213 ? -11.531 -26.531 -24.672 1 89.56 213 ASP B CA 1
ATOM 3464 C C . ASP B 1 213 ? -10.07 -26.141 -24.438 1 89.56 213 ASP B C 1
ATOM 3466 O O . ASP B 1 213 ? -9.781 -25.016 -24.062 1 89.56 213 ASP B O 1
ATOM 3470 N N . CYS B 1 214 ? -9.258 -27.109 -24.656 1 88.06 214 CYS B N 1
ATOM 3471 C CA . CYS B 1 214 ? -7.832 -26.859 -24.516 1 88.06 214 CYS B CA 1
ATOM 3472 C C . CYS B 1 214 ? -7.383 -25.734 -25.438 1 88.06 214 CYS B C 1
ATOM 3474 O O . CYS B 1 214 ? -6.672 -24.828 -25.016 1 88.06 214 CYS B O 1
ATOM 3476 N N . ARG B 1 215 ? -7.824 -25.812 -26.609 1 86.75 215 ARG B N 1
ATOM 3477 C CA . ARG B 1 215 ? -7.461 -24.781 -27.562 1 86.75 215 ARG B CA 1
ATOM 3478 C C . ARG B 1 215 ? -7.98 -23.422 -27.125 1 86.75 215 ARG B C 1
ATOM 3480 O O . ARG B 1 215 ? -7.281 -22.406 -27.25 1 86.75 215 ARG B O 1
ATOM 3487 N N . HIS B 1 216 ? -9.094 -23.438 -26.594 1 85.12 216 HIS B N 1
ATOM 3488 C CA . HIS B 1 216 ? -9.711 -22.188 -26.125 1 85.12 216 HIS B CA 1
ATOM 3489 C C . HIS B 1 216 ? -8.953 -21.594 -24.953 1 85.12 216 HIS B C 1
ATOM 3491 O O . HIS B 1 216 ? -8.57 -20.422 -24.969 1 85.12 216 HIS B O 1
ATOM 3497 N N . TRP B 1 217 ? -8.664 -22.391 -24.016 1 88.06 217 TRP B N 1
ATOM 3498 C CA . TRP B 1 217 ? -8.141 -21.891 -22.75 1 88.06 217 TRP B CA 1
ATOM 3499 C C . TRP B 1 217 ? -6.625 -21.734 -22.812 1 88.06 217 TRP B C 1
ATOM 3501 O O . TRP B 1 217 ? -6.066 -20.797 -22.219 1 88.06 217 TRP B O 1
ATOM 3511 N N . LEU B 1 218 ? -5.914 -22.562 -23.438 1 86.12 218 LEU B N 1
ATOM 3512 C CA . LEU B 1 218 ? -4.457 -22.516 -23.5 1 86.12 218 LEU B CA 1
ATOM 3513 C C . LEU B 1 218 ? -3.982 -21.609 -24.625 1 86.12 218 LEU B C 1
ATOM 3515 O O . LEU B 1 218 ? -2.826 -21.188 -24.641 1 86.12 218 LEU B O 1
ATOM 3519 N N . GLY B 1 219 ? -4.867 -21.109 -25.5 1 73.12 219 GLY B N 1
ATOM 3520 C CA . GLY B 1 219 ? -4.512 -20.312 -26.672 1 73.12 219 GLY B CA 1
ATOM 3521 C C . GLY B 1 219 ? -3.707 -21.078 -27.703 1 73.12 219 GLY B C 1
ATOM 3522 O O . GLY B 1 219 ? -3.178 -20.5 -28.641 1 73.12 219 GLY B O 1
ATOM 3523 N N . SER B 1 220 ? -3.195 -22.266 -27.5 1 64.31 220 SER B N 1
ATOM 3524 C CA . SER B 1 220 ? -2.475 -23.141 -28.422 1 64.31 220 SER B CA 1
ATOM 3525 C C . SER B 1 220 ? -3.031 -24.562 -28.375 1 64.31 220 SER B C 1
ATOM 3527 O O . SER B 1 220 ? -3.666 -24.953 -27.391 1 64.31 220 SER B O 1
ATOM 3529 N N . PRO B 1 221 ? -2.879 -25.25 -29.656 1 56.06 221 PRO B N 1
ATOM 3530 C CA . PRO B 1 221 ? -3.324 -26.641 -29.625 1 56.06 221 PRO B CA 1
ATOM 3531 C C . PRO B 1 221 ? -2.672 -27.453 -28.516 1 56.06 221 PRO B C 1
ATOM 3533 O O . PRO B 1 221 ? -1.557 -27.141 -28.094 1 56.06 221 PRO B O 1
ATOM 3536 N N . CYS B 1 222 ? -3.412 -28.188 -27.719 1 52.53 222 CYS B N 1
ATOM 3537 C CA . CYS B 1 222 ? -2.873 -29.094 -26.719 1 52.53 222 CYS B CA 1
ATOM 3538 C C . CYS B 1 222 ? -1.824 -30.016 -27.312 1 52.53 222 CYS B C 1
ATOM 3540 O O . CYS B 1 222 ? -2.02 -30.562 -28.406 1 52.53 222 CYS B O 1
ATOM 3542 N N . HIS B 1 223 ? -0.571 -29.75 -27.469 1 47.44 223 HIS B N 1
ATOM 3543 C CA . HIS B 1 223 ? 0.459 -30.594 -28.078 1 47.44 223 HIS B CA 1
ATOM 3544 C C . HIS B 1 223 ? 0.228 -32.062 -27.734 1 47.44 223 HIS B C 1
ATOM 3546 O O . HIS B 1 223 ? 0.314 -32.469 -26.578 1 47.44 223 HIS B O 1
ATOM 3552 N N . THR B 1 224 ? -0.733 -32.656 -28.188 1 41.56 224 THR B N 1
ATOM 3553 C CA . THR B 1 224 ? -0.634 -34.094 -28.25 1 41.56 224 THR B CA 1
ATOM 3554 C C . THR B 1 224 ? 0.67 -34.531 -28.922 1 41.56 224 THR B C 1
ATOM 3556 O O . THR B 1 224 ? 0.85 -35.688 -29.266 1 41.56 224 THR B O 1
ATOM 3559 N N . GLY B 1 225 ? 1.67 -33.594 -29.234 1 38.62 225 GLY B N 1
ATOM 3560 C CA . GLY B 1 225 ? 2.592 -34.188 -30.203 1 38.62 225 GLY B CA 1
ATOM 3561 C C . GLY B 1 225 ? 3.258 -35.438 -29.719 1 38.62 225 GLY B C 1
ATOM 3562 O O . GLY B 1 225 ? 4.289 -35.844 -30.25 1 38.62 225 GLY B O 1
ATOM 3563 N N . GLY B 1 226 ? 3.08 -36.094 -28.703 1 35.5 226 GLY B N 1
ATOM 3564 C CA . GLY B 1 226 ? 3.945 -37.25 -28.875 1 35.5 226 GLY B CA 1
ATOM 3565 C C . GLY B 1 226 ? 3.676 -38.031 -30.156 1 35.5 226 GLY B C 1
ATOM 3566 O O . GLY B 1 226 ? 3.391 -39.219 -30.109 1 35.5 226 GLY B O 1
ATOM 3567 N N . LYS B 1 227 ? 3.053 -37.531 -31.25 1 33.72 227 LYS B N 1
ATOM 3568 C CA . LYS B 1 227 ? 3.32 -38.375 -32.406 1 33.72 227 LYS B CA 1
ATOM 3569 C C . LYS B 1 227 ? 4.82 -38.5 -32.656 1 33.72 227 LYS B C 1
ATOM 3571 O O . LYS B 1 227 ? 5.551 -37.5 -32.594 1 33.72 227 LYS B O 1
ATOM 3576 N N . THR B 1 228 ? 5.43 -39.719 -32.375 1 29.19 228 THR B N 1
ATOM 3577 C CA . THR B 1 228 ? 6.559 -40.438 -32.938 1 29.19 228 THR B CA 1
ATOM 3578 C C . THR B 1 228 ? 6.664 -40.188 -34.438 1 29.19 228 THR B C 1
ATOM 3580 O O . THR B 1 228 ? 5.738 -40.5 -35.188 1 29.19 228 THR B O 1
ATOM 3583 N N . GLY B 1 229 ? 6.879 -38.938 -35.062 1 22.55 229 GLY B N 1
ATOM 3584 C CA . GLY B 1 229 ? 7.711 -39.219 -36.219 1 22.55 229 GLY B CA 1
ATOM 3585 C C . GLY B 1 229 ? 9.016 -39.906 -35.875 1 22.55 229 GLY B C 1
ATOM 3586 O O . GLY B 1 229 ? 9.469 -39.844 -34.719 1 22.55 229 GLY B O 1
#